Protein AF-A0AA36FMZ6-F1 (afdb_monomer)

Sequence (387 aa):
MTADQWLIPPLPDSIPPSILAKADVLVTKTAFLAGLLAPETAACLSRQLKVSDAESSRIIDGHNTDLEVLEDATNLASTQSTLGEITELRRRLIAALAHHYHLVQTQPLSDGIGAMARLVVHMHFAQIGMHPHLWSLPRGIACRREEYHAALGLTGSEQGRQPYGGFQRTDKALLGFIAFMLDVCHEEVDYMSAALNRRKLRESVTNAFNTNSRLTEAGIRAEIAPAFLALLIQGALPRSEFKTFTGLQPEVASNQVDRLINIGLVMSLPSDVSLLEDEATNTSDIRCSGLMSSRAVWPEAATFRKCLDKPPTAKPPSRKDERSALVIETIKLDNGSKRYRVVDLEEGGSASKHGVFKIRAEADVVCSLLNAEHPRQSGVGRASASS

InterPro domains:
  IPR003812 Fido domain [PS51459] (20-170)
  IPR036597 Fido-like domain superfamily [G3DSA:1.10.3290.10] (67-207)
  IPR036597 Fido-like domain superfamily [SSF140931] (87-197)

Organism: NCBI:txid96644

Foldseek 3Di:
DDLVLQAQDDADPDADPVLLVLLVVLQVLLVVLVVLFDPLLLVLLLVVLVVVLQVLLCLLQVHHADPVLQVVLVVSLVPHPPLVVDDDLSVSLLSLQLSLLSQVVPDDPDRCSNVSSLSSSLSSCVVSVSSCSQWHLSLLCSLQSVVLCVLSVNPDDPPDPDPDDDPVVVNVSSSSSSSVSSVSSVVRSVVSCVCSPLVNLLVLLLQCCVPPVVCVVLVAHSLLSQLVSVQGRNQKDWLVVSLVSSVDDNVVSVVNVVSCVVQQQKDFDQDDDDDDDDDDDSGGMIGGRNPCPDCRNDVPNVVSVVSVVDDNPPPDPDPPDPAFQWDWDWDQDPVRAIKIATFGDDVPDTDGPQDIHRDVVVVVVSSVVVDVVPDDDDDDDDDDDDD

pLDDT: mean 73.41, std 20.2, range [23.98, 97.44]

Secondary structure (DSSP, 8-state):
--GGGGSPPPPPS---HHHHHHHHHHHHHHHHHHTTS-HHHHHHHHHHHHHHHHHHHHHHHSSPPPHHHHHHHHHHHHH--GGGG---HHHHHHHHHHHHHHHHHHS-S-TTHHHHHHHHHHHHHHHTT--TTSS-HHHHHHHTHHHHHHHHT-SS--S---S---HHHHHHHHHHHHHHHHHHHHHHHHHHHHHSSHHHHHHHHHHHHHH-HHHHHTT--GGGHHHHHHHHHHSEEEHHHHHHHTTS-HHHHHHHHHHHHHTTSEEEPP-------------PEEEE-S----TTTSHHHHHHHHHHTS------S------PPEEEEEEEPTTS-EEEEEEEEETTEEE--S-EESSHHHHHHHHHHHHHTS---PPPPP-----

Nearest PDB structures (foldseek):
  8cil-assembly1_A  TM=5.037E-01  e=1.502E-03  Coxiella burnetii
  8cil-assembly1_B  TM=4.978E-01  e=5.020E-03  Coxiella burnetii
  8s55-assembly1_W  TM=4.111E-01  e=6.568E-01  Homo sapiens
  7nw0-assembly1_W  TM=4.285E-01  e=2.300E+00  Homo sapiens
  3rtr-assembly4_E  TM=2.134E-01  e=2.258E-01  Homo sapiens

Structure (mmCIF, N/CA/C/O backbone):
data_AF-A0AA36FMZ6-F1
#
_entry.id   AF-A0AA36FMZ6-F1
#
loop_
_atom_site.group_PDB
_atom_site.id
_atom_site.type_symbol
_atom_site.label_atom_id
_atom_site.label_alt_id
_atom_site.label_comp_id
_atom_site.label_asym_id
_atom_site.label_entity_id
_atom_site.label_seq_id
_atom_site.pdbx_PDB_ins_code
_atom_site.Cartn_x
_atom_site.Cartn_y
_atom_site.Cartn_z
_atom_site.occupancy
_atom_site.B_iso_or_equiv
_atom_site.auth_seq_id
_atom_site.auth_comp_id
_atom_site.auth_asym_id
_atom_site.auth_atom_id
_atom_site.pdbx_PDB_model_num
ATOM 1 N N . MET A 1 1 ? 13.220 25.150 -17.272 1.00 46.22 1 MET A N 1
ATOM 2 C CA . MET A 1 1 ? 12.798 23.736 -17.363 1.00 46.22 1 MET A CA 1
ATOM 3 C C . MET A 1 1 ? 11.761 23.653 -18.470 1.00 46.22 1 MET A C 1
ATOM 5 O O . MET A 1 1 ? 10.886 24.510 -18.497 1.00 46.22 1 MET A O 1
ATOM 9 N N . THR A 1 2 ? 11.905 22.747 -19.436 1.00 46.50 2 THR A N 1
ATOM 10 C CA . THR A 1 2 ? 10.944 22.601 -20.547 1.00 46.50 2 THR A CA 1
ATOM 11 C C . THR A 1 2 ? 9.878 21.567 -20.184 1.00 46.50 2 THR A C 1
ATOM 13 O O . THR A 1 2 ? 10.167 20.622 -19.454 1.00 46.50 2 THR A O 1
ATOM 16 N N . ALA A 1 3 ? 8.649 21.740 -20.682 1.00 54.47 3 ALA A N 1
ATOM 17 C CA . ALA A 1 3 ? 7.526 20.837 -20.401 1.00 54.47 3 ALA A CA 1
ATOM 18 C C . ALA A 1 3 ? 7.812 19.372 -20.799 1.00 54.47 3 ALA A C 1
ATOM 20 O O . ALA A 1 3 ? 7.317 18.459 -20.150 1.00 54.47 3 ALA A O 1
ATOM 21 N N . ASP A 1 4 ? 8.673 19.153 -21.796 1.00 54.28 4 ASP A N 1
ATOM 22 C CA . ASP A 1 4 ? 8.981 17.825 -22.340 1.00 54.28 4 ASP A CA 1
ATOM 23 C C . ASP A 1 4 ? 9.806 16.927 -21.401 1.00 54.28 4 ASP A C 1
ATOM 25 O O . ASP A 1 4 ? 9.777 15.708 -21.542 1.00 54.28 4 ASP A O 1
ATOM 29 N N . GLN A 1 5 ? 10.530 17.494 -20.425 1.00 56.69 5 GLN A N 1
ATOM 30 C CA . GLN A 1 5 ? 11.355 16.719 -19.473 1.00 56.69 5 GLN A CA 1
ATOM 31 C C . GLN A 1 5 ? 10.532 15.937 -18.438 1.00 56.69 5 GLN A C 1
ATOM 33 O O . GLN A 1 5 ? 11.084 15.155 -17.665 1.00 56.69 5 GLN A O 1
ATOM 38 N N . TRP A 1 6 ? 9.225 16.172 -18.418 1.00 61.88 6 TRP A N 1
ATOM 39 C CA . TRP A 1 6 ? 8.276 15.633 -17.453 1.00 61.88 6 TRP A CA 1
ATOM 40 C C . TRP A 1 6 ? 7.311 14.610 -18.059 1.00 61.88 6 TRP A C 1
ATOM 42 O O . TRP A 1 6 ? 6.463 14.052 -17.361 1.00 61.88 6 TRP A O 1
ATOM 52 N N . LEU A 1 7 ? 7.430 14.365 -19.365 1.00 69.06 7 LEU A N 1
ATOM 53 C CA . LEU A 1 7 ? 6.652 13.344 -20.043 1.00 69.06 7 LEU A CA 1
ATOM 54 C C . LEU A 1 7 ? 7.189 11.958 -19.687 1.00 69.06 7 LEU A C 1
ATOM 56 O O . LEU A 1 7 ? 8.395 11.735 -19.557 1.00 69.06 7 LEU A O 1
ATOM 60 N N . ILE A 1 8 ? 6.272 10.998 -19.582 1.00 71.94 8 ILE A N 1
ATOM 61 C CA . ILE A 1 8 ? 6.632 9.590 -19.446 1.00 71.94 8 ILE A CA 1
ATOM 62 C C . ILE A 1 8 ? 7.463 9.199 -20.680 1.00 71.94 8 ILE A C 1
ATOM 64 O O . ILE A 1 8 ? 6.970 9.337 -21.805 1.00 71.94 8 ILE A O 1
ATOM 68 N N . PRO A 1 9 ? 8.703 8.707 -20.508 1.00 74.50 9 PRO A N 1
ATOM 69 C CA . PRO A 1 9 ? 9.533 8.330 -21.642 1.00 74.50 9 PRO A CA 1
ATOM 70 C C . PRO A 1 9 ? 8.921 7.131 -22.385 1.00 74.50 9 PRO A C 1
ATOM 72 O O . PRO A 1 9 ? 8.272 6.283 -21.756 1.00 74.50 9 PRO A O 1
ATOM 75 N N . PRO A 1 10 ? 9.157 7.000 -23.704 1.00 77.31 10 PRO A N 1
ATOM 76 C CA . PRO A 1 10 ? 8.750 5.808 -24.432 1.00 77.31 10 PRO A CA 1
ATOM 77 C C . PRO A 1 10 ? 9.411 4.572 -23.811 1.00 77.31 10 PRO A C 1
ATOM 79 O O . PRO A 1 10 ? 10.602 4.569 -23.494 1.00 77.31 10 PRO A O 1
ATOM 82 N N . LEU A 1 11 ? 8.618 3.519 -23.611 1.00 81.00 11 LEU A N 1
ATOM 83 C CA . LEU A 1 11 ? 9.125 2.251 -23.097 1.00 81.00 11 LEU A CA 1
ATOM 84 C C . LEU A 1 11 ? 10.016 1.560 -24.143 1.00 81.00 11 LEU A C 1
ATOM 86 O O . LEU A 1 11 ? 9.735 1.682 -25.335 1.00 81.00 11 LEU A O 1
ATOM 90 N N . PRO A 1 12 ? 11.030 0.779 -23.720 1.00 80.50 12 PRO A N 1
ATOM 91 C CA . PRO A 1 12 ? 11.830 -0.0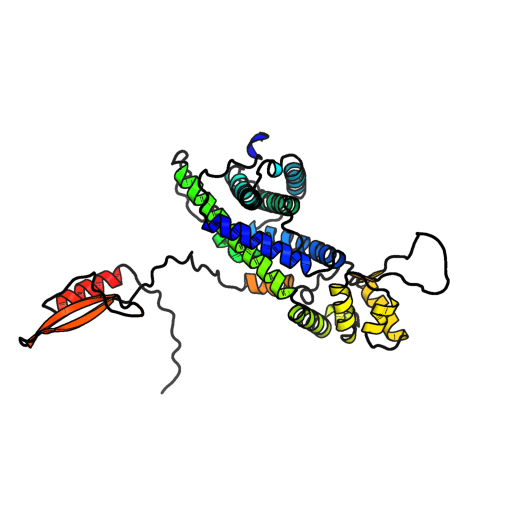23 -24.641 1.00 80.50 12 PRO A CA 1
ATOM 92 C C . PRO A 1 12 ? 10.959 -0.969 -25.477 1.00 80.50 12 PRO A C 1
ATOM 94 O O . PRO A 1 12 ? 10.021 -1.578 -24.951 1.00 80.50 12 PRO A O 1
ATOM 97 N N . ASP A 1 13 ? 11.325 -1.163 -26.747 1.00 74.94 13 ASP A N 1
ATOM 98 C CA . ASP A 1 13 ? 10.560 -1.978 -27.707 1.00 74.94 13 ASP A CA 1
ATOM 99 C C . ASP A 1 13 ? 10.342 -3.427 -27.230 1.00 74.94 13 ASP A C 1
ATOM 101 O O . ASP A 1 13 ? 9.309 -4.041 -27.505 1.00 74.94 13 ASP A O 1
ATOM 105 N N . SER A 1 14 ? 11.298 -3.977 -26.471 1.00 85.81 14 SER A N 1
ATOM 106 C CA . SER A 1 14 ? 11.256 -5.349 -25.958 1.00 85.81 14 SER A CA 1
ATOM 107 C C . SER A 1 14 ? 11.417 -5.399 -24.438 1.00 85.81 14 SER A C 1
ATOM 109 O O . SER A 1 14 ? 12.527 -5.494 -23.911 1.00 85.81 14 SER A O 1
ATOM 111 N N . ILE A 1 15 ? 10.291 -5.425 -23.725 1.00 89.44 15 ILE A N 1
ATOM 112 C CA . ILE A 1 15 ? 10.253 -5.692 -22.282 1.00 89.44 15 ILE A CA 1
ATOM 113 C C . ILE A 1 15 ? 10.306 -7.214 -22.049 1.00 89.44 15 ILE A C 1
ATOM 115 O O . ILE A 1 15 ? 9.463 -7.936 -22.588 1.00 89.44 15 ILE A O 1
ATOM 119 N N . PRO A 1 16 ? 11.238 -7.726 -21.222 1.00 92.69 16 PRO A N 1
ATOM 120 C CA . PRO A 1 16 ? 11.316 -9.145 -20.894 1.00 92.69 16 PRO A CA 1
ATOM 121 C C . PRO A 1 16 ? 9.990 -9.711 -20.347 1.00 92.69 16 PRO A C 1
ATOM 123 O O . PRO A 1 16 ? 9.394 -9.100 -19.453 1.00 92.69 16 PRO A O 1
ATOM 126 N N . PRO A 1 17 ? 9.561 -10.917 -20.776 1.00 93.31 17 PRO A N 1
ATOM 127 C CA . PRO A 1 17 ? 8.340 -11.552 -20.271 1.00 93.31 17 PRO A CA 1
ATOM 128 C C . PRO A 1 17 ? 8.310 -11.724 -18.747 1.00 93.31 17 PRO A C 1
ATOM 130 O O . PRO A 1 17 ? 7.247 -11.663 -18.141 1.00 93.31 17 PRO A O 1
ATOM 133 N N . SER A 1 18 ? 9.474 -11.888 -18.110 1.00 93.88 18 SER A N 1
ATOM 134 C CA . SER A 1 18 ? 9.59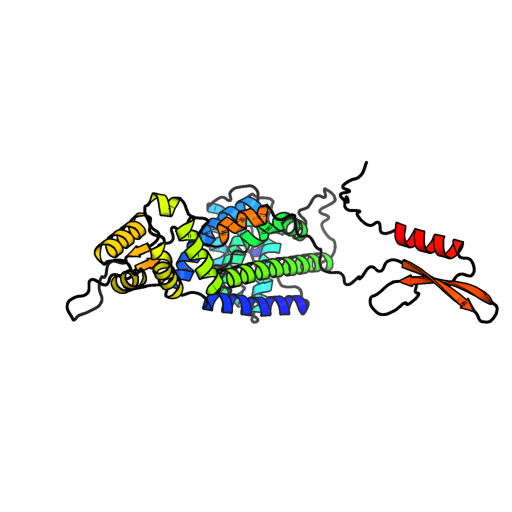5 -11.987 -16.652 1.00 93.88 18 SER A CA 1
ATOM 135 C C . SER A 1 18 ? 9.200 -10.700 -15.920 1.00 93.88 18 SER A C 1
ATOM 137 O O . SER A 1 18 ? 8.610 -10.774 -14.844 1.00 93.88 18 SER A O 1
ATOM 139 N N . ILE A 1 19 ? 9.489 -9.526 -16.493 1.00 95.44 19 ILE A N 1
ATOM 140 C CA . ILE A 1 19 ? 9.097 -8.224 -15.931 1.00 95.44 19 ILE A CA 1
ATOM 141 C C . ILE A 1 19 ? 7.592 -8.020 -16.097 1.00 95.44 19 ILE A C 1
ATOM 143 O O . ILE A 1 19 ? 6.919 -7.621 -15.149 1.00 95.44 19 ILE A O 1
ATOM 147 N N . LEU A 1 20 ? 7.053 -8.358 -17.273 1.00 95.12 20 LEU A N 1
ATOM 148 C CA . LEU A 1 20 ? 5.611 -8.303 -17.526 1.00 95.12 20 LEU A CA 1
ATOM 149 C C . LEU A 1 20 ? 4.843 -9.213 -16.556 1.00 95.12 20 LEU A C 1
ATOM 151 O O . LEU A 1 20 ? 3.893 -8.761 -15.927 1.00 95.12 20 LEU A O 1
ATOM 155 N N . ALA A 1 21 ? 5.314 -10.447 -16.353 1.00 95.38 21 ALA A N 1
ATOM 156 C CA . ALA A 1 21 ? 4.707 -11.385 -15.413 1.00 95.38 21 ALA A CA 1
ATOM 157 C C . ALA A 1 21 ? 4.745 -10.879 -13.959 1.00 95.38 21 ALA A C 1
ATOM 159 O O . ALA A 1 21 ? 3.766 -11.033 -13.233 1.00 95.38 21 ALA A O 1
ATOM 160 N N . LYS A 1 22 ? 5.844 -10.244 -13.523 1.00 96.50 22 LYS A N 1
ATOM 161 C CA . LYS A 1 22 ? 5.916 -9.598 -12.199 1.00 96.50 22 LYS A CA 1
ATOM 162 C C . LYS A 1 22 ? 4.872 -8.489 -12.061 1.00 96.50 22 LYS A C 1
ATOM 164 O O . LYS A 1 22 ? 4.146 -8.460 -11.072 1.00 96.50 22 LYS A O 1
ATOM 169 N N . ALA A 1 23 ? 4.744 -7.629 -1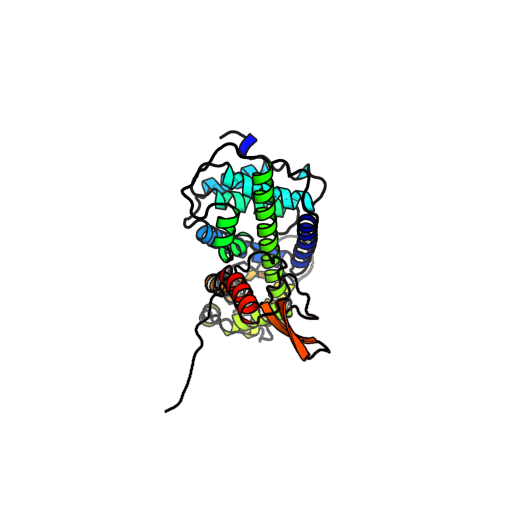3.072 1.00 96.44 23 ALA A N 1
ATOM 170 C CA . ALA A 1 23 ? 3.731 -6.578 -13.079 1.00 96.44 23 ALA A CA 1
ATOM 171 C C . ALA A 1 23 ? 2.300 -7.151 -12.982 1.00 96.44 23 ALA A C 1
ATOM 173 O O . ALA A 1 23 ? 1.516 -6.669 -12.167 1.00 96.44 23 ALA A O 1
ATOM 174 N N . ASP A 1 24 ? 1.982 -8.217 -13.725 1.00 95.81 24 ASP A N 1
ATOM 175 C CA . ASP A 1 24 ? 0.669 -8.884 -13.672 1.00 95.81 24 ASP A CA 1
ATOM 176 C C . ASP A 1 24 ? 0.367 -9.477 -12.278 1.00 95.81 24 ASP A C 1
ATOM 178 O O . ASP A 1 24 ? -0.724 -9.304 -11.721 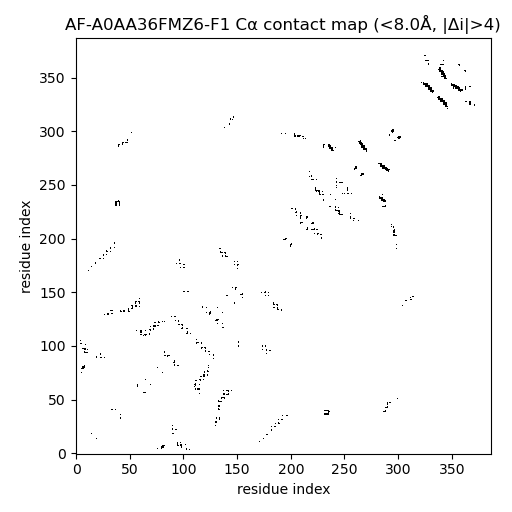1.00 95.81 24 ASP A O 1
ATOM 182 N N . VAL A 1 25 ? 1.355 -10.135 -11.660 1.00 97.31 25 VAL A N 1
ATOM 183 C CA . VAL A 1 25 ? 1.220 -10.663 -10.291 1.00 97.31 25 VAL A CA 1
ATOM 184 C C . VAL A 1 25 ? 1.017 -9.528 -9.288 1.00 97.31 25 VAL A C 1
ATOM 186 O O . VAL A 1 25 ? 0.232 -9.671 -8.350 1.00 97.31 25 VAL A O 1
ATOM 189 N N . LEU A 1 26 ? 1.706 -8.399 -9.465 1.00 97.38 26 LEU A N 1
ATOM 190 C CA . LEU A 1 26 ? 1.622 -7.269 -8.546 1.00 97.38 26 LEU A CA 1
ATOM 191 C C . LEU A 1 26 ? 0.217 -6.659 -8.542 1.00 97.38 26 LEU A C 1
ATOM 193 O O . LEU A 1 26 ? -0.314 -6.416 -7.462 1.00 97.38 26 LEU A O 1
ATOM 197 N N . VAL A 1 27 ? -0.407 -6.508 -9.716 1.00 95.69 27 VAL A N 1
ATOM 198 C CA . VAL A 1 27 ? -1.810 -6.068 -9.854 1.00 95.69 27 VAL A CA 1
ATOM 199 C C . VAL A 1 27 ? -2.752 -6.977 -9.062 1.00 95.69 27 VAL A C 1
ATOM 201 O O . VAL A 1 27 ? -3.627 -6.510 -8.336 1.00 95.69 27 VAL A O 1
ATOM 204 N N . THR A 1 28 ? -2.555 -8.293 -9.157 1.00 95.62 28 THR A N 1
ATOM 205 C CA . THR A 1 28 ? -3.398 -9.259 -8.436 1.00 95.62 28 THR A CA 1
ATOM 206 C C . THR A 1 28 ? -3.230 -9.123 -6.919 1.00 95.62 28 THR A C 1
ATOM 208 O O . THR A 1 28 ? -4.209 -9.153 -6.172 1.00 95.62 28 THR A O 1
ATOM 211 N N . LYS A 1 29 ? -1.991 -8.938 -6.448 1.00 96.75 29 LYS A N 1
ATOM 212 C CA . LYS A 1 29 ? -1.692 -8.784 -5.019 1.00 96.75 29 LYS A CA 1
ATOM 213 C C . LYS A 1 29 ? -2.259 -7.489 -4.435 1.00 96.75 29 LYS A C 1
ATOM 215 O O . LYS A 1 29 ? -2.806 -7.519 -3.335 1.00 96.75 29 LYS A O 1
ATOM 220 N N . THR A 1 30 ? -2.160 -6.367 -5.148 1.00 95.62 30 THR A N 1
ATOM 221 C CA . THR A 1 30 ? -2.701 -5.083 -4.671 1.00 95.62 30 THR A CA 1
ATOM 222 C C . THR A 1 30 ? -4.224 -5.086 -4.632 1.00 95.62 30 THR A C 1
ATOM 224 O O . THR A 1 30 ? -4.800 -4.588 -3.666 1.00 95.62 30 THR A O 1
ATOM 227 N N . ALA A 1 31 ? -4.881 -5.711 -5.614 1.00 94.06 31 ALA A N 1
ATOM 228 C CA . ALA A 1 31 ? -6.329 -5.905 -5.599 1.00 94.06 31 ALA A CA 1
ATOM 229 C C . ALA A 1 31 ? -6.775 -6.791 -4.421 1.00 94.06 31 ALA A C 1
ATOM 231 O O . ALA A 1 31 ? -7.730 -6.457 -3.719 1.00 94.06 31 ALA A O 1
ATOM 232 N N . PHE A 1 32 ? -6.053 -7.887 -4.153 1.00 94.38 32 PHE A N 1
ATOM 233 C CA . PHE A 1 32 ? -6.313 -8.732 -2.985 1.00 94.38 32 PHE A CA 1
ATOM 234 C C . PHE A 1 32 ? -6.180 -7.949 -1.674 1.00 94.38 32 PHE A C 1
ATOM 236 O O . PHE A 1 32 ? -7.077 -8.006 -0.836 1.00 94.38 32 PHE A O 1
ATOM 243 N N . LEU A 1 33 ? -5.094 -7.184 -1.518 1.00 92.06 33 LEU A N 1
ATOM 244 C CA . LEU A 1 33 ? -4.851 -6.337 -0.350 1.00 92.06 33 LEU A CA 1
ATOM 245 C C . LEU A 1 33 ? -5.979 -5.315 -0.139 1.00 92.06 33 LEU A C 1
ATOM 247 O O . LEU A 1 33 ? -6.439 -5.139 0.989 1.00 92.06 33 LEU A O 1
ATOM 251 N N . ALA A 1 34 ? -6.454 -4.680 -1.213 1.00 91.00 34 ALA A N 1
ATOM 252 C CA . ALA A 1 34 ? -7.567 -3.736 -1.156 1.00 91.00 34 ALA A CA 1
ATOM 253 C C . ALA A 1 34 ? -8.873 -4.377 -0.670 1.00 91.00 34 ALA A C 1
ATOM 255 O O . ALA A 1 34 ? -9.638 -3.733 0.042 1.00 91.00 34 ALA A O 1
ATOM 256 N N . GLY A 1 35 ? -9.093 -5.658 -0.974 1.00 90.81 35 GLY A N 1
ATOM 257 C CA . GLY A 1 35 ? -10.243 -6.421 -0.486 1.00 90.81 35 GLY A CA 1
ATOM 258 C C . GLY A 1 35 ? -10.162 -6.870 0.980 1.00 90.81 35 GLY A C 1
ATOM 259 O O . GLY A 1 35 ? -11.131 -7.436 1.484 1.00 90.81 35 GLY A O 1
ATOM 260 N N . LEU A 1 36 ? -9.038 -6.665 1.682 1.00 87.94 36 LEU A N 1
ATOM 261 C CA . LEU A 1 36 ? -8.879 -7.117 3.074 1.00 87.94 36 LEU A CA 1
ATOM 262 C C . LEU A 1 36 ? -9.495 -6.176 4.115 1.00 87.94 36 LEU A C 1
ATOM 264 O O . LEU A 1 36 ? -9.751 -6.621 5.236 1.00 87.94 36 LEU A O 1
ATOM 268 N N . LEU A 1 37 ? -9.690 -4.898 3.784 1.00 84.12 37 LEU A N 1
ATOM 269 C CA . LEU A 1 37 ? -10.106 -3.863 4.731 1.00 84.12 37 LEU A CA 1
ATOM 270 C C . LEU A 1 37 ? -11.375 -3.152 4.270 1.00 84.12 37 LEU A C 1
ATOM 272 O O . LEU A 1 37 ? -11.559 -2.898 3.083 1.00 84.12 37 LEU A O 1
ATOM 276 N N . ALA A 1 38 ? -12.207 -2.758 5.234 1.00 87.50 38 ALA A N 1
ATOM 277 C CA . ALA A 1 38 ? -13.295 -1.824 4.979 1.00 87.50 38 ALA A CA 1
ATOM 278 C C . ALA A 1 38 ? -12.744 -0.467 4.483 1.00 87.50 38 ALA A C 1
ATOM 280 O O . ALA A 1 38 ? -11.667 -0.052 4.939 1.00 87.50 38 ALA A O 1
ATOM 281 N N . PRO A 1 39 ? -13.458 0.248 3.592 1.00 87.31 39 PRO A N 1
ATOM 282 C CA . PRO A 1 39 ? -13.005 1.523 3.028 1.00 87.31 39 PRO A CA 1
ATOM 283 C C . PRO A 1 39 ? -12.613 2.571 4.081 1.00 87.31 39 PRO A C 1
ATOM 285 O O . PRO A 1 39 ? -11.620 3.283 3.925 1.00 87.31 39 PRO A O 1
ATOM 288 N N . GLU A 1 40 ? -13.342 2.640 5.193 1.00 84.88 40 GLU A N 1
ATOM 289 C CA . GLU A 1 40 ? -13.087 3.564 6.299 1.00 84.88 40 GLU A CA 1
ATOM 290 C C . GLU A 1 40 ? -11.766 3.236 7.010 1.00 84.88 40 GLU A C 1
ATOM 292 O O . GLU A 1 40 ? -10.969 4.134 7.308 1.00 84.88 40 GLU A O 1
ATOM 297 N N . THR A 1 41 ? -11.494 1.946 7.234 1.00 84.81 41 THR A N 1
ATOM 298 C CA . THR A 1 41 ? -10.236 1.480 7.832 1.00 84.81 41 THR A CA 1
ATOM 299 C C . THR A 1 41 ? -9.071 1.693 6.873 1.00 84.81 41 THR A C 1
ATOM 301 O O . THR A 1 41 ? -8.015 2.168 7.292 1.00 84.81 41 THR A O 1
ATOM 304 N N . ALA A 1 42 ? -9.265 1.418 5.581 1.00 86.25 42 ALA A N 1
ATOM 305 C CA . ALA A 1 42 ? -8.299 1.714 4.525 1.00 86.25 42 ALA A CA 1
ATOM 306 C C . ALA A 1 42 ? -7.930 3.208 4.490 1.00 86.25 42 ALA A C 1
ATOM 308 O O . ALA A 1 42 ? -6.750 3.556 4.431 1.00 86.25 42 ALA A O 1
ATOM 309 N N . ALA A 1 43 ? -8.917 4.102 4.607 1.00 84.88 43 ALA A N 1
ATOM 310 C CA . ALA A 1 43 ? -8.688 5.544 4.668 1.00 84.88 43 ALA A CA 1
ATOM 311 C C . ALA A 1 43 ? -7.930 5.965 5.940 1.00 84.88 43 ALA A C 1
ATOM 313 O O . ALA A 1 43 ? -7.073 6.851 5.892 1.00 84.88 43 ALA A O 1
ATOM 314 N N . CYS A 1 44 ? -8.221 5.335 7.083 1.00 81.44 44 CYS A N 1
ATOM 315 C CA . CYS A 1 44 ? -7.480 5.558 8.324 1.00 81.44 44 CYS A CA 1
ATOM 316 C C . CYS A 1 44 ? -6.014 5.118 8.198 1.00 81.44 44 CYS A C 1
ATOM 318 O O . CYS A 1 44 ? -5.115 5.873 8.573 1.00 81.44 44 CYS A O 1
ATOM 320 N N . LEU A 1 45 ? -5.776 3.925 7.646 1.00 83.94 45 LEU A N 1
ATOM 321 C CA . LEU A 1 45 ? -4.439 3.395 7.391 1.00 83.94 45 LEU A CA 1
ATOM 322 C C . LEU A 1 45 ? -3.662 4.309 6.439 1.00 83.94 45 LEU A C 1
ATOM 324 O O . LEU A 1 45 ? -2.548 4.705 6.764 1.00 83.94 45 LEU A O 1
ATOM 328 N N . SER A 1 46 ? -4.279 4.734 5.334 1.00 85.12 46 SER A N 1
ATOM 329 C CA . SER A 1 46 ? -3.677 5.652 4.362 1.00 85.12 46 SER A CA 1
ATOM 330 C C . SER A 1 46 ? -3.097 6.911 5.009 1.00 85.12 46 SER A C 1
ATOM 332 O O . SER A 1 46 ? -1.980 7.311 4.684 1.00 85.12 46 SER A O 1
ATOM 334 N N . ARG A 1 47 ? -3.816 7.529 5.958 1.00 81.75 47 ARG A N 1
ATOM 335 C CA . ARG A 1 47 ? -3.316 8.717 6.671 1.00 81.75 47 ARG A CA 1
ATOM 336 C C . ARG A 1 47 ? -2.054 8.425 7.485 1.00 81.75 47 ARG A C 1
ATOM 338 O O . ARG A 1 47 ? -1.197 9.297 7.567 1.00 81.75 47 ARG A O 1
ATOM 345 N N . GLN A 1 48 ? -1.932 7.229 8.063 1.00 78.75 48 GLN A N 1
ATOM 346 C CA . GLN A 1 48 ? -0.722 6.826 8.788 1.00 78.75 48 GLN A CA 1
ATOM 347 C C . GLN A 1 48 ? 0.438 6.539 7.833 1.00 78.75 48 GLN A C 1
ATOM 349 O O . GLN A 1 48 ? 1.529 7.065 8.051 1.00 78.75 48 GLN A O 1
ATOM 354 N N . LEU A 1 49 ? 0.181 5.798 6.747 1.00 83.62 49 LEU A N 1
ATOM 355 C CA . LEU A 1 49 ? 1.205 5.493 5.742 1.00 83.62 49 LEU A CA 1
ATOM 356 C C . LEU A 1 49 ? 1.820 6.777 5.179 1.00 83.62 49 LEU A C 1
ATOM 358 O O . LEU A 1 49 ? 3.031 6.860 5.053 1.00 83.62 49 LEU A O 1
ATOM 362 N N . LYS A 1 50 ? 1.018 7.823 4.927 1.00 82.12 50 LYS A N 1
ATOM 363 C CA . LYS A 1 50 ? 1.526 9.123 4.446 1.00 82.12 50 LYS A CA 1
ATOM 364 C C . LYS A 1 50 ? 2.588 9.734 5.367 1.00 82.12 50 LYS A C 1
ATOM 366 O O . LYS A 1 50 ? 3.559 10.313 4.885 1.00 82.12 50 LYS A O 1
ATOM 371 N N . VAL A 1 51 ? 2.422 9.606 6.684 1.00 79.31 51 VAL A N 1
ATOM 372 C CA . VAL A 1 51 ? 3.418 10.082 7.658 1.00 79.31 51 VAL A CA 1
ATOM 373 C C . VAL A 1 51 ? 4.677 9.211 7.600 1.00 79.31 51 VAL A C 1
ATOM 375 O O . VAL A 1 51 ? 5.790 9.741 7.617 1.00 79.31 51 VAL A O 1
ATOM 378 N N . SER A 1 52 ? 4.515 7.889 7.474 1.00 80.56 52 SER A N 1
ATOM 379 C CA . SER A 1 52 ? 5.639 6.953 7.338 1.00 80.56 52 SER A CA 1
ATOM 380 C C . SER A 1 52 ? 6.400 7.120 6.014 1.00 80.56 52 SER A C 1
ATOM 382 O O . SER A 1 52 ? 7.629 7.036 5.998 1.00 80.56 52 SER A O 1
ATOM 384 N N . ASP A 1 53 ? 5.710 7.433 4.918 1.00 84.75 53 ASP A N 1
ATOM 385 C CA . ASP A 1 53 ? 6.284 7.690 3.593 1.00 84.75 53 ASP A CA 1
ATOM 386 C C . ASP A 1 53 ? 7.190 8.921 3.601 1.00 84.75 53 ASP A C 1
ATOM 388 O O . ASP A 1 53 ? 8.268 8.907 2.996 1.00 84.75 53 ASP A O 1
ATOM 392 N N . ALA A 1 54 ? 6.783 9.973 4.320 1.00 82.31 54 ALA A N 1
ATOM 393 C CA . ALA A 1 54 ? 7.589 11.174 4.505 1.00 82.31 54 ALA A CA 1
ATOM 394 C C . ALA A 1 54 ? 8.866 10.877 5.312 1.00 82.31 54 ALA A C 1
ATOM 396 O O . ALA A 1 54 ? 9.953 11.332 4.952 1.00 82.31 54 ALA A O 1
ATOM 397 N N . GLU A 1 55 ? 8.766 10.071 6.375 1.00 82.75 55 GLU A N 1
ATOM 398 C CA . GLU A 1 55 ? 9.933 9.635 7.152 1.00 82.75 55 GLU A CA 1
ATOM 399 C C . GLU A 1 55 ? 10.872 8.745 6.329 1.00 82.75 55 GLU A C 1
ATOM 401 O O . GLU A 1 55 ? 12.081 8.969 6.313 1.00 82.75 55 GLU A O 1
ATOM 406 N N . SER A 1 56 ? 10.323 7.783 5.591 1.00 86.25 56 SER A N 1
ATOM 407 C CA . SER A 1 56 ? 11.088 6.894 4.714 1.00 86.25 56 SER A CA 1
ATOM 408 C C . SER A 1 56 ? 11.810 7.675 3.619 1.00 86.25 56 SER A C 1
ATOM 410 O O . SER A 1 56 ? 12.994 7.454 3.377 1.00 86.25 56 SER A O 1
ATOM 412 N N . SER A 1 57 ? 11.129 8.649 3.010 1.00 86.94 57 SER A N 1
ATOM 413 C CA . SER A 1 57 ? 11.714 9.543 2.006 1.00 86.94 57 SER A CA 1
ATOM 414 C C . SER A 1 57 ? 12.891 10.342 2.559 1.00 86.94 57 SER A C 1
ATOM 416 O O . SER A 1 57 ? 13.943 10.385 1.924 1.00 86.94 57 SER A O 1
ATOM 418 N N . ARG A 1 58 ? 12.769 10.874 3.782 1.00 84.44 58 ARG A N 1
ATOM 419 C CA . ARG A 1 58 ? 13.879 11.544 4.475 1.00 84.44 58 ARG A CA 1
ATOM 420 C C . ARG A 1 58 ? 15.085 10.621 4.664 1.00 84.44 58 ARG A C 1
ATOM 422 O O . ARG A 1 58 ? 16.218 11.066 4.524 1.00 84.44 58 ARG A O 1
ATOM 429 N N . ILE A 1 59 ? 14.871 9.342 4.978 1.00 85.44 59 ILE A N 1
ATOM 430 C CA . ILE A 1 59 ? 15.967 8.371 5.145 1.00 85.44 59 ILE A CA 1
ATOM 431 C C . ILE A 1 59 ? 16.666 8.063 3.818 1.00 85.44 59 ILE A C 1
ATOM 433 O O . ILE A 1 59 ? 17.887 7.868 3.801 1.00 85.44 59 ILE A O 1
ATOM 437 N N . ILE A 1 60 ? 15.912 7.995 2.719 1.00 86.56 60 ILE A N 1
ATOM 438 C CA . ILE A 1 60 ? 16.461 7.727 1.384 1.00 86.56 60 ILE A CA 1
ATOM 439 C C . ILE A 1 60 ? 17.348 8.885 0.931 1.00 86.56 60 ILE A C 1
ATOM 441 O O . ILE A 1 60 ? 18.482 8.644 0.513 1.00 86.56 60 ILE A O 1
ATOM 445 N N . ASP A 1 61 ? 16.832 10.110 1.046 1.00 83.94 61 ASP A N 1
ATOM 446 C CA . ASP A 1 61 ? 17.462 11.310 0.489 1.00 83.94 61 ASP A CA 1
ATOM 447 C C . ASP A 1 61 ? 18.451 11.971 1.472 1.00 83.94 61 ASP A C 1
ATOM 449 O O . ASP A 1 61 ? 19.317 12.745 1.070 1.00 83.94 61 ASP A O 1
ATOM 453 N N . GLY A 1 62 ? 18.354 11.667 2.770 1.00 82.19 62 GLY A N 1
ATOM 454 C CA . GLY A 1 62 ? 19.222 12.212 3.821 1.00 82.19 62 GLY A CA 1
ATOM 455 C C . GLY A 1 62 ? 18.859 13.626 4.293 1.00 82.19 62 GLY A C 1
ATOM 456 O O . GLY A 1 62 ? 19.528 14.154 5.178 1.00 82.19 62 GLY A O 1
ATOM 457 N N . HIS A 1 63 ? 17.803 14.231 3.746 1.00 77.00 63 HIS A N 1
ATOM 458 C CA . HIS A 1 63 ? 17.324 15.575 4.083 1.00 77.00 63 HIS A CA 1
ATOM 459 C C . HIS A 1 63 ? 15.790 15.655 4.015 1.00 77.00 63 HIS A C 1
ATOM 461 O O . HIS A 1 63 ? 15.122 14.729 3.551 1.00 77.00 63 HIS A O 1
ATOM 467 N N . ASN A 1 64 ? 15.217 16.750 4.523 1.00 73.44 64 ASN A N 1
ATOM 468 C CA . ASN A 1 64 ? 13.796 17.044 4.333 1.00 73.44 64 ASN A CA 1
ATOM 469 C C . ASN A 1 64 ? 13.569 17.613 2.935 1.00 73.44 64 ASN A C 1
ATOM 471 O O . ASN A 1 64 ? 14.299 18.503 2.511 1.00 73.44 64 ASN A O 1
ATOM 475 N N . THR A 1 65 ? 12.527 17.141 2.265 1.00 70.50 65 THR A N 1
ATOM 476 C CA . THR A 1 65 ? 12.054 17.741 1.018 1.00 70.50 65 THR A CA 1
ATOM 477 C C . THR A 1 65 ? 11.230 18.988 1.314 1.00 70.50 65 THR A C 1
ATOM 479 O O . THR A 1 65 ? 10.419 18.976 2.242 1.00 70.50 65 THR A O 1
ATOM 482 N N . ASP A 1 66 ? 11.436 20.038 0.524 1.00 68.06 66 ASP A N 1
ATOM 483 C CA . ASP A 1 66 ? 10.643 21.263 0.600 1.00 68.06 66 ASP A CA 1
ATOM 484 C C . ASP A 1 66 ? 9.187 21.017 0.159 1.00 68.06 66 ASP A C 1
ATOM 486 O O . ASP A 1 66 ? 8.916 20.189 -0.715 1.00 68.06 66 ASP A O 1
ATOM 490 N N . LEU A 1 67 ? 8.240 21.721 0.777 1.00 67.12 67 LEU A N 1
ATOM 491 C CA . LEU A 1 67 ? 6.809 21.541 0.531 1.00 67.12 67 LEU A CA 1
ATOM 492 C C . LEU A 1 67 ? 6.413 22.034 -0.867 1.00 67.12 67 LEU A C 1
ATOM 494 O O . LEU A 1 67 ? 5.610 21.381 -1.530 1.00 67.12 67 LEU A O 1
ATOM 498 N N . GLU A 1 68 ? 7.034 23.118 -1.339 1.00 66.25 68 GLU A N 1
ATOM 499 C CA . GLU A 1 68 ? 6.811 23.672 -2.685 1.00 66.25 68 GLU A CA 1
ATOM 500 C C . GLU A 1 68 ? 7.147 22.640 -3.778 1.00 66.25 68 GLU A C 1
ATOM 502 O O . GLU A 1 68 ? 6.383 22.430 -4.718 1.00 66.25 68 GLU A O 1
ATOM 507 N N . VAL A 1 69 ? 8.232 21.881 -3.584 1.00 67.81 69 VAL A N 1
ATOM 508 C CA . VAL A 1 69 ? 8.666 20.810 -4.498 1.00 67.81 69 VAL A CA 1
ATOM 509 C C . VAL A 1 69 ? 7.634 19.671 -4.572 1.00 67.81 69 VAL A C 1
ATOM 511 O O . VAL A 1 69 ? 7.465 19.049 -5.623 1.00 67.81 69 VAL A O 1
ATOM 514 N N . LEU A 1 70 ? 6.913 19.385 -3.480 1.00 70.56 70 LEU A N 1
ATOM 515 C CA . LEU A 1 70 ? 5.832 18.389 -3.474 1.00 70.56 70 LEU A CA 1
ATOM 516 C C . LEU A 1 70 ? 4.551 18.894 -4.159 1.00 70.56 70 LEU A C 1
ATOM 518 O O . LEU A 1 70 ? 3.840 18.098 -4.785 1.00 70.56 70 LEU A O 1
ATOM 522 N N . GLU A 1 71 ? 4.234 20.183 -4.041 1.00 71.75 71 GLU A N 1
ATOM 523 C CA . GLU A 1 71 ? 3.076 20.783 -4.714 1.00 71.75 71 GLU A CA 1
ATOM 524 C C . GLU A 1 71 ? 3.253 20.753 -6.236 1.00 71.75 71 GLU A C 1
ATOM 526 O O . GLU A 1 71 ? 2.363 20.282 -6.953 1.00 71.75 71 GLU A O 1
ATOM 531 N N . ASP A 1 72 ? 4.443 21.111 -6.723 1.00 68.38 72 ASP A N 1
ATOM 532 C CA . ASP A 1 72 ? 4.802 21.014 -8.140 1.00 68.38 72 ASP A CA 1
ATOM 533 C C . ASP A 1 72 ? 4.689 19.576 -8.667 1.00 68.38 72 ASP A C 1
ATOM 535 O O . ASP A 1 72 ? 4.108 19.341 -9.731 1.00 68.38 72 ASP A O 1
ATOM 539 N N . ALA A 1 73 ? 5.147 18.591 -7.887 1.00 67.50 73 ALA A N 1
ATOM 540 C CA . ALA A 1 73 ? 5.008 17.168 -8.208 1.00 67.50 73 ALA A CA 1
ATOM 541 C C . ALA A 1 73 ? 3.547 16.755 -8.441 1.00 67.50 73 ALA A C 1
ATOM 543 O O . ALA A 1 73 ? 3.229 15.973 -9.342 1.00 67.50 73 ALA A O 1
ATOM 544 N N . THR A 1 74 ? 2.655 17.261 -7.588 1.00 71.81 74 THR A N 1
ATOM 545 C CA . THR A 1 74 ? 1.233 16.909 -7.575 1.00 71.81 74 THR A CA 1
ATOM 546 C C . THR A 1 74 ? 0.522 17.511 -8.783 1.00 71.81 74 THR A C 1
ATOM 548 O O . THR A 1 74 ? -0.231 16.822 -9.482 1.00 71.81 74 THR A O 1
ATOM 551 N N . ASN A 1 75 ? 0.810 18.779 -9.073 1.00 68.56 75 ASN A N 1
ATOM 552 C CA . ASN A 1 75 ? 0.305 19.479 -10.253 1.00 68.56 75 ASN A CA 1
ATOM 553 C C . ASN A 1 75 ? 0.780 18.804 -11.543 1.00 68.56 75 ASN A C 1
ATOM 555 O O . ASN A 1 75 ? 0.020 18.642 -12.498 1.00 68.56 75 ASN A O 1
ATOM 559 N N . LEU A 1 76 ? 2.017 18.322 -11.557 1.00 65.44 76 LEU A N 1
ATOM 560 C CA . LEU A 1 76 ? 2.577 17.647 -12.712 1.00 65.44 76 LEU A CA 1
ATOM 561 C C . LEU A 1 76 ? 1.972 16.256 -12.949 1.00 65.44 76 LEU A C 1
ATOM 563 O O . LEU A 1 76 ? 1.535 15.951 -14.059 1.00 65.44 76 LEU A O 1
ATOM 567 N N . ALA A 1 77 ? 1.894 15.427 -11.903 1.00 62.94 77 ALA A N 1
ATOM 568 C CA . ALA A 1 77 ? 1.316 14.086 -11.992 1.00 62.94 77 ALA A CA 1
ATOM 569 C C . ALA A 1 77 ? -0.167 14.108 -12.406 1.00 62.94 77 ALA A C 1
ATOM 571 O O . ALA A 1 77 ? -0.659 13.159 -13.020 1.00 62.94 77 ALA A O 1
ATOM 572 N N . SER A 1 78 ? -0.882 15.187 -12.076 1.00 64.56 78 SER A N 1
ATOM 573 C CA . SER A 1 78 ? -2.276 15.393 -12.479 1.00 64.56 78 SER A CA 1
ATOM 574 C C . SER A 1 78 ? -2.423 15.958 -13.896 1.00 64.56 78 SER A C 1
ATOM 576 O O . SER A 1 78 ? -3.335 15.544 -14.606 1.00 64.56 78 SER A O 1
ATOM 578 N N . THR A 1 79 ? -1.525 16.843 -14.337 1.00 54.41 79 THR A N 1
ATOM 579 C CA . THR A 1 79 ? -1.657 17.552 -15.625 1.00 54.41 79 THR A CA 1
ATOM 580 C C . THR A 1 79 ? -1.053 16.788 -16.809 1.00 54.41 79 THR A C 1
ATOM 582 O O . THR A 1 79 ? -1.501 16.965 -17.938 1.00 54.41 79 THR A O 1
ATOM 585 N N . GLN A 1 80 ? -0.049 15.931 -16.585 1.00 57.06 80 GLN A N 1
ATOM 586 C CA . GLN A 1 80 ? 0.763 15.341 -17.664 1.00 57.06 80 GLN A CA 1
ATOM 587 C C . GLN A 1 80 ? 0.760 13.805 -17.704 1.00 57.06 80 GLN A C 1
ATOM 589 O O . GLN A 1 80 ? 1.637 13.188 -18.310 1.00 57.06 80 GLN A O 1
ATOM 594 N N . SER A 1 81 ? -0.215 13.151 -17.067 1.00 63.69 81 SER A N 1
ATOM 595 C CA . SER A 1 81 ? -0.299 11.688 -17.090 1.00 63.69 81 SER A CA 1
ATOM 596 C C . SER A 1 81 ? -0.752 11.173 -18.464 1.00 63.69 81 SER A C 1
ATOM 598 O O . SER A 1 81 ? -1.939 10.979 -18.719 1.00 63.69 81 SER A O 1
ATOM 600 N N . THR A 1 82 ? 0.207 10.880 -19.347 1.00 68.31 82 THR A N 1
ATOM 601 C CA . THR A 1 82 ? -0.009 10.139 -20.609 1.00 68.31 82 THR A CA 1
ATOM 602 C C . THR A 1 82 ? -0.230 8.639 -20.376 1.00 68.31 82 THR A C 1
ATOM 604 O O . THR A 1 82 ? -0.377 7.849 -21.305 1.00 68.31 82 THR A O 1
ATOM 607 N N . LEU A 1 83 ? -0.311 8.215 -19.111 1.00 73.19 83 LEU A N 1
ATOM 608 C CA . LEU A 1 83 ? -0.472 6.821 -18.716 1.00 73.19 83 LEU A CA 1
ATOM 609 C C . LEU A 1 83 ? -1.775 6.203 -19.251 1.00 73.19 83 LEU A C 1
ATOM 611 O O . LEU A 1 83 ? -1.831 5.001 -19.510 1.00 73.19 83 LEU A O 1
ATOM 615 N N . GLY A 1 84 ? -2.812 7.025 -19.445 1.00 70.12 84 GLY A N 1
ATOM 616 C CA . GLY A 1 84 ? -4.086 6.612 -20.035 1.00 70.12 84 GLY A CA 1
ATOM 617 C C . GLY A 1 84 ? -3.986 6.161 -21.497 1.00 70.12 84 GLY A C 1
ATOM 618 O O . GLY A 1 84 ? -4.786 5.327 -21.918 1.00 70.12 84 GLY A O 1
ATOM 619 N N . GLU A 1 85 ? -2.987 6.643 -22.244 1.00 80.56 85 GLU A N 1
ATOM 620 C CA . GLU A 1 85 ? -2.772 6.310 -23.662 1.00 80.56 85 GLU A CA 1
ATOM 621 C C . GLU A 1 85 ? -2.242 4.882 -23.850 1.00 80.56 85 GLU A C 1
ATOM 623 O O . GLU A 1 85 ? -2.504 4.226 -24.858 1.00 80.56 85 GLU A O 1
ATOM 628 N N . ILE A 1 86 ? -1.533 4.357 -22.848 1.00 82.62 86 ILE A N 1
ATOM 629 C CA . ILE A 1 86 ? -1.057 2.974 -22.839 1.00 82.62 86 ILE A CA 1
ATOM 630 C C . ILE A 1 86 ? -2.254 2.062 -22.556 1.00 82.62 86 ILE A C 1
ATOM 632 O O . ILE A 1 86 ? -2.917 2.209 -21.536 1.00 82.62 86 ILE A O 1
ATOM 636 N N . THR A 1 87 ? -2.541 1.090 -23.418 1.00 83.81 87 THR A N 1
ATOM 637 C CA . THR A 1 87 ? -3.730 0.228 -23.274 1.00 83.81 87 THR A CA 1
ATOM 638 C C . THR A 1 87 ? -3.578 -0.843 -22.190 1.00 83.81 87 THR A C 1
ATOM 640 O O . THR A 1 87 ? -4.498 -1.073 -21.408 1.00 83.81 87 THR A O 1
ATOM 643 N N . GLU A 1 88 ? -2.416 -1.496 -22.109 1.00 89.62 88 GLU A N 1
ATOM 644 C CA . GLU A 1 88 ? -2.175 -2.591 -21.161 1.00 89.62 88 GLU A CA 1
ATOM 645 C C . GLU A 1 88 ? -1.790 -2.082 -19.759 1.00 89.62 88 GLU A C 1
ATOM 647 O O . GLU A 1 88 ? -0.777 -1.399 -19.590 1.00 89.62 88 GLU A O 1
ATOM 652 N N . LEU A 1 89 ? -2.523 -2.509 -18.722 1.00 89.75 89 LEU A N 1
ATOM 653 C CA . LEU A 1 89 ? -2.279 -2.116 -17.324 1.00 89.75 89 LEU A CA 1
ATOM 654 C C . LEU A 1 89 ? -0.849 -2.423 -16.844 1.00 89.75 89 LEU A C 1
ATOM 656 O O . LEU A 1 89 ? -0.194 -1.570 -16.250 1.00 89.75 89 LEU A O 1
ATOM 660 N N . ARG A 1 90 ? -0.319 -3.611 -17.154 1.00 92.38 90 ARG A N 1
ATOM 661 C CA . ARG A 1 90 ? 1.066 -3.985 -16.819 1.00 92.38 90 ARG A CA 1
ATOM 662 C C . ARG A 1 90 ? 2.103 -3.042 -17.434 1.00 92.38 90 ARG A C 1
ATOM 664 O O . ARG A 1 90 ? 3.120 -2.755 -16.812 1.00 92.38 90 ARG A O 1
ATOM 671 N N . ARG A 1 91 ? 1.837 -2.515 -18.636 1.00 91.38 91 ARG A N 1
ATOM 672 C CA . ARG A 1 91 ? 2.722 -1.553 -19.305 1.00 91.38 91 ARG A CA 1
ATOM 673 C C . ARG A 1 91 ? 2.594 -0.167 -18.696 1.00 91.38 91 ARG A C 1
ATOM 675 O O . ARG A 1 91 ? 3.613 0.493 -18.552 1.00 91.38 91 ARG A O 1
ATOM 682 N N . ARG A 1 92 ? 1.396 0.242 -18.258 1.00 91.62 92 ARG A N 1
ATOM 683 C CA . ARG A 1 92 ? 1.220 1.461 -17.446 1.00 91.62 92 ARG A CA 1
ATOM 684 C C . ARG A 1 92 ? 2.051 1.395 -16.172 1.00 91.62 92 ARG A C 1
ATOM 686 O O . ARG A 1 92 ? 2.780 2.323 -15.852 1.00 91.62 92 ARG A O 1
ATOM 693 N N . LEU A 1 93 ? 2.005 0.269 -15.470 1.00 92.88 93 LEU A N 1
ATOM 694 C CA . LEU A 1 93 ? 2.786 0.088 -14.252 1.00 92.88 93 LEU A CA 1
ATOM 695 C C . LEU A 1 93 ? 4.291 0.234 -14.517 1.00 92.88 93 LEU A C 1
ATOM 697 O O . LEU A 1 93 ? 4.987 0.957 -13.807 1.00 92.88 93 LEU A O 1
ATOM 701 N N . ILE A 1 94 ? 4.782 -0.408 -15.576 1.00 93.81 94 ILE A N 1
ATOM 702 C CA . ILE A 1 94 ? 6.184 -0.314 -15.993 1.00 93.81 94 ILE A CA 1
ATOM 703 C C . ILE A 1 94 ? 6.544 1.118 -16.410 1.00 93.81 94 ILE A C 1
ATOM 705 O O . ILE A 1 94 ? 7.608 1.602 -16.038 1.00 93.81 94 ILE A O 1
ATOM 709 N N . ALA A 1 95 ? 5.657 1.815 -17.121 1.00 91.56 95 ALA A N 1
ATOM 710 C CA . ALA A 1 95 ? 5.833 3.211 -17.512 1.00 91.56 95 ALA A CA 1
ATOM 711 C C . ALA A 1 95 ? 5.927 4.152 -16.305 1.00 91.56 95 ALA A C 1
ATOM 713 O O . ALA A 1 95 ? 6.792 5.022 -16.284 1.00 91.56 95 ALA A O 1
ATOM 714 N N . ALA A 1 96 ? 5.113 3.941 -15.267 1.00 91.69 96 ALA A N 1
ATOM 715 C CA . ALA A 1 96 ? 5.197 4.715 -14.031 1.00 91.69 96 ALA A CA 1
ATOM 716 C C . ALA A 1 96 ? 6.572 4.559 -13.354 1.00 91.69 96 ALA A C 1
ATOM 718 O O . ALA A 1 96 ? 7.184 5.546 -12.948 1.00 91.69 96 ALA A O 1
ATOM 719 N N . LEU A 1 97 ? 7.096 3.330 -13.289 1.00 93.62 97 LEU A N 1
ATOM 720 C CA . LEU A 1 97 ? 8.431 3.058 -12.747 1.00 93.62 97 LEU A CA 1
ATOM 721 C C . LEU A 1 97 ? 9.551 3.606 -13.644 1.00 93.62 97 LEU A C 1
ATOM 723 O O . LEU A 1 97 ? 10.538 4.143 -13.146 1.00 93.62 97 LEU A O 1
ATOM 727 N N . ALA A 1 98 ? 9.399 3.511 -14.964 1.00 91.25 98 ALA A N 1
ATOM 728 C CA . ALA A 1 98 ? 10.349 4.078 -15.913 1.00 91.25 98 ALA A CA 1
ATOM 729 C C . ALA A 1 98 ? 10.406 5.608 -15.819 1.00 91.25 98 ALA A C 1
ATOM 731 O O . ALA A 1 98 ? 11.484 6.197 -15.902 1.00 91.25 98 ALA A O 1
ATOM 732 N N . HIS A 1 99 ? 9.260 6.245 -15.581 1.00 88.44 99 HIS A N 1
ATOM 733 C CA . HIS A 1 99 ? 9.177 7.681 -15.373 1.00 88.44 99 HIS A CA 1
ATOM 734 C C . HIS A 1 99 ? 9.971 8.112 -14.137 1.00 88.44 99 HIS A C 1
ATOM 736 O O . HIS A 1 99 ? 10.750 9.053 -14.226 1.00 88.44 99 HIS A O 1
ATOM 742 N N . HIS A 1 100 ? 9.884 7.370 -13.028 1.00 90.69 100 HIS A N 1
ATOM 743 C CA . HIS A 1 100 ? 10.735 7.622 -11.862 1.00 90.69 100 HIS A CA 1
ATOM 744 C C . HIS A 1 100 ? 12.222 7.602 -12.217 1.00 90.69 100 HIS A C 1
ATOM 746 O O . HIS A 1 100 ? 12.965 8.500 -11.825 1.00 90.69 100 HIS A O 1
ATOM 752 N N . TYR A 1 101 ? 12.676 6.568 -12.930 1.00 90.12 101 TYR A N 1
ATOM 753 C CA . TYR A 1 101 ? 14.073 6.474 -13.351 1.00 90.12 101 TYR A CA 1
ATOM 754 C C . TYR A 1 101 ? 14.477 7.693 -14.183 1.00 90.12 101 TYR A C 1
ATOM 756 O O . TYR A 1 101 ? 15.511 8.302 -13.933 1.00 90.12 101 TYR A O 1
ATOM 764 N N . HIS A 1 102 ? 13.634 8.081 -15.141 1.00 85.81 102 HIS A N 1
ATOM 765 C CA . HIS A 1 102 ? 13.893 9.222 -16.007 1.00 85.81 102 HIS A CA 1
ATOM 766 C C . HIS A 1 102 ? 13.989 10.535 -15.228 1.00 85.81 102 HIS A C 1
ATOM 768 O O . HIS A 1 102 ? 14.985 11.232 -15.382 1.00 85.81 102 HIS A O 1
ATOM 774 N N . LEU A 1 103 ? 13.023 10.822 -14.347 1.00 83.69 103 LEU A N 1
ATOM 775 C CA . LEU A 1 103 ? 13.008 12.035 -13.523 1.00 83.69 103 LEU A CA 1
ATOM 776 C C . LEU A 1 103 ? 14.282 12.182 -12.691 1.00 83.69 103 LEU A C 1
ATOM 778 O O . LEU A 1 103 ? 14.860 13.259 -12.631 1.00 83.69 103 LEU A O 1
ATOM 782 N N . VAL A 1 104 ? 14.759 11.098 -12.080 1.00 85.31 104 VAL A N 1
ATOM 783 C CA . VAL A 1 104 ? 15.984 11.157 -11.270 1.00 85.31 104 VAL A CA 1
ATOM 784 C C . VAL A 1 104 ? 17.237 11.353 -12.135 1.00 85.31 104 VAL A C 1
ATOM 786 O O . VAL A 1 104 ? 18.188 11.991 -11.693 1.00 85.31 104 VAL A O 1
ATOM 789 N N . GLN A 1 105 ? 17.250 10.835 -13.366 1.00 82.31 105 GLN A N 1
ATOM 790 C CA . GLN A 1 105 ? 18.426 10.879 -14.242 1.00 82.31 105 GLN A CA 1
ATOM 791 C C . GLN A 1 105 ? 18.542 12.164 -15.072 1.00 82.31 105 GLN A C 1
ATOM 793 O O . GLN A 1 105 ? 19.658 12.555 -15.422 1.00 82.31 105 GLN A O 1
ATOM 798 N N . THR A 1 106 ? 17.424 12.797 -15.439 1.00 74.19 106 THR A N 1
ATOM 799 C CA . THR A 1 106 ? 17.417 13.983 -16.313 1.00 74.19 106 THR A CA 1
ATOM 800 C C . THR A 1 106 ? 17.405 15.301 -15.563 1.00 74.19 106 THR A C 1
ATOM 802 O O . THR A 1 106 ? 17.833 16.314 -16.121 1.00 74.19 106 THR A O 1
ATOM 805 N N . GLN A 1 107 ? 16.948 15.305 -14.314 1.00 68.19 107 GLN A N 1
ATOM 806 C CA . GLN A 1 107 ? 16.884 16.522 -13.523 1.00 68.19 107 GLN A CA 1
ATOM 807 C C . GLN A 1 107 ? 18.269 16.852 -12.926 1.00 68.19 107 GLN A C 1
ATOM 809 O O . GLN A 1 107 ? 19.022 15.946 -12.548 1.00 68.19 107 GLN A O 1
ATOM 814 N N . PRO A 1 108 ? 18.664 18.141 -12.876 1.00 59.81 108 PRO A N 1
ATOM 815 C CA . PRO A 1 108 ? 19.904 18.558 -12.216 1.00 59.81 108 PRO A CA 1
ATOM 816 C C . PRO A 1 108 ? 19.893 18.109 -10.749 1.00 59.81 108 PRO A C 1
ATOM 818 O O . PRO A 1 108 ? 18.823 18.012 -10.174 1.00 59.81 108 PRO A O 1
ATOM 821 N N . LEU A 1 109 ? 21.054 17.837 -10.133 1.00 53.03 109 LEU A N 1
ATOM 822 C CA . LEU A 1 109 ? 21.135 17.478 -8.706 1.00 53.03 109 LEU A CA 1
ATOM 823 C C . LEU A 1 109 ? 20.585 18.636 -7.849 1.00 53.03 109 LEU A C 1
ATOM 825 O O . LEU A 1 109 ? 21.330 19.534 -7.466 1.00 53.03 109 LEU A O 1
ATOM 829 N N . SER A 1 110 ? 19.284 18.633 -7.582 1.00 58.69 110 SER A N 1
ATOM 830 C CA . SER A 1 110 ? 18.637 19.504 -6.614 1.00 58.69 110 SER A CA 1
ATOM 831 C C . SER A 1 110 ? 17.996 18.660 -5.526 1.00 58.69 110 SER A C 1
ATOM 833 O O . SER A 1 110 ? 17.483 17.560 -5.768 1.00 58.69 110 SER A O 1
ATOM 835 N N . ASP A 1 111 ? 18.019 19.206 -4.320 1.00 64.25 111 ASP A N 1
ATOM 836 C CA . ASP A 1 111 ? 17.376 18.617 -3.157 1.00 64.25 111 ASP A CA 1
ATOM 837 C C . ASP A 1 111 ? 15.880 18.397 -3.461 1.00 64.25 111 ASP A C 1
ATOM 839 O O . ASP A 1 111 ? 15.200 19.273 -3.996 1.00 64.25 111 ASP A O 1
ATOM 843 N N . GLY A 1 112 ? 15.373 17.189 -3.195 1.00 72.31 112 GLY A N 1
ATOM 844 C CA . GLY A 1 112 ? 13.948 16.862 -3.335 1.00 72.31 112 GLY A CA 1
ATOM 845 C C . GLY A 1 112 ? 13.466 16.156 -4.612 1.00 72.31 112 GLY A C 1
ATOM 846 O O . GLY A 1 112 ? 12.332 15.674 -4.615 1.00 72.31 112 GLY A O 1
ATOM 847 N N . ILE A 1 113 ? 14.284 15.987 -5.661 1.00 80.12 113 ILE A N 1
ATOM 848 C CA . ILE A 1 113 ? 13.849 15.274 -6.891 1.00 80.12 113 ILE A CA 1
ATOM 849 C C . ILE A 1 113 ? 13.501 13.810 -6.618 1.00 80.12 113 ILE A C 1
ATOM 851 O O . ILE A 1 113 ? 12.533 13.286 -7.165 1.00 80.12 113 ILE A O 1
ATOM 855 N N . GLY A 1 114 ? 14.266 13.137 -5.755 1.00 84.50 114 GLY A N 1
ATOM 856 C CA . GLY A 1 114 ? 13.980 11.753 -5.374 1.00 84.50 114 GLY A CA 1
ATOM 857 C C . GLY A 1 114 ? 12.594 11.617 -4.739 1.00 84.50 114 GLY A C 1
ATOM 858 O O . GLY A 1 114 ? 11.804 10.759 -5.135 1.00 84.50 114 GLY A O 1
ATOM 859 N N . ALA A 1 115 ? 12.269 12.494 -3.790 1.00 85.44 115 ALA A N 1
ATOM 860 C CA . ALA A 1 115 ? 10.954 12.540 -3.158 1.00 85.44 115 ALA A CA 1
ATOM 861 C C . ALA A 1 115 ? 9.836 12.879 -4.147 1.00 85.44 115 ALA A C 1
ATOM 863 O O . ALA A 1 115 ? 8.796 12.217 -4.136 1.00 85.44 115 ALA A O 1
ATOM 864 N N . MET A 1 116 ? 10.074 13.835 -5.046 1.00 84.88 116 MET A N 1
ATOM 865 C CA . MET A 1 116 ? 9.152 14.164 -6.127 1.00 84.88 116 MET A CA 1
ATOM 866 C C . MET A 1 116 ? 8.870 12.948 -7.018 1.00 84.88 116 MET A C 1
ATOM 868 O O . MET A 1 116 ? 7.712 12.598 -7.232 1.00 84.88 116 MET A O 1
ATOM 872 N N . ALA A 1 117 ? 9.909 12.256 -7.494 1.00 88.00 117 ALA A N 1
ATOM 873 C CA . ALA A 1 117 ? 9.769 11.080 -8.348 1.00 88.00 117 ALA A CA 1
ATOM 874 C C . ALA A 1 117 ? 8.975 9.959 -7.653 1.00 88.00 117 ALA A C 1
ATOM 876 O O . ALA A 1 117 ? 8.108 9.335 -8.270 1.00 88.00 117 ALA A O 1
ATOM 877 N N . ARG A 1 118 ? 9.206 9.735 -6.352 1.00 90.81 118 ARG A N 1
ATOM 878 C CA . ARG A 1 118 ? 8.429 8.773 -5.551 1.00 90.81 118 ARG A CA 1
ATOM 879 C C . ARG A 1 118 ? 6.964 9.191 -5.398 1.00 90.81 118 ARG A C 1
ATOM 881 O O . ARG A 1 118 ? 6.086 8.336 -5.507 1.00 90.81 118 ARG A O 1
ATOM 888 N N . LEU A 1 119 ? 6.687 10.481 -5.201 1.00 88.38 119 LEU A N 1
ATOM 889 C CA . LEU A 1 119 ? 5.321 11.009 -5.139 1.00 88.38 119 LEU A CA 1
ATOM 890 C C . LEU A 1 119 ? 4.599 10.875 -6.488 1.00 88.38 119 LEU A C 1
ATOM 892 O O . LEU A 1 119 ? 3.455 10.429 -6.529 1.00 88.38 119 LEU A O 1
ATOM 896 N N . VAL A 1 120 ? 5.276 11.166 -7.600 1.00 87.56 120 VAL A N 1
ATOM 897 C CA . VAL A 1 120 ? 4.732 10.969 -8.952 1.00 87.56 120 VAL A CA 1
ATOM 898 C C . VAL A 1 120 ? 4.371 9.497 -9.185 1.00 87.56 120 VAL A C 1
ATOM 900 O O . VAL A 1 120 ? 3.276 9.209 -9.666 1.00 87.56 120 VAL A O 1
ATOM 903 N N . VAL A 1 121 ? 5.226 8.547 -8.781 1.00 91.69 121 VAL A N 1
ATOM 904 C CA . VAL A 1 121 ? 4.895 7.108 -8.844 1.00 91.69 121 VAL A CA 1
ATOM 905 C C . VAL A 1 121 ? 3.691 6.763 -7.977 1.00 91.69 121 VAL A C 1
ATOM 907 O O . VAL A 1 121 ? 2.823 6.019 -8.428 1.00 91.69 121 VAL A O 1
ATOM 910 N N . HIS A 1 122 ? 3.611 7.304 -6.758 1.00 91.38 122 HIS A N 1
ATOM 911 C CA . HIS A 1 122 ? 2.458 7.102 -5.880 1.00 91.38 122 HIS A CA 1
ATOM 912 C C . HIS A 1 122 ? 1.160 7.559 -6.564 1.00 91.38 122 HIS A C 1
ATOM 914 O O . HIS A 1 122 ? 0.170 6.830 -6.570 1.00 91.38 122 HIS A O 1
ATOM 920 N N . MET A 1 123 ? 1.165 8.728 -7.203 1.00 89.44 123 MET A N 1
ATOM 921 C CA . MET A 1 123 ? 0.002 9.241 -7.931 1.00 89.44 123 MET A CA 1
ATOM 922 C C . MET A 1 123 ? -0.344 8.378 -9.147 1.00 89.44 123 MET A C 1
ATOM 924 O O . MET A 1 123 ? -1.508 8.018 -9.326 1.00 89.44 123 MET A O 1
ATOM 928 N N . HIS A 1 124 ? 0.656 7.968 -9.931 1.00 89.69 124 HIS A N 1
ATOM 929 C CA . HIS A 1 124 ? 0.456 7.063 -11.065 1.00 89.69 124 HIS A CA 1
ATOM 930 C C . HIS A 1 124 ? -0.170 5.745 -10.622 1.00 89.69 124 HIS A C 1
ATOM 932 O O . HIS A 1 124 ? -1.169 5.322 -11.193 1.00 89.69 124 HIS A O 1
ATOM 938 N N . PHE A 1 125 ? 0.347 5.133 -9.556 1.00 93.25 125 PHE A N 1
ATOM 939 C CA . PHE A 1 125 ? -0.209 3.914 -8.967 1.00 93.25 125 PHE A CA 1
ATOM 940 C C . PHE A 1 125 ? -1.648 4.095 -8.481 1.00 93.25 125 PHE A C 1
ATOM 942 O O . PHE A 1 125 ? -2.457 3.182 -8.651 1.00 93.25 125 PHE A O 1
ATOM 949 N N . ALA A 1 126 ? -1.999 5.257 -7.927 1.00 90.94 126 ALA A N 1
ATOM 950 C CA . ALA A 1 126 ? -3.377 5.557 -7.555 1.00 90.94 126 ALA A CA 1
ATOM 951 C C . ALA A 1 126 ? -4.290 5.639 -8.793 1.00 90.94 126 ALA A C 1
ATOM 953 O O . ALA A 1 126 ? -5.357 5.026 -8.795 1.00 90.94 126 ALA A O 1
ATOM 954 N N . GLN A 1 127 ? -3.848 6.309 -9.864 1.00 88.62 127 GLN A N 1
ATOM 955 C CA . GLN A 1 127 ? -4.600 6.445 -11.122 1.00 88.62 127 GLN A CA 1
ATOM 956 C C . GLN A 1 127 ? -4.876 5.097 -11.803 1.00 88.62 127 GLN A C 1
ATOM 958 O O . GLN A 1 127 ? -5.928 4.920 -12.414 1.00 88.62 127 GLN A O 1
ATOM 963 N N . ILE A 1 128 ? -3.956 4.134 -11.689 1.00 90.94 128 ILE A N 1
ATOM 964 C CA . ILE A 1 128 ? -4.106 2.800 -12.295 1.00 90.94 128 ILE A CA 1
ATOM 965 C C . ILE A 1 128 ? -4.699 1.747 -11.347 1.00 90.94 128 ILE A C 1
ATOM 967 O O . ILE A 1 128 ? -4.710 0.568 -11.690 1.00 90.94 128 ILE A O 1
ATOM 971 N N . GLY A 1 129 ? -5.185 2.144 -10.166 1.00 90.56 129 GLY A N 1
ATOM 972 C CA . GLY A 1 129 ? -5.873 1.239 -9.239 1.00 90.56 129 GLY A CA 1
ATOM 973 C C . GLY A 1 129 ? -4.958 0.283 -8.465 1.00 90.56 129 GLY A C 1
ATOM 974 O O . GLY A 1 129 ? -5.392 -0.785 -8.052 1.00 90.56 129 GLY A O 1
ATOM 975 N N . MET A 1 130 ? -3.692 0.643 -8.234 1.00 93.38 130 MET A N 1
ATOM 976 C CA . MET A 1 130 ? -2.744 -0.182 -7.460 1.00 93.38 130 MET A CA 1
ATOM 977 C C . MET A 1 130 ? -2.824 0.045 -5.945 1.00 93.38 130 MET A C 1
ATOM 979 O O . MET A 1 130 ? -2.050 -0.548 -5.192 1.00 93.38 130 MET A O 1
ATOM 983 N N . HIS A 1 131 ? -3.740 0.903 -5.489 1.00 92.94 131 HIS A N 1
ATOM 984 C CA . HIS A 1 131 ? -3.981 1.201 -4.074 1.00 92.94 131 HIS A CA 1
ATOM 985 C C . HIS A 1 131 ? -2.701 1.494 -3.260 1.00 92.94 131 HIS A C 1
ATOM 987 O O . HIS A 1 131 ? -2.516 0.916 -2.185 1.00 92.94 131 HIS A O 1
ATOM 993 N N . PRO A 1 132 ? -1.821 2.413 -3.714 1.00 90.00 132 PRO A N 1
ATOM 994 C CA . PRO A 1 132 ? -0.569 2.758 -3.019 1.00 90.00 132 PRO A CA 1
ATOM 995 C C . PRO A 1 132 ? -0.805 3.436 -1.659 1.00 90.00 132 PRO A C 1
ATOM 997 O O . PRO A 1 132 ? 0.123 3.773 -0.944 1.00 90.00 132 PRO A O 1
ATOM 1000 N N . HIS A 1 133 ? -2.065 3.643 -1.284 1.00 88.69 133 HIS A N 1
ATOM 1001 C CA . HIS A 1 133 ? -2.494 4.110 0.023 1.00 88.69 133 HIS A CA 1
ATOM 1002 C C . HIS A 1 133 ? -2.674 2.970 1.051 1.00 88.69 133 HIS A C 1
ATOM 1004 O O . HIS A 1 133 ? -3.135 3.240 2.159 1.00 88.69 133 HIS A O 1
ATOM 1010 N N . LEU A 1 134 ? -2.396 1.706 0.694 1.00 90.56 134 LEU A N 1
ATOM 1011 C CA . LEU A 1 134 ? -2.438 0.535 1.595 1.00 90.56 134 LEU A CA 1
ATOM 1012 C C . LEU A 1 134 ? -1.072 -0.118 1.829 1.00 90.56 134 LEU A C 1
ATOM 1014 O O . LEU A 1 134 ? -0.982 -1.055 2.618 1.00 90.56 134 LEU A O 1
ATOM 1018 N N . TRP A 1 135 ? -0.032 0.339 1.140 1.00 93.12 135 TRP A N 1
ATOM 1019 C CA . TRP A 1 135 ? 1.332 -0.178 1.218 1.00 93.12 135 TRP A CA 1
ATOM 1020 C C . TRP A 1 135 ? 2.321 0.934 0.862 1.00 93.12 135 TRP A C 1
ATOM 1022 O O . TRP A 1 135 ? 1.945 1.884 0.185 1.00 93.12 135 TRP A O 1
ATOM 1032 N N . SER A 1 136 ? 3.569 0.839 1.323 1.00 91.38 136 SER A N 1
ATOM 1033 C CA . SER A 1 136 ? 4.517 1.957 1.261 1.00 91.38 136 SER A CA 1
ATOM 1034 C C . SER A 1 136 ? 5.738 1.640 0.397 1.00 91.38 136 SER A C 1
ATOM 1036 O O . SER A 1 136 ? 6.699 1.007 0.836 1.00 91.38 136 SER A O 1
ATOM 1038 N N . LEU A 1 137 ? 5.743 2.139 -0.842 1.00 93.88 137 LEU A N 1
ATOM 1039 C CA . LEU A 1 137 ? 6.920 2.051 -1.710 1.00 93.88 137 LEU A CA 1
ATOM 1040 C C . LEU A 1 137 ? 8.156 2.762 -1.110 1.00 93.88 137 LEU A C 1
ATOM 1042 O O . LEU A 1 137 ? 9.225 2.145 -1.087 1.00 93.88 137 LEU A O 1
ATOM 1046 N N . PRO A 1 138 ? 8.066 4.007 -0.586 1.00 91.94 138 PRO A N 1
ATOM 1047 C CA . PRO A 1 138 ? 9.214 4.668 0.034 1.00 91.94 138 PRO A CA 1
ATOM 1048 C C . PRO A 1 138 ? 9.801 3.873 1.202 1.00 91.94 138 PRO A C 1
ATOM 1050 O O . PRO A 1 138 ? 11.021 3.820 1.342 1.00 91.94 138 PRO A O 1
ATOM 1053 N N . ARG A 1 139 ? 8.977 3.205 2.018 1.00 90.19 139 ARG A N 1
ATOM 1054 C CA . ARG A 1 139 ? 9.473 2.352 3.105 1.00 90.19 139 ARG A CA 1
ATOM 1055 C C . ARG A 1 139 ? 10.313 1.200 2.571 1.00 90.19 139 ARG A C 1
ATOM 1057 O O . ARG A 1 139 ? 11.420 0.986 3.064 1.00 90.19 139 ARG A O 1
ATOM 1064 N N . GLY A 1 140 ? 9.828 0.492 1.554 1.00 91.62 140 GLY A N 1
ATOM 1065 C CA . GLY A 1 140 ? 10.570 -0.607 0.932 1.00 91.62 140 GLY A CA 1
ATOM 1066 C C . GLY A 1 140 ? 11.907 -0.150 0.344 1.00 91.62 140 GLY A C 1
ATOM 1067 O O . GLY A 1 140 ? 12.940 -0.782 0.574 1.00 91.62 140 GLY A O 1
ATOM 1068 N N . ILE A 1 141 ? 11.919 1.012 -0.317 1.00 93.44 141 ILE A N 1
ATOM 1069 C CA . ILE A 1 141 ? 13.146 1.626 -0.841 1.00 93.44 141 ILE A CA 1
ATOM 1070 C C . ILE A 1 141 ? 14.102 2.004 0.295 1.00 93.44 141 ILE A C 1
ATOM 1072 O O . ILE A 1 141 ? 15.292 1.720 0.200 1.00 93.44 141 ILE A O 1
ATOM 1076 N N . ALA A 1 142 ? 13.611 2.595 1.388 1.00 90.44 142 ALA A N 1
ATOM 1077 C CA . ALA A 1 142 ? 14.443 2.958 2.535 1.00 90.44 142 ALA A CA 1
ATOM 1078 C C . ALA A 1 142 ? 15.130 1.733 3.164 1.00 90.44 142 ALA A C 1
ATOM 1080 O O . ALA A 1 142 ? 16.289 1.818 3.566 1.00 90.44 142 ALA A O 1
ATOM 1081 N N . CYS A 1 143 ? 14.453 0.578 3.188 1.00 88.31 143 CYS A N 1
ATOM 1082 C CA . CYS A 1 143 ? 15.026 -0.689 3.659 1.00 88.31 143 CYS A CA 1
ATOM 1083 C C . CYS A 1 143 ? 16.141 -1.217 2.741 1.00 88.31 143 CYS A C 1
ATOM 1085 O O . CYS A 1 143 ? 17.041 -1.912 3.202 1.00 88.31 143 CYS A O 1
ATOM 1087 N N . ARG A 1 144 ? 16.076 -0.900 1.444 1.00 91.81 144 ARG A N 1
ATOM 1088 C CA . ARG A 1 144 ? 17.011 -1.351 0.399 1.00 91.81 144 ARG A CA 1
ATOM 1089 C C . ARG A 1 144 ? 17.729 -0.164 -0.245 1.00 91.81 144 ARG A C 1
ATOM 1091 O O . ARG A 1 144 ? 17.993 -0.149 -1.445 1.00 91.81 144 ARG A O 1
ATOM 1098 N N . ARG A 1 145 ? 18.042 0.851 0.568 1.00 89.62 145 ARG A N 1
ATOM 1099 C CA . ARG A 1 145 ? 18.530 2.161 0.109 1.00 89.62 145 ARG A CA 1
ATOM 1100 C C . ARG A 1 145 ? 19.803 2.057 -0.728 1.00 89.62 145 ARG A C 1
ATOM 1102 O O . ARG A 1 145 ? 19.930 2.744 -1.735 1.00 89.62 145 ARG A O 1
ATOM 1109 N N . GLU A 1 146 ? 20.736 1.201 -0.321 1.00 88.31 146 GLU A N 1
ATOM 1110 C CA . GLU A 1 146 ? 21.991 0.979 -1.050 1.00 88.31 146 GLU A CA 1
ATOM 1111 C C . GLU A 1 146 ? 21.746 0.350 -2.426 1.00 88.31 146 GLU A C 1
ATOM 1113 O O . GLU A 1 146 ? 22.300 0.814 -3.419 1.00 88.31 146 GLU A O 1
ATOM 1118 N N . GLU A 1 147 ? 20.866 -0.654 -2.507 1.00 91.50 147 GLU A N 1
ATOM 1119 C CA . GLU A 1 147 ? 20.479 -1.284 -3.775 1.00 91.50 147 GLU A CA 1
ATOM 1120 C C . GLU A 1 147 ? 19.746 -0.301 -4.693 1.00 91.50 147 GLU A C 1
ATOM 1122 O O . GLU A 1 147 ? 19.999 -0.283 -5.895 1.00 91.50 147 GLU A O 1
ATOM 1127 N N . TYR A 1 148 ? 18.881 0.548 -4.134 1.00 92.06 148 TYR A N 1
ATOM 1128 C CA . TYR A 1 148 ? 18.182 1.597 -4.876 1.00 92.06 148 TYR A CA 1
ATOM 1129 C C . TYR A 1 148 ? 19.157 2.615 -5.481 1.00 92.06 148 TYR A C 1
ATOM 1131 O O . TYR A 1 148 ? 19.097 2.891 -6.680 1.00 92.06 148 TYR A O 1
ATOM 1139 N N . HIS A 1 149 ? 20.104 3.121 -4.684 1.00 88.06 149 HIS A N 1
ATOM 1140 C CA . HIS A 1 149 ? 21.139 4.035 -5.176 1.00 88.06 149 HIS A CA 1
ATOM 1141 C C . HIS A 1 149 ? 22.046 3.360 -6.212 1.00 88.06 149 HIS A C 1
ATOM 1143 O O . HIS A 1 149 ? 22.393 3.980 -7.216 1.00 88.06 149 HIS A O 1
ATOM 1149 N N . ALA A 1 150 ? 22.380 2.079 -6.030 1.00 88.06 150 ALA A N 1
ATOM 1150 C CA . ALA A 1 150 ? 23.142 1.307 -7.011 1.00 88.06 150 ALA A CA 1
ATOM 1151 C C . ALA A 1 150 ? 22.367 1.111 -8.326 1.00 88.06 150 ALA A C 1
ATOM 1153 O O . ALA A 1 150 ? 22.939 1.273 -9.403 1.00 88.06 150 ALA A O 1
ATOM 1154 N N . ALA A 1 151 ? 21.063 0.823 -8.260 1.00 88.06 151 ALA A N 1
ATOM 1155 C CA . ALA A 1 151 ? 20.198 0.667 -9.430 1.00 88.06 151 ALA A CA 1
ATOM 1156 C C . ALA A 1 151 ? 20.033 1.976 -10.224 1.00 88.06 151 ALA A C 1
ATOM 1158 O O . ALA A 1 151 ? 19.871 1.941 -11.444 1.00 88.06 151 ALA A O 1
ATOM 1159 N N . LEU A 1 152 ? 20.123 3.126 -9.550 1.00 86.81 152 LEU A N 1
ATOM 1160 C CA . LEU A 1 152 ? 20.178 4.449 -10.180 1.00 86.81 152 LEU A CA 1
ATOM 1161 C C . LEU A 1 152 ? 21.576 4.816 -10.710 1.00 86.81 152 LEU A C 1
ATOM 1163 O O . LEU A 1 152 ? 21.709 5.767 -11.477 1.00 86.81 152 LEU A O 1
ATOM 1167 N N . GLY A 1 153 ? 22.618 4.062 -10.347 1.00 81.00 153 GLY A N 1
ATOM 1168 C CA . GLY A 1 153 ? 24.006 4.367 -10.705 1.00 81.00 153 GLY A CA 1
ATOM 1169 C C . GLY A 1 153 ? 24.624 5.499 -9.876 1.00 81.00 153 GLY A C 1
ATOM 1170 O O . GLY A 1 153 ? 25.541 6.166 -10.345 1.00 81.00 153 GLY A O 1
ATOM 1171 N N . LEU A 1 154 ? 24.125 5.728 -8.656 1.00 70.56 154 LEU A N 1
ATOM 1172 C CA . LEU A 1 154 ? 24.575 6.787 -7.742 1.00 70.56 154 LEU A CA 1
ATOM 1173 C C . LEU A 1 154 ? 25.709 6.342 -6.798 1.00 70.56 154 LEU A C 1
ATOM 1175 O O . LEU A 1 154 ? 26.268 7.159 -6.069 1.00 70.56 154 LEU A O 1
ATOM 1179 N N . THR A 1 155 ? 26.079 5.058 -6.795 1.00 55.72 155 THR A N 1
ATOM 1180 C CA . THR A 1 155 ? 27.155 4.533 -5.944 1.00 55.72 155 THR A CA 1
ATOM 1181 C C . THR A 1 155 ? 28.532 4.799 -6.554 1.00 55.72 155 THR A C 1
ATOM 1183 O O . THR A 1 155 ? 28.932 4.112 -7.488 1.00 55.72 155 THR A O 1
ATOM 1186 N N . GLY A 1 156 ? 29.255 5.770 -5.989 1.00 52.72 156 GLY A N 1
ATOM 1187 C CA . GLY A 1 156 ? 30.720 5.847 -5.964 1.00 52.72 156 GLY A CA 1
ATOM 1188 C C . GLY A 1 156 ? 31.474 5.431 -7.230 1.00 52.72 156 GLY A C 1
ATOM 1189 O O . GLY A 1 156 ? 32.132 4.395 -7.239 1.00 52.72 156 GLY A O 1
ATOM 1190 N N . SER A 1 157 ? 31.489 6.292 -8.244 1.00 39.28 157 SER A N 1
ATOM 1191 C CA . SER A 1 157 ? 32.635 6.376 -9.153 1.00 39.28 157 SER A CA 1
ATOM 1192 C C . SER A 1 157 ? 32.726 7.766 -9.774 1.00 39.28 157 SER A C 1
ATOM 1194 O O . SER A 1 157 ? 31.880 8.152 -10.576 1.00 39.28 157 SER A O 1
ATOM 1196 N N . GLU A 1 158 ? 33.813 8.473 -9.457 1.00 40.22 158 GLU A N 1
ATOM 1197 C CA . GLU A 1 158 ? 34.322 9.649 -10.179 1.00 40.22 158 GLU A CA 1
ATOM 1198 C C . GLU A 1 158 ? 34.842 9.309 -11.596 1.00 40.22 158 GLU A C 1
ATOM 1200 O O . GLU A 1 158 ? 35.501 10.118 -12.246 1.00 40.22 158 GLU A O 1
ATOM 1205 N N . GLN A 1 159 ? 34.530 8.128 -12.136 1.00 38.34 159 GLN A N 1
ATOM 1206 C CA . GLN A 1 159 ? 34.819 7.782 -13.522 1.00 38.34 159 GLN A CA 1
ATOM 1207 C C . GLN A 1 159 ? 33.603 8.067 -14.408 1.00 38.34 159 GLN A C 1
ATOM 1209 O O . GLN A 1 159 ? 32.749 7.216 -14.636 1.00 38.34 159 GLN A O 1
ATOM 1214 N N . GLY A 1 160 ? 33.593 9.280 -14.959 1.00 36.19 160 GLY A N 1
ATOM 1215 C CA . GLY A 1 160 ? 33.061 9.560 -16.288 1.00 36.19 160 GLY A CA 1
ATOM 1216 C C . GLY A 1 160 ? 31.566 9.325 -16.483 1.00 36.19 160 GLY A C 1
ATOM 1217 O O . GLY A 1 160 ? 31.160 8.325 -17.074 1.00 36.19 160 GLY A O 1
ATOM 1218 N N . ARG A 1 161 ? 30.762 10.359 -16.199 1.00 41.59 161 ARG A N 1
ATOM 1219 C CA . ARG A 1 161 ? 29.622 10.674 -17.076 1.00 41.59 161 ARG A CA 1
ATOM 1220 C C . ARG A 1 161 ? 30.184 10.961 -18.474 1.00 41.59 161 ARG A C 1
ATOM 1222 O O . ARG A 1 161 ? 30.445 12.108 -18.818 1.00 41.59 161 ARG A O 1
ATOM 1229 N N . GLN A 1 162 ? 30.447 9.912 -19.249 1.00 34.66 162 GLN A N 1
ATOM 1230 C CA . GLN A 1 162 ? 30.708 10.033 -20.677 1.00 34.66 162 GLN A CA 1
ATOM 1231 C C . GLN A 1 162 ? 29.355 10.178 -21.379 1.00 34.66 162 GLN A C 1
ATOM 1233 O O . GLN A 1 162 ? 28.532 9.260 -21.295 1.00 34.66 162 GLN A O 1
ATOM 1238 N N . PRO A 1 163 ? 29.086 11.310 -22.049 1.00 44.28 163 PRO A N 1
ATOM 1239 C CA . PRO A 1 163 ? 27.945 11.403 -22.933 1.00 44.28 163 PRO A CA 1
ATOM 1240 C C . PRO A 1 163 ? 28.271 10.557 -24.171 1.00 44.28 163 PRO A C 1
ATOM 1242 O O . PRO A 1 163 ? 29.393 10.585 -24.664 1.00 44.28 163 PRO A O 1
ATOM 1245 N N . TYR A 1 164 ? 27.289 9.819 -24.680 1.00 44.97 164 TYR A N 1
ATOM 1246 C CA . TYR A 1 164 ? 27.374 8.987 -25.891 1.00 44.97 164 TYR A CA 1
ATOM 1247 C C . TYR A 1 164 ? 28.033 7.608 -25.713 1.00 44.97 164 TYR A C 1
ATOM 1249 O O . TYR A 1 164 ? 29.211 7.383 -25.974 1.00 44.97 164 TYR A O 1
ATOM 1257 N N . GLY A 1 165 ? 27.197 6.635 -25.329 1.00 34.59 165 GLY A N 1
ATOM 1258 C CA . GLY A 1 165 ? 27.578 5.229 -25.188 1.00 34.59 165 GLY A CA 1
ATOM 1259 C C . GLY A 1 165 ? 26.407 4.241 -25.240 1.00 34.59 165 GLY A C 1
ATOM 1260 O O . GLY A 1 165 ? 26.339 3.355 -24.395 1.00 34.59 165 GLY A O 1
ATOM 1261 N N . GLY A 1 166 ? 25.521 4.388 -26.235 1.00 40.25 166 GLY A N 1
ATOM 1262 C CA . GLY A 1 166 ? 24.609 3.348 -26.741 1.00 40.25 166 GLY A CA 1
ATOM 1263 C C . GLY A 1 166 ? 23.270 3.197 -26.010 1.00 40.25 166 GLY A C 1
ATOM 1264 O O . GLY A 1 166 ? 23.236 2.720 -24.882 1.00 40.25 166 GLY A O 1
ATOM 1265 N N . PHE A 1 167 ? 22.163 3.489 -26.704 1.00 43.75 167 PHE A N 1
ATOM 1266 C CA . PHE A 1 167 ? 20.776 3.237 -26.269 1.00 43.75 167 PHE A CA 1
ATOM 1267 C C . PHE A 1 167 ? 20.589 1.869 -25.568 1.00 43.75 167 PHE A C 1
ATOM 1269 O O . PHE A 1 167 ? 19.954 1.786 -24.522 1.00 43.75 167 PHE A O 1
ATOM 1276 N N . GLN A 1 168 ? 21.284 0.823 -26.033 1.00 47.78 168 GLN A N 1
ATOM 1277 C CA . GLN A 1 168 ? 21.257 -0.526 -25.443 1.00 47.78 168 GLN A CA 1
ATOM 1278 C C . GLN A 1 168 ? 21.781 -0.630 -23.993 1.00 47.78 168 GLN A C 1
ATOM 1280 O O . GLN A 1 168 ? 21.359 -1.520 -23.251 1.00 47.78 168 GLN A O 1
ATOM 1285 N N . ARG A 1 169 ? 22.713 0.235 -23.562 1.00 52.72 169 ARG A N 1
ATOM 1286 C CA . ARG A 1 169 ? 23.202 0.261 -22.168 1.00 52.72 169 ARG A CA 1
ATOM 1287 C C . ARG A 1 169 ? 22.199 0.935 -21.238 1.00 52.72 169 ARG A C 1
ATOM 1289 O O . ARG A 1 169 ? 22.003 0.457 -20.121 1.00 52.72 169 ARG A O 1
ATOM 1296 N N . THR A 1 170 ? 21.545 1.987 -21.719 1.00 64.19 170 THR A N 1
ATOM 1297 C CA . THR A 1 170 ? 20.522 2.726 -20.974 1.00 64.19 170 THR A CA 1
ATOM 1298 C C . THR A 1 170 ? 19.260 1.886 -20.786 1.00 64.19 170 THR A C 1
ATOM 1300 O O . THR A 1 170 ? 18.747 1.811 -19.671 1.00 64.19 170 THR A O 1
ATOM 1303 N N . ASP A 1 171 ? 18.838 1.141 -21.813 1.00 78.19 171 ASP A N 1
ATOM 1304 C CA . ASP A 1 171 ? 17.672 0.251 -21.731 1.00 78.19 171 ASP A CA 1
ATOM 1305 C C . ASP A 1 171 ? 17.887 -0.889 -20.733 1.00 78.19 171 ASP A C 1
ATOM 1307 O O . ASP A 1 171 ? 17.001 -1.217 -19.946 1.00 78.19 171 ASP A O 1
ATOM 1311 N N . LYS A 1 172 ? 19.090 -1.479 -20.700 1.00 84.31 172 LYS A N 1
ATOM 1312 C CA . LYS A 1 172 ? 19.406 -2.545 -19.739 1.00 84.31 172 LYS A CA 1
ATOM 1313 C C . LYS A 1 172 ? 19.417 -2.033 -18.295 1.00 84.31 172 LYS A C 1
ATOM 1315 O O . LYS A 1 172 ? 18.934 -2.739 -17.410 1.00 84.31 172 LYS A O 1
ATOM 1320 N N . ALA A 1 173 ? 19.960 -0.838 -18.056 1.00 87.81 173 ALA A N 1
ATOM 1321 C CA . ALA A 1 173 ? 19.954 -0.211 -16.734 1.00 87.81 173 ALA A CA 1
ATOM 1322 C C . ALA A 1 173 ? 18.523 0.112 -16.278 1.00 87.81 173 ALA A C 1
ATOM 1324 O O . ALA A 1 173 ? 18.136 -0.256 -15.170 1.00 87.81 173 ALA A O 1
ATOM 1325 N N . LEU A 1 174 ? 17.713 0.693 -17.169 1.00 89.94 174 LEU A N 1
ATOM 1326 C CA . LEU A 1 174 ? 16.300 0.975 -16.934 1.00 89.94 174 LEU A CA 1
ATOM 1327 C C . LEU A 1 174 ? 15.506 -0.299 -16.607 1.00 89.94 174 LEU A C 1
ATOM 1329 O O . LEU A 1 174 ? 14.798 -0.344 -15.605 1.00 89.94 174 LEU A O 1
ATOM 1333 N N . LEU A 1 175 ? 15.644 -1.360 -17.407 1.00 92.12 175 LEU A N 1
ATOM 1334 C CA . LEU A 1 175 ? 14.958 -2.634 -17.158 1.00 92.12 175 LEU A CA 1
ATOM 1335 C C . LEU A 1 175 ? 15.402 -3.280 -15.837 1.00 92.12 175 LEU A C 1
ATOM 1337 O O . LEU A 1 175 ? 14.574 -3.857 -15.131 1.00 92.12 175 LEU A O 1
ATOM 1341 N N . GLY A 1 176 ? 16.686 -3.164 -15.482 1.00 91.88 176 GLY A N 1
ATOM 1342 C CA . GLY A 1 176 ? 17.209 -3.602 -14.187 1.00 91.88 176 GLY A CA 1
ATOM 1343 C C . GLY A 1 176 ? 16.596 -2.828 -13.017 1.00 91.88 176 GLY A C 1
ATOM 1344 O O . GLY A 1 176 ? 16.146 -3.440 -12.049 1.00 91.88 176 GLY A O 1
ATOM 1345 N N . PHE A 1 177 ? 16.503 -1.502 -13.137 1.00 94.06 177 PHE A N 1
ATOM 1346 C CA . PHE A 1 177 ? 15.840 -0.645 -12.155 1.00 94.06 177 PHE A CA 1
ATOM 1347 C C . PHE A 1 177 ? 14.352 -0.987 -12.005 1.00 94.06 177 PHE A C 1
ATOM 1349 O O . PHE A 1 177 ? 13.861 -1.135 -10.889 1.00 94.06 177 PHE A O 1
ATOM 1356 N N . ILE A 1 178 ? 13.635 -1.181 -13.115 1.00 95.31 178 ILE A N 1
ATOM 1357 C CA . ILE A 1 178 ? 12.215 -1.563 -13.101 1.00 95.31 178 ILE A CA 1
ATOM 1358 C C . ILE A 1 178 ? 12.026 -2.909 -12.397 1.00 95.31 178 ILE A C 1
ATOM 1360 O O . ILE A 1 178 ? 11.122 -3.043 -11.574 1.00 95.31 178 ILE A O 1
ATOM 1364 N N . ALA A 1 179 ? 12.877 -3.899 -12.683 1.00 95.38 179 ALA A N 1
ATOM 1365 C CA . ALA A 1 179 ? 12.824 -5.194 -12.011 1.00 95.38 179 ALA A CA 1
ATOM 1366 C C . ALA A 1 179 ? 13.045 -5.064 -10.493 1.00 95.38 179 ALA A C 1
ATOM 1368 O O . ALA A 1 179 ? 12.279 -5.639 -9.723 1.00 95.38 179 ALA A O 1
ATOM 1369 N N . PHE A 1 180 ? 14.027 -4.259 -10.070 1.00 96.38 180 PHE A N 1
ATOM 1370 C CA . PHE A 1 180 ? 14.266 -3.954 -8.657 1.00 96.38 180 PHE A CA 1
ATOM 1371 C C . PHE A 1 180 ? 13.047 -3.293 -7.999 1.00 96.38 180 PHE A C 1
ATOM 1373 O O . PHE A 1 180 ? 12.583 -3.752 -6.958 1.00 96.38 180 PHE A O 1
ATOM 1380 N N . MET A 1 181 ? 12.488 -2.253 -8.620 1.00 97.00 181 MET A N 1
ATOM 1381 C CA . MET A 1 181 ? 11.327 -1.542 -8.081 1.00 97.00 181 MET A CA 1
ATOM 1382 C C . MET A 1 181 ? 10.103 -2.457 -7.963 1.00 97.00 181 MET A C 1
ATOM 1384 O O . MET A 1 181 ? 9.385 -2.389 -6.971 1.00 97.00 181 MET A O 1
ATOM 1388 N N . LEU A 1 182 ? 9.884 -3.351 -8.933 1.00 97.44 182 LEU A N 1
ATOM 1389 C CA . LEU A 1 182 ? 8.836 -4.371 -8.856 1.00 97.44 182 LEU A CA 1
ATOM 1390 C C . LEU A 1 182 ? 9.041 -5.323 -7.675 1.00 97.44 182 LEU A C 1
ATOM 1392 O O . LEU A 1 182 ? 8.070 -5.653 -6.996 1.00 97.44 182 LEU A O 1
ATOM 1396 N N . ASP A 1 183 ? 10.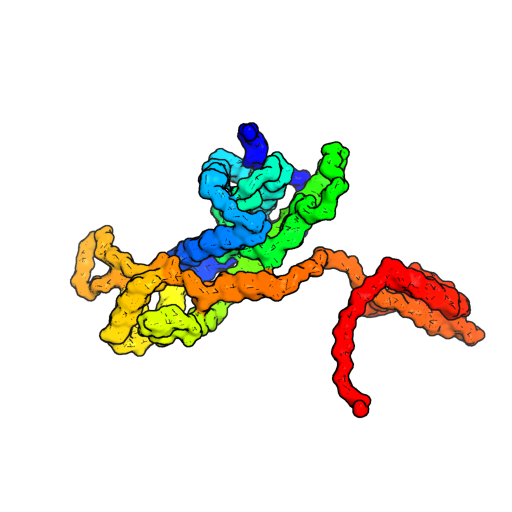278 -5.752 -7.416 1.00 97.44 183 ASP A N 1
ATOM 1397 C CA . ASP A 1 183 ? 10.593 -6.604 -6.265 1.00 97.44 183 ASP A CA 1
ATOM 1398 C C . ASP A 1 183 ? 10.284 -5.889 -4.945 1.00 97.44 183 ASP A C 1
ATOM 1400 O O . ASP A 1 183 ? 9.623 -6.470 -4.085 1.00 97.44 183 ASP A O 1
ATOM 1404 N N . VAL A 1 184 ? 10.661 -4.612 -4.822 1.00 96.50 184 VAL A N 1
ATOM 1405 C CA . VAL A 1 184 ? 10.306 -3.783 -3.659 1.00 96.50 184 VAL A CA 1
ATOM 1406 C C . VAL A 1 184 ? 8.785 -3.684 -3.503 1.00 96.50 184 VAL A C 1
ATOM 1408 O O . VAL A 1 184 ? 8.262 -3.927 -2.418 1.00 96.50 184 VAL A O 1
ATOM 1411 N N . CYS A 1 185 ? 8.047 -3.391 -4.579 1.00 97.31 185 CYS A N 1
ATOM 1412 C CA . CYS A 1 185 ? 6.584 -3.337 -4.537 1.00 97.31 185 CYS A CA 1
ATOM 1413 C C . CYS A 1 185 ? 5.969 -4.666 -4.070 1.00 97.31 185 CYS A C 1
ATOM 1415 O O . CYS A 1 185 ? 5.047 -4.668 -3.256 1.00 97.31 185 CYS A O 1
ATOM 1417 N N . HIS A 1 186 ? 6.466 -5.804 -4.562 1.00 97.00 186 HIS A N 1
ATOM 1418 C CA . HIS A 1 186 ? 5.985 -7.115 -4.130 1.00 97.00 186 HIS A CA 1
ATOM 1419 C C . HIS A 1 186 ? 6.226 -7.358 -2.641 1.00 97.00 186 HIS A C 1
ATOM 1421 O O . HIS A 1 186 ? 5.308 -7.809 -1.959 1.00 97.00 186 HIS A O 1
ATOM 1427 N N . GLU A 1 187 ? 7.426 -7.056 -2.145 1.00 95.00 187 GLU A N 1
ATOM 1428 C CA . GLU A 1 187 ? 7.780 -7.215 -0.731 1.00 95.00 187 GLU A CA 1
ATOM 1429 C C . GLU A 1 187 ? 6.880 -6.363 0.171 1.00 95.00 187 GLU A C 1
ATOM 1431 O O . GLU A 1 187 ? 6.389 -6.848 1.191 1.00 95.00 187 GLU A O 1
ATOM 1436 N N . GLU A 1 188 ? 6.604 -5.121 -0.229 1.00 94.00 188 GLU A N 1
ATOM 1437 C CA . GLU A 1 188 ? 5.728 -4.208 0.508 1.00 94.00 188 GLU A CA 1
ATOM 1438 C C . GLU A 1 188 ? 4.273 -4.684 0.545 1.00 94.00 188 GLU A C 1
ATOM 1440 O O . GLU A 1 188 ? 3.641 -4.689 1.606 1.00 94.00 188 GLU A O 1
ATOM 1445 N N . VAL A 1 189 ? 3.738 -5.134 -0.591 1.00 95.19 189 VAL A N 1
ATOM 1446 C CA . VAL A 1 189 ? 2.360 -5.638 -0.666 1.00 95.19 189 VAL A CA 1
ATOM 1447 C C . VAL A 1 189 ? 2.215 -6.964 0.084 1.00 95.19 189 VAL A C 1
ATOM 1449 O O . VAL A 1 189 ? 1.224 -7.156 0.793 1.00 95.19 189 VAL A O 1
ATOM 1452 N N . ASP A 1 190 ? 3.195 -7.867 -0.013 1.00 93.69 190 ASP A N 1
ATOM 1453 C CA . ASP A 1 190 ? 3.200 -9.134 0.728 1.00 93.69 190 ASP A CA 1
ATOM 1454 C C . ASP A 1 190 ? 3.289 -8.893 2.234 1.00 93.69 190 ASP A C 1
ATOM 1456 O O . ASP A 1 190 ? 2.578 -9.530 3.015 1.00 93.69 190 ASP A O 1
ATOM 1460 N N . TYR A 1 191 ? 4.119 -7.933 2.643 1.00 89.31 191 TYR A N 1
ATOM 1461 C CA . TYR A 1 191 ? 4.225 -7.510 4.029 1.00 89.31 191 TYR A CA 1
ATOM 1462 C C . TYR A 1 191 ? 2.882 -7.008 4.565 1.00 89.31 191 TYR A C 1
ATOM 1464 O O . TYR A 1 191 ? 2.406 -7.503 5.591 1.00 89.31 191 TYR A O 1
ATOM 1472 N N . MET A 1 192 ? 2.235 -6.080 3.853 1.00 89.31 192 MET A N 1
ATOM 1473 C CA . MET A 1 192 ? 0.941 -5.542 4.273 1.00 89.31 192 MET A CA 1
ATOM 1474 C C . MET A 1 192 ? -0.150 -6.611 4.268 1.00 89.31 192 MET A C 1
ATOM 1476 O O . MET A 1 192 ? -0.927 -6.699 5.218 1.00 89.31 192 MET A O 1
ATOM 1480 N N . SER A 1 193 ? -0.156 -7.499 3.274 1.00 91.12 193 SER A N 1
ATOM 1481 C CA . SER A 1 193 ? -1.092 -8.626 3.206 1.00 91.12 193 SER A CA 1
ATOM 1482 C C . SER A 1 193 ? -0.922 -9.589 4.385 1.00 91.12 193 SER A C 1
ATOM 1484 O O . SER A 1 193 ? -1.904 -10.033 4.985 1.00 91.12 193 SER A O 1
ATOM 1486 N N . ALA A 1 194 ? 0.321 -9.898 4.764 1.00 89.00 194 ALA A N 1
ATOM 1487 C CA . ALA A 1 194 ? 0.615 -10.755 5.908 1.00 89.00 194 ALA A CA 1
ATOM 1488 C C . ALA A 1 194 ? 0.223 -10.094 7.235 1.00 89.00 194 ALA A C 1
ATOM 1490 O O . ALA A 1 194 ? -0.288 -10.763 8.136 1.00 89.00 194 ALA A O 1
ATOM 1491 N N . ALA A 1 195 ? 0.446 -8.787 7.356 1.00 83.94 195 ALA A N 1
ATOM 1492 C CA . ALA A 1 195 ? 0.191 -8.055 8.584 1.00 83.94 195 ALA A CA 1
ATOM 1493 C C . ALA A 1 195 ? -1.304 -7.768 8.814 1.00 83.94 195 ALA A C 1
ATOM 1495 O O . ALA A 1 195 ? -1.770 -7.812 9.953 1.00 83.94 195 ALA A O 1
ATOM 1496 N N . LEU A 1 196 ? -2.063 -7.555 7.737 1.00 84.81 196 LEU A N 1
ATOM 1497 C CA . LEU A 1 196 ? -3.517 -7.362 7.766 1.00 84.81 196 LEU A CA 1
ATOM 1498 C C . LEU A 1 196 ? -4.304 -8.678 7.726 1.00 84.81 196 LEU A C 1
ATOM 1500 O O . LEU A 1 196 ? -5.530 -8.676 7.835 1.00 84.81 196 LEU A O 1
ATOM 1504 N N . ASN A 1 197 ? -3.625 -9.822 7.620 1.00 86.00 197 ASN A N 1
ATOM 1505 C CA . ASN A 1 197 ? -4.272 -11.118 7.759 1.00 86.00 197 ASN A CA 1
ATOM 1506 C C . ASN A 1 197 ? -5.013 -11.204 9.106 1.00 86.00 197 ASN A C 1
ATOM 1508 O O . ASN A 1 197 ? -4.435 -10.918 10.152 1.00 86.00 197 ASN A O 1
ATOM 1512 N N . ARG A 1 198 ? -6.270 -11.668 9.098 1.00 84.38 198 ARG A N 1
ATOM 1513 C CA . ARG A 1 198 ? -7.174 -11.671 10.270 1.00 84.38 198 ARG A CA 1
ATOM 1514 C C . ARG A 1 198 ? -6.533 -12.186 11.561 1.00 84.38 198 ARG A C 1
ATOM 1516 O O . ARG A 1 198 ? -6.748 -11.612 12.627 1.00 84.38 198 ARG A O 1
ATOM 1523 N N . ARG A 1 199 ? -5.751 -13.268 11.479 1.00 87.94 199 ARG A N 1
ATOM 1524 C CA . ARG A 1 199 ? -5.075 -13.848 12.648 1.00 87.94 199 ARG A CA 1
ATOM 1525 C C . ARG A 1 199 ? -3.989 -12.915 13.179 1.00 87.94 199 ARG A C 1
ATOM 1527 O O . ARG A 1 199 ? -3.950 -12.644 14.375 1.00 87.94 199 ARG A O 1
ATOM 1534 N N . LYS A 1 200 ? -3.134 -12.410 12.288 1.00 85.12 200 LYS A N 1
ATOM 1535 C CA . LYS A 1 200 ? -2.031 -11.508 12.636 1.00 85.12 200 LYS A CA 1
ATOM 1536 C C . LYS A 1 200 ? -2.526 -10.154 13.119 1.00 85.12 200 LYS A C 1
ATOM 1538 O O . LYS A 1 200 ? -1.995 -9.645 14.100 1.00 85.12 200 LYS A O 1
ATOM 1543 N N . LEU A 1 201 ? -3.585 -9.630 12.511 1.00 83.88 201 LEU A N 1
ATOM 1544 C CA . LEU A 1 201 ? -4.233 -8.403 12.951 1.00 83.88 201 LEU A CA 1
ATOM 1545 C C . LEU A 1 201 ? -4.782 -8.549 14.374 1.00 83.88 201 LEU A C 1
ATOM 1547 O O . LEU A 1 201 ? -4.515 -7.698 15.215 1.00 83.88 201 LEU A O 1
ATOM 1551 N N . ARG A 1 202 ? -5.474 -9.657 14.679 1.00 88.06 202 ARG A N 1
ATOM 1552 C CA . ARG A 1 202 ? -5.939 -9.955 16.044 1.00 88.06 202 ARG A CA 1
ATOM 1553 C C . ARG A 1 202 ? -4.778 -10.015 17.036 1.00 88.06 202 ARG A C 1
ATOM 1555 O O . ARG A 1 202 ? -4.836 -9.342 18.058 1.00 88.06 202 ARG A O 1
ATOM 1562 N N . GLU A 1 203 ? -3.738 -10.794 16.730 1.00 88.19 203 GLU A N 1
ATOM 1563 C CA . GLU A 1 203 ? -2.531 -10.898 17.565 1.00 88.19 203 GLU A CA 1
ATOM 1564 C C . GLU A 1 203 ? -1.910 -9.510 17.818 1.00 88.19 203 GLU A C 1
ATOM 1566 O O . GLU A 1 203 ? -1.616 -9.169 18.962 1.00 88.19 203 GLU A O 1
ATOM 1571 N N . SER A 1 204 ? -1.771 -8.692 16.767 1.00 83.38 204 SER A N 1
ATOM 1572 C CA . SER A 1 204 ? -1.197 -7.342 16.830 1.00 83.38 204 SER A CA 1
ATOM 1573 C C . SER A 1 204 ? -2.034 -6.405 17.696 1.00 83.38 204 SER A C 1
ATOM 1575 O O . SER A 1 204 ? -1.507 -5.792 18.621 1.00 83.38 204 SER A O 1
ATOM 1577 N N . VAL A 1 205 ? -3.348 -6.342 17.457 1.00 85.69 205 VAL A N 1
ATOM 1578 C CA . VAL A 1 205 ? -4.275 -5.501 18.226 1.00 85.69 205 VAL A CA 1
ATOM 1579 C C . VAL A 1 205 ? -4.259 -5.908 19.696 1.00 85.69 205 VAL A C 1
ATOM 1581 O O . VAL A 1 205 ? -4.025 -5.067 20.559 1.00 85.69 205 VAL A O 1
ATOM 1584 N N . THR A 1 206 ? -4.428 -7.194 20.006 1.00 87.69 206 THR A N 1
ATOM 1585 C CA . THR A 1 206 ? -4.392 -7.670 21.394 1.00 87.69 206 THR A CA 1
ATOM 1586 C C . THR A 1 206 ? -3.058 -7.344 22.061 1.00 87.69 206 THR A C 1
ATOM 1588 O O . THR A 1 206 ? -3.041 -6.819 23.172 1.00 87.69 206 THR A O 1
ATOM 1591 N N . ASN A 1 207 ? -1.931 -7.589 21.389 1.00 86.12 207 ASN A N 1
ATOM 1592 C CA . ASN A 1 207 ? -0.620 -7.250 21.933 1.00 86.12 207 ASN A CA 1
ATOM 1593 C C . ASN A 1 207 ? -0.473 -5.742 22.181 1.00 86.12 207 ASN A C 1
ATOM 1595 O O . ASN A 1 207 ? 0.049 -5.334 23.217 1.00 86.12 207 ASN A O 1
ATOM 1599 N N . ALA A 1 208 ? -0.963 -4.910 21.267 1.00 83.62 208 ALA A N 1
ATOM 1600 C CA . ALA A 1 208 ? -0.880 -3.467 21.391 1.00 83.62 208 ALA A CA 1
ATOM 1601 C C . ALA A 1 208 ? -1.646 -2.937 22.603 1.00 83.62 208 ALA A C 1
ATOM 1603 O O . ALA A 1 208 ? -1.101 -2.135 23.355 1.00 83.62 208 ALA A O 1
ATOM 1604 N N . PHE A 1 209 ? -2.872 -3.413 22.821 1.00 85.06 209 PHE A N 1
ATOM 1605 C CA . PHE A 1 209 ? -3.678 -3.035 23.984 1.00 85.06 209 PHE A CA 1
ATOM 1606 C C . PHE A 1 209 ? -3.076 -3.524 25.310 1.00 85.06 209 PHE A C 1
ATOM 1608 O O . PHE A 1 209 ? -3.296 -2.891 26.335 1.00 85.06 209 PHE A O 1
ATOM 1615 N N . ASN A 1 210 ? -2.280 -4.598 25.292 1.00 85.31 210 ASN A N 1
ATOM 1616 C CA . ASN A 1 210 ? -1.615 -5.126 26.487 1.00 85.31 210 ASN A CA 1
ATOM 1617 C C . ASN A 1 210 ? -0.266 -4.462 26.807 1.00 85.31 210 ASN A C 1
ATOM 1619 O O . ASN A 1 210 ? 0.138 -4.431 27.966 1.00 85.31 210 ASN A O 1
ATOM 1623 N N . THR A 1 211 ? 0.470 -3.989 25.797 1.00 82.19 211 THR A N 1
ATOM 1624 C CA . THR A 1 211 ? 1.888 -3.599 25.957 1.00 82.19 211 THR A CA 1
ATOM 1625 C C . THR A 1 211 ? 2.157 -2.112 25.767 1.00 82.19 211 THR A C 1
ATOM 1627 O O . THR A 1 211 ? 3.200 -1.612 26.186 1.00 82.19 211 THR A O 1
ATOM 1630 N N . ASN A 1 212 ? 1.248 -1.382 25.127 1.00 80.62 212 ASN A N 1
ATOM 1631 C CA . ASN A 1 212 ? 1.466 0.018 24.801 1.00 80.62 212 ASN A CA 1
ATOM 1632 C C . ASN A 1 212 ? 1.254 0.916 26.025 1.00 80.62 212 ASN A C 1
ATOM 1634 O O . ASN A 1 212 ? 0.117 1.154 26.435 1.00 80.62 212 ASN A O 1
ATOM 1638 N N . SER A 1 213 ? 2.347 1.489 26.536 1.00 80.31 213 SER A N 1
ATOM 1639 C CA . SER A 1 213 ? 2.324 2.351 27.721 1.00 80.31 213 SER A CA 1
ATOM 1640 C C . SER A 1 213 ? 1.370 3.535 27.580 1.00 80.31 213 SER A C 1
ATOM 1642 O O . SER A 1 213 ? 0.685 3.852 28.540 1.00 80.31 213 SER A O 1
ATOM 1644 N N . ARG A 1 214 ? 1.207 4.116 26.381 1.00 79.62 214 ARG A N 1
ATOM 1645 C CA . ARG A 1 214 ? 0.267 5.232 26.160 1.00 79.62 214 ARG A CA 1
ATOM 1646 C C . ARG A 1 214 ? -1.192 4.843 26.401 1.00 79.62 214 ARG A C 1
ATOM 1648 O O . ARG A 1 214 ? -1.972 5.670 26.858 1.00 79.62 214 ARG A O 1
ATOM 1655 N N . LEU A 1 215 ? -1.573 3.604 26.072 1.00 81.12 215 LEU A N 1
ATOM 1656 C CA . LEU A 1 215 ? -2.936 3.114 26.316 1.00 81.12 215 LEU A CA 1
ATOM 1657 C C . LEU A 1 215 ? -3.142 2.865 27.809 1.00 81.12 215 LEU A C 1
ATOM 1659 O O . LEU A 1 215 ? -4.155 3.282 28.367 1.00 81.12 215 LEU A O 1
ATOM 1663 N N . THR A 1 216 ? -2.148 2.258 28.454 1.00 83.31 216 THR A N 1
ATOM 1664 C CA . THR A 1 216 ? -2.157 1.989 29.893 1.00 83.31 216 THR A CA 1
ATOM 1665 C C . THR A 1 216 ? -2.174 3.280 30.718 1.00 83.31 216 THR A C 1
ATOM 1667 O O . THR A 1 216 ? -2.980 3.402 31.636 1.00 83.31 216 THR A O 1
ATOM 1670 N N . GLU A 1 217 ? -1.351 4.271 30.367 1.00 83.81 217 GLU A N 1
ATOM 1671 C CA . GLU A 1 217 ? -1.278 5.593 31.010 1.00 83.81 217 GLU A CA 1
ATOM 1672 C C . GLU A 1 217 ? -2.594 6.366 30.875 1.00 83.81 217 GLU A C 1
ATOM 1674 O O . GLU A 1 217 ? -3.026 7.033 31.812 1.00 83.81 217 GLU A O 1
ATOM 1679 N N . ALA A 1 218 ? -3.289 6.219 29.745 1.00 82.19 218 ALA A N 1
ATOM 1680 C CA . ALA A 1 218 ? -4.618 6.792 29.563 1.00 82.19 218 ALA A CA 1
ATOM 1681 C C . ALA A 1 218 ? -5.748 5.971 30.232 1.00 82.19 218 ALA A C 1
ATOM 1683 O O . ALA A 1 218 ? -6.934 6.321 30.166 1.00 82.19 218 ALA A O 1
ATOM 1684 N N . GLY A 1 219 ? -5.395 4.866 30.896 1.00 86.44 219 GLY A N 1
ATOM 1685 C CA . GLY A 1 219 ? -6.314 3.959 31.577 1.00 86.44 219 GLY A CA 1
ATOM 1686 C C . GLY A 1 219 ? -7.288 3.254 30.632 1.00 86.44 219 GLY A C 1
ATOM 1687 O O . GLY A 1 219 ? -8.438 2.999 31.009 1.00 86.44 219 GLY A O 1
ATOM 1688 N N . ILE A 1 220 ? -6.852 2.977 29.400 1.00 87.50 220 ILE A N 1
ATOM 1689 C CA . ILE A 1 220 ? -7.586 2.111 28.480 1.00 87.50 220 ILE A CA 1
ATOM 1690 C C . ILE A 1 220 ? -7.402 0.663 28.915 1.00 87.50 220 ILE A C 1
ATOM 1692 O O . ILE A 1 220 ? -6.291 0.191 29.146 1.00 87.50 220 ILE A O 1
ATOM 1696 N N . ARG A 1 221 ? -8.523 -0.046 28.998 1.00 89.19 221 ARG A N 1
ATOM 1697 C CA . ARG A 1 221 ? -8.579 -1.463 29.350 1.00 89.19 221 ARG A CA 1
ATOM 1698 C C . ARG A 1 221 ? -8.233 -2.356 28.159 1.00 89.19 221 ARG A C 1
ATOM 1700 O O . ARG A 1 221 ? -8.665 -2.094 27.036 1.00 89.19 221 ARG A O 1
ATOM 1707 N N . ALA A 1 222 ? -7.496 -3.438 28.398 1.00 88.62 222 ALA A N 1
ATOM 1708 C CA . ALA A 1 222 ? -7.118 -4.379 27.343 1.00 88.62 222 ALA A CA 1
ATOM 1709 C C . ALA A 1 222 ? -8.325 -5.141 26.765 1.00 88.62 222 ALA A C 1
ATOM 1711 O O . ALA A 1 222 ? -8.320 -5.547 25.603 1.00 88.62 222 ALA A O 1
ATOM 1712 N N . GLU A 1 223 ? -9.397 -5.262 27.549 1.00 90.62 223 GLU A N 1
ATOM 1713 C CA . GLU A 1 223 ? -10.682 -5.864 27.181 1.00 90.62 223 GLU A CA 1
ATOM 1714 C C . GLU A 1 223 ? -11.390 -5.129 26.031 1.00 90.62 223 GLU A C 1
ATOM 1716 O O . GLU A 1 223 ? -12.312 -5.667 25.431 1.00 90.62 223 GLU A O 1
ATOM 1721 N N . ILE A 1 224 ? -10.935 -3.925 25.668 1.00 90.12 224 ILE A N 1
ATOM 1722 C CA . ILE A 1 224 ? -11.417 -3.179 24.498 1.00 90.12 224 ILE A CA 1
ATOM 1723 C C . ILE A 1 224 ? -10.905 -3.778 23.175 1.00 90.12 224 ILE A C 1
ATOM 1725 O O . ILE A 1 224 ? -11.507 -3.552 22.124 1.00 90.12 224 ILE A O 1
ATOM 1729 N N . ALA A 1 225 ? -9.826 -4.568 23.196 1.00 89.00 225 ALA A N 1
ATOM 1730 C CA . ALA A 1 225 ? -9.187 -5.094 21.989 1.00 89.00 225 ALA A CA 1
ATOM 1731 C C . ALA A 1 225 ? -10.140 -5.831 21.016 1.00 89.00 225 ALA A C 1
ATOM 1733 O O . ALA A 1 225 ? -10.026 -5.593 19.811 1.00 89.00 225 ALA A O 1
ATOM 1734 N N . PRO A 1 226 ? -11.096 -6.679 21.458 1.00 90.81 226 PRO A N 1
ATOM 1735 C CA . PRO A 1 226 ? -12.060 -7.321 20.561 1.00 90.81 226 PRO A CA 1
ATOM 1736 C C . PRO A 1 226 ? -13.008 -6.328 19.876 1.00 90.81 226 PRO A C 1
ATOM 1738 O O . PRO A 1 226 ? -13.250 -6.461 18.678 1.00 90.81 226 PRO A O 1
ATOM 1741 N N . ALA A 1 227 ? -13.489 -5.310 20.600 1.00 91.44 227 ALA A N 1
ATOM 1742 C CA . ALA A 1 227 ? -14.328 -4.248 20.040 1.00 91.44 227 ALA A CA 1
ATOM 1743 C C . ALA A 1 227 ? -13.564 -3.414 19.007 1.00 91.44 227 ALA A C 1
ATOM 1745 O O . ALA A 1 227 ? -14.078 -3.116 17.930 1.00 91.44 227 ALA A O 1
ATOM 1746 N N . PHE A 1 228 ? -12.297 -3.102 19.293 1.00 89.44 228 PHE A N 1
ATOM 1747 C CA . PHE A 1 228 ? -11.442 -2.392 18.348 1.00 89.44 228 PHE A CA 1
ATOM 1748 C C . PHE A 1 228 ? -11.135 -3.230 17.100 1.00 89.44 228 PHE A C 1
ATOM 1750 O O . PHE A 1 228 ? -11.159 -2.713 15.988 1.00 89.44 228 PHE A O 1
ATOM 1757 N N . LEU A 1 229 ? -10.901 -4.537 17.251 1.00 88.75 229 LEU A N 1
ATOM 1758 C CA . LEU A 1 229 ? -10.730 -5.439 16.112 1.00 88.75 229 LEU A CA 1
ATOM 1759 C C . LEU A 1 229 ? -11.997 -5.511 15.248 1.00 88.75 229 LEU A C 1
ATOM 1761 O O . LEU A 1 229 ? -11.889 -5.503 14.023 1.00 88.75 229 LEU A O 1
ATOM 1765 N N . ALA A 1 230 ? -13.181 -5.565 15.866 1.00 89.94 230 ALA A N 1
ATOM 1766 C CA . ALA A 1 230 ? -14.450 -5.524 15.144 1.00 89.94 230 ALA A CA 1
ATOM 1767 C C . ALA A 1 230 ? -14.588 -4.216 14.353 1.00 89.94 230 ALA A C 1
ATOM 1769 O O . ALA A 1 230 ? -14.890 -4.264 13.164 1.00 89.94 230 ALA A O 1
ATOM 1770 N N . LEU A 1 231 ? -14.259 -3.075 14.969 1.00 89.06 231 LEU A N 1
ATOM 1771 C CA . LEU A 1 231 ? -14.253 -1.772 14.303 1.00 89.06 231 LEU A CA 1
ATOM 1772 C C . LEU A 1 231 ? -13.302 -1.740 13.098 1.00 89.06 231 LEU A C 1
ATOM 1774 O O . LEU A 1 231 ? -13.686 -1.263 12.038 1.00 89.06 231 LEU A O 1
ATOM 1778 N N . LEU A 1 232 ? -12.086 -2.281 13.224 1.00 85.31 232 LEU A N 1
ATOM 1779 C CA . LEU A 1 232 ? -11.124 -2.324 12.115 1.00 85.31 232 LEU A CA 1
ATOM 1780 C C . LEU A 1 232 ? -11.622 -3.168 10.933 1.00 85.31 232 LEU A C 1
ATOM 1782 O O . LEU A 1 232 ? -11.378 -2.814 9.780 1.00 85.31 232 LEU A O 1
ATOM 1786 N N . ILE A 1 233 ? -12.301 -4.283 11.211 1.00 85.62 233 ILE A N 1
ATOM 1787 C CA . ILE A 1 233 ? -12.829 -5.177 10.173 1.00 85.62 233 ILE A CA 1
ATOM 1788 C C . ILE A 1 233 ? -14.060 -4.560 9.499 1.00 85.62 233 ILE A C 1
ATOM 1790 O O . ILE A 1 233 ? -14.195 -4.674 8.285 1.00 85.62 233 ILE A O 1
ATOM 1794 N N . GLN A 1 234 ? -14.939 -3.922 10.274 1.00 87.12 234 GLN A N 1
ATOM 1795 C CA . GLN A 1 234 ? -16.213 -3.383 9.787 1.00 87.12 234 GLN A CA 1
ATOM 1796 C C . GLN A 1 234 ? -16.108 -1.944 9.253 1.00 87.12 234 GLN A C 1
ATOM 1798 O O . GLN A 1 234 ? -16.973 -1.513 8.502 1.00 87.12 234 GLN A O 1
ATOM 1803 N N . GLY A 1 235 ? -15.057 -1.198 9.606 1.00 85.94 235 GLY A N 1
ATOM 1804 C CA . GLY A 1 235 ? -14.837 0.195 9.195 1.00 85.94 235 GLY A CA 1
ATOM 1805 C C . GLY A 1 235 ? -15.597 1.214 10.046 1.00 85.94 235 GLY A C 1
ATOM 1806 O O . GLY A 1 235 ? -15.029 2.228 10.468 1.00 85.94 235 GLY A O 1
ATOM 1807 N N . ALA A 1 236 ? -16.856 0.915 10.351 1.00 88.06 236 ALA A N 1
ATOM 1808 C CA . ALA A 1 236 ? -17.706 1.674 11.255 1.00 88.06 236 ALA A CA 1
ATOM 1809 C C . ALA A 1 236 ? -18.545 0.727 12.121 1.00 88.06 236 ALA A C 1
ATOM 1811 O O . ALA A 1 236 ? -18.854 -0.388 11.705 1.00 88.06 236 ALA A O 1
ATOM 1812 N N . LEU A 1 237 ? -18.897 1.167 13.329 1.00 88.38 237 LEU A N 1
ATOM 1813 C CA . LEU A 1 237 ? -19.760 0.421 14.244 1.00 88.38 237 LEU A CA 1
ATOM 1814 C C . LEU A 1 237 ? -20.685 1.358 15.024 1.00 88.38 237 LEU A C 1
ATOM 1816 O O . LEU A 1 237 ? -20.203 2.372 15.532 1.00 88.38 237 LEU A O 1
ATOM 1820 N N . PRO A 1 238 ? -21.960 1.003 15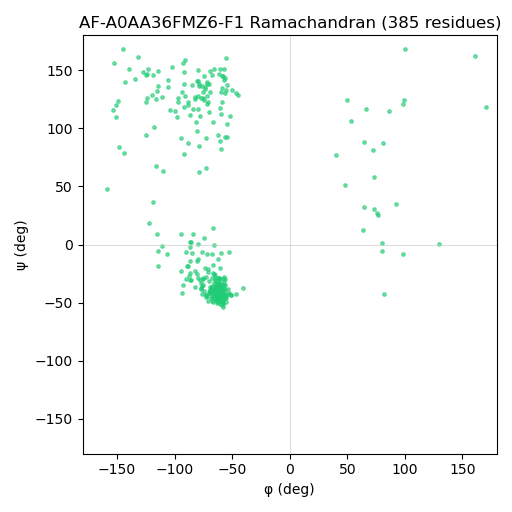.247 1.00 89.50 238 PRO A N 1
ATOM 1821 C CA . PRO A 1 238 ? -22.810 1.723 16.183 1.00 89.50 238 PRO A CA 1
ATOM 1822 C C . PRO A 1 238 ? -22.188 1.749 17.581 1.00 89.50 238 PRO A C 1
ATOM 1824 O O . PRO A 1 238 ? -21.641 0.751 18.065 1.00 89.50 238 PRO A O 1
ATOM 1827 N N . ARG A 1 239 ? -22.314 2.876 18.291 1.00 88.19 239 ARG A N 1
ATOM 1828 C CA . ARG A 1 239 ? -21.769 3.010 19.653 1.00 88.19 239 ARG A CA 1
ATOM 1829 C C . ARG A 1 239 ? -22.297 1.950 20.625 1.00 88.19 239 ARG A C 1
ATOM 1831 O O . ARG A 1 239 ? -21.558 1.521 21.511 1.00 88.19 239 ARG A O 1
ATOM 1838 N N . SER A 1 240 ? -23.553 1.535 20.480 1.00 88.56 240 SER A N 1
ATOM 1839 C CA . SER A 1 240 ? -24.156 0.449 21.263 1.00 88.56 240 SER A CA 1
ATOM 1840 C C . SER A 1 240 ? -23.466 -0.890 20.999 1.00 88.56 240 SER A C 1
ATOM 1842 O O . SER A 1 240 ? -23.065 -1.566 21.942 1.00 88.56 240 SER A O 1
ATOM 1844 N N . GLU A 1 241 ? -23.257 -1.238 19.731 1.00 89.56 241 GLU A N 1
ATOM 1845 C CA . GLU A 1 241 ? -22.612 -2.485 19.319 1.00 89.56 241 GLU A CA 1
ATOM 1846 C C . GLU A 1 241 ? -21.138 -2.530 19.740 1.00 89.56 241 GLU A C 1
ATOM 1848 O O . GLU A 1 241 ? -20.675 -3.523 20.304 1.00 89.56 241 GLU A O 1
ATOM 1853 N N . PHE A 1 242 ? -20.418 -1.415 19.577 1.00 90.50 242 PHE A N 1
ATOM 1854 C CA . PHE A 1 242 ? -19.043 -1.294 20.056 1.00 90.50 242 PHE A CA 1
ATOM 1855 C C . PHE A 1 242 ? -18.953 -1.574 21.561 1.00 90.50 242 PHE A C 1
ATOM 1857 O O . PHE A 1 242 ? -18.094 -2.344 21.987 1.00 90.50 242 PHE A O 1
ATOM 1864 N N . LYS A 1 243 ? -19.861 -0.999 22.369 1.00 90.56 243 LYS A N 1
ATOM 1865 C CA . LYS A 1 243 ? -19.938 -1.259 23.818 1.00 90.56 243 LYS A CA 1
ATOM 1866 C C . LYS A 1 243 ? -20.199 -2.737 24.107 1.00 90.56 243 LYS A C 1
ATOM 1868 O O . LYS A 1 243 ? -19.516 -3.297 24.962 1.00 90.56 243 LYS A O 1
ATOM 1873 N N . THR A 1 244 ? -21.106 -3.381 23.374 1.00 91.00 244 THR A N 1
ATOM 1874 C CA . THR A 1 244 ? -21.385 -4.818 23.520 1.00 91.00 244 THR A CA 1
ATOM 1875 C C . THR A 1 244 ? -20.140 -5.669 23.270 1.00 91.00 244 THR A C 1
ATOM 1877 O O . THR A 1 244 ? -19.836 -6.554 24.070 1.00 91.00 244 THR A O 1
ATOM 1880 N N . PHE A 1 245 ? -19.353 -5.367 22.232 1.00 89.75 245 PHE A N 1
ATOM 1881 C CA . PHE A 1 245 ? -18.127 -6.118 21.936 1.00 89.75 245 PHE A CA 1
ATOM 1882 C C . PHE A 1 245 ? -17.022 -5.977 22.988 1.00 89.75 245 PHE A C 1
ATOM 1884 O O . PHE A 1 245 ? -16.110 -6.803 23.013 1.00 89.75 245 PHE A O 1
ATOM 1891 N N . THR A 1 246 ? -17.081 -4.965 23.859 1.00 91.06 246 THR A N 1
ATOM 1892 C CA . THR A 1 246 ? -16.113 -4.840 24.962 1.00 91.06 246 THR A CA 1
ATOM 1893 C C . THR A 1 246 ? -16.319 -5.893 26.052 1.00 91.06 246 THR A C 1
ATOM 1895 O O . THR A 1 246 ? -15.393 -6.175 26.806 1.00 91.06 246 THR A O 1
ATOM 1898 N N . GLY A 1 247 ? -17.533 -6.446 26.184 1.00 89.88 247 GLY A N 1
ATOM 1899 C CA . GLY A 1 247 ? -17.896 -7.334 27.294 1.00 89.88 247 GLY A CA 1
ATOM 1900 C C . GLY A 1 247 ? -17.865 -6.667 28.679 1.00 89.88 247 GLY A C 1
ATOM 1901 O O . GLY A 1 247 ? -17.896 -7.362 29.693 1.00 89.88 247 GLY A O 1
ATOM 1902 N N . LEU A 1 248 ? -17.776 -5.334 28.745 1.00 92.25 248 LEU A N 1
ATOM 1903 C CA . LEU A 1 248 ? -17.742 -4.568 29.990 1.00 92.25 248 LEU A CA 1
ATOM 1904 C C . LEU A 1 248 ? -19.150 -4.160 30.440 1.00 92.25 248 LEU A C 1
ATOM 1906 O O . LEU A 1 248 ? -20.074 -4.055 29.637 1.00 92.25 248 LEU A O 1
ATOM 1910 N N . GLN A 1 249 ? -19.297 -3.861 31.734 1.00 92.19 249 GLN A N 1
ATOM 1911 C CA . GLN A 1 249 ? -20.532 -3.276 32.266 1.00 92.19 249 GLN A CA 1
ATOM 1912 C C . GLN A 1 249 ? -20.847 -1.931 31.576 1.00 92.19 249 GLN A C 1
ATOM 1914 O O . GLN A 1 249 ? -19.904 -1.184 31.293 1.00 92.19 249 GLN A O 1
ATOM 1919 N N . PRO A 1 250 ? -22.128 -1.577 31.338 1.00 89.44 250 PRO A N 1
ATOM 1920 C CA . PRO A 1 250 ? -22.515 -0.449 30.479 1.00 89.44 250 PRO A CA 1
ATOM 1921 C C . PRO A 1 250 ? -21.857 0.894 30.825 1.00 89.44 250 PRO A C 1
ATOM 1923 O O . PRO A 1 250 ? -21.394 1.605 29.929 1.00 89.44 250 PRO A O 1
ATOM 1926 N N . GLU A 1 251 ? -21.762 1.226 32.115 1.00 90.50 251 GLU A N 1
ATOM 1927 C CA . GLU A 1 251 ? -21.116 2.457 32.591 1.00 90.50 251 GLU A CA 1
ATOM 1928 C C . GLU A 1 251 ? -19.617 2.471 32.272 1.00 90.50 251 GLU A C 1
ATOM 1930 O O . GLU A 1 251 ? -19.083 3.441 31.731 1.00 90.50 251 GLU A O 1
ATOM 1935 N N . VAL A 1 252 ? -18.935 1.355 32.539 1.00 92.38 252 VAL A N 1
ATOM 1936 C CA . VAL A 1 252 ? -17.502 1.204 32.270 1.00 92.38 252 VAL A CA 1
ATOM 1937 C C . VAL A 1 252 ? -17.234 1.224 30.767 1.00 92.38 252 VAL A C 1
ATOM 1939 O O . VAL A 1 252 ? -16.292 1.882 30.329 1.00 92.38 252 VAL A O 1
ATOM 1942 N N . ALA A 1 253 ? -18.073 0.555 29.973 1.00 90.94 253 ALA A N 1
ATOM 1943 C CA . ALA A 1 253 ? -17.984 0.561 28.518 1.00 90.94 253 ALA A CA 1
ATOM 1944 C C . ALA A 1 253 ? -18.142 1.984 27.958 1.00 90.94 253 ALA A C 1
ATOM 1946 O O . ALA A 1 253 ? -17.373 2.389 27.089 1.00 90.94 253 ALA A O 1
ATOM 1947 N N . SER A 1 254 ? -19.088 2.775 28.483 1.00 90.06 254 SER A N 1
ATOM 1948 C CA . SER A 1 254 ? -19.254 4.171 28.064 1.00 90.06 254 SER A CA 1
ATOM 1949 C C . SER A 1 254 ? -18.032 5.021 28.394 1.00 90.06 254 SER A C 1
ATOM 1951 O O . SER A 1 254 ? -17.496 5.660 27.491 1.00 90.06 254 SER A O 1
ATOM 1953 N N . ASN A 1 255 ? -17.529 4.927 29.628 1.00 91.00 255 ASN A N 1
ATOM 1954 C CA . ASN A 1 255 ? -16.329 5.644 30.061 1.00 91.00 255 ASN A CA 1
ATOM 1955 C C . ASN A 1 255 ? -15.095 5.284 29.218 1.00 91.00 255 ASN A C 1
ATOM 1957 O O . ASN A 1 255 ? -14.260 6.141 28.935 1.00 91.00 255 ASN A O 1
ATOM 1961 N N . GLN A 1 256 ? -14.954 4.016 28.818 1.00 91.31 256 GLN A N 1
ATOM 1962 C CA . GLN A 1 256 ? -13.858 3.579 27.951 1.00 91.31 256 GLN A CA 1
ATOM 1963 C C . GLN A 1 256 ? -13.996 4.145 26.533 1.00 91.31 256 GLN A C 1
ATOM 1965 O O . GLN A 1 256 ? -13.004 4.610 25.982 1.00 91.31 256 GLN A O 1
ATOM 1970 N N . VAL A 1 257 ? -15.205 4.185 25.964 1.00 88.62 257 VAL A N 1
ATOM 1971 C CA . VAL A 1 257 ? -15.442 4.834 24.662 1.00 88.62 257 VAL A CA 1
ATOM 1972 C C . VAL A 1 257 ? -15.082 6.321 24.708 1.00 88.62 257 VAL A C 1
ATOM 1974 O O . VAL A 1 257 ? -14.387 6.797 23.814 1.00 88.62 257 VAL A O 1
ATOM 1977 N N . ASP A 1 258 ? -15.468 7.040 25.764 1.00 87.94 258 ASP A N 1
ATOM 1978 C CA . ASP A 1 258 ? -15.126 8.462 25.908 1.00 87.94 258 ASP A CA 1
ATOM 1979 C C . ASP A 1 258 ? -13.607 8.675 26.007 1.00 87.94 258 ASP A C 1
ATOM 1981 O O . ASP A 1 258 ? -13.059 9.576 25.374 1.00 87.94 258 ASP A O 1
ATOM 1985 N N . ARG A 1 259 ? -12.886 7.789 26.709 1.00 88.50 259 ARG A N 1
ATOM 1986 C CA . ARG A 1 259 ? -11.411 7.802 26.734 1.00 88.50 259 ARG A CA 1
ATOM 1987 C C . ARG A 1 259 ? -10.799 7.562 25.353 1.00 88.50 259 ARG A C 1
ATOM 1989 O O . ARG A 1 259 ? -9.856 8.262 24.989 1.00 88.50 259 ARG A O 1
ATOM 1996 N N . LEU A 1 260 ? -11.323 6.607 24.579 1.00 84.88 260 LEU A N 1
ATOM 1997 C CA . LEU A 1 260 ? -10.848 6.335 23.214 1.00 84.88 260 LEU A CA 1
ATOM 1998 C C . LEU A 1 260 ? -11.027 7.551 22.296 1.00 84.88 260 LEU A C 1
ATOM 2000 O O . LEU A 1 260 ? -10.145 7.830 21.480 1.00 84.88 260 LEU A O 1
ATOM 2004 N N . ILE A 1 261 ? -12.144 8.269 22.444 1.00 85.25 261 ILE A N 1
ATOM 2005 C CA . ILE A 1 261 ? -12.432 9.496 21.694 1.00 85.25 261 ILE A CA 1
ATOM 2006 C C . ILE A 1 261 ? -11.486 10.621 22.120 1.00 85.25 261 ILE A C 1
ATOM 2008 O O . ILE A 1 261 ? -10.871 11.252 21.265 1.00 85.25 261 ILE A O 1
ATOM 2012 N N . ASN A 1 262 ? -11.283 10.816 23.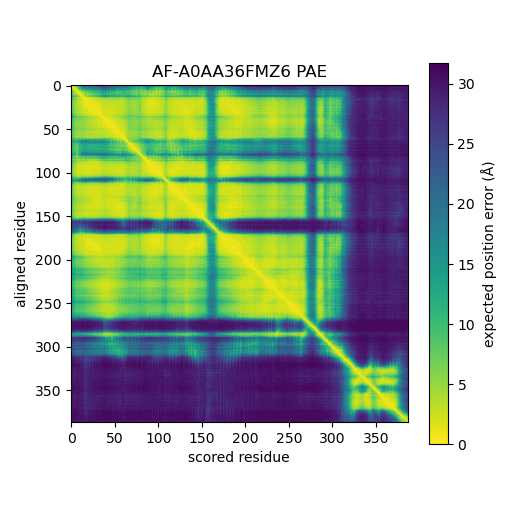425 1.00 84.06 262 ASN A N 1
ATOM 2013 C CA . ASN A 1 262 ? -10.406 11.867 23.955 1.00 84.06 262 ASN A CA 1
ATOM 2014 C C . ASN A 1 262 ? -8.938 11.707 23.529 1.00 84.06 262 ASN A C 1
ATOM 2016 O O . ASN A 1 262 ? -8.243 12.695 23.318 1.00 84.06 262 ASN A O 1
ATOM 2020 N N . ILE A 1 263 ? -8.460 10.470 23.379 1.00 79.12 263 ILE A N 1
ATOM 2021 C CA . ILE A 1 263 ? -7.102 10.184 22.880 1.00 79.12 263 ILE A CA 1
ATOM 2022 C C . ILE A 1 263 ? -7.036 10.279 21.348 1.00 79.12 263 ILE A C 1
ATOM 2024 O O . ILE A 1 263 ? -5.950 10.315 20.769 1.00 79.12 263 ILE A O 1
ATOM 2028 N N . GLY A 1 264 ? -8.186 10.311 20.672 1.00 75.25 264 GLY A N 1
ATOM 2029 C CA . GLY A 1 264 ? -8.258 10.334 19.219 1.00 75.25 264 GLY A CA 1
ATOM 2030 C C . GLY A 1 264 ? -7.903 8.991 18.582 1.00 75.25 264 GLY A C 1
ATOM 2031 O O . GLY A 1 264 ? -7.391 8.973 17.462 1.00 75.25 264 GLY A O 1
ATOM 2032 N N . LEU A 1 265 ? -8.177 7.866 19.255 1.00 75.81 265 LEU A N 1
ATOM 2033 C CA . LEU A 1 265 ? -8.148 6.530 18.631 1.00 75.81 265 LEU A CA 1
ATOM 2034 C C . LEU A 1 265 ? -9.400 6.261 17.802 1.00 75.81 265 LEU A C 1
ATOM 2036 O O . LEU A 1 265 ? -9.377 5.512 16.821 1.00 75.81 265 LEU A O 1
ATOM 2040 N N . VAL A 1 266 ? -10.493 6.865 18.245 1.00 81.38 266 VAL A N 1
ATOM 2041 C CA . VAL A 1 266 ? -11.828 6.664 17.734 1.00 81.38 266 VAL A CA 1
ATOM 2042 C C . VAL A 1 266 ? -12.489 8.028 17.543 1.00 81.38 266 VAL A C 1
ATOM 2044 O O . VAL A 1 266 ? -12.300 8.936 18.344 1.00 81.38 266 VAL A O 1
ATOM 2047 N N . MET A 1 267 ? -13.273 8.172 16.483 1.00 79.75 267 MET A N 1
ATOM 2048 C CA . MET A 1 267 ? -14.107 9.336 16.215 1.00 79.75 267 MET A CA 1
ATOM 2049 C C . MET A 1 267 ? -15.569 8.915 16.269 1.00 79.75 267 MET A C 1
ATOM 2051 O O . MET A 1 267 ? -15.942 7.879 15.722 1.00 79.75 267 MET A O 1
ATOM 2055 N N . SER A 1 268 ? -16.383 9.741 16.915 1.00 73.38 268 SER A N 1
ATOM 2056 C CA . SER A 1 268 ? -17.836 9.676 16.819 1.00 73.38 268 SER A CA 1
ATOM 2057 C C . SER A 1 268 ? -18.261 10.698 15.776 1.00 73.38 268 SER A C 1
ATOM 2059 O O . SER A 1 268 ? -17.891 11.866 15.896 1.00 73.38 268 SER A O 1
ATOM 2061 N N . LEU A 1 269 ? -19.018 10.289 14.762 1.00 59.75 269 LEU A N 1
ATOM 2062 C CA . LEU A 1 269 ? -19.729 11.271 13.945 1.00 59.75 269 LEU A CA 1
ATOM 2063 C C . LEU A 1 269 ? -20.950 11.760 14.734 1.00 59.75 269 LEU A C 1
ATOM 2065 O O . LEU A 1 269 ? -21.628 10.932 15.348 1.00 59.75 269 LEU A O 1
ATOM 2069 N N . PRO A 1 270 ? -21.241 13.072 14.758 1.00 47.91 270 PRO A N 1
ATOM 2070 C CA . PRO A 1 270 ? -22.556 13.526 15.172 1.00 47.91 270 PRO A CA 1
ATOM 2071 C C . PRO A 1 270 ? -23.581 12.914 14.215 1.00 47.91 270 PRO A C 1
ATOM 2073 O O . PRO A 1 270 ? -23.393 12.944 12.998 1.00 47.91 270 PRO A O 1
ATOM 2076 N N . SER A 1 271 ? -24.636 12.321 14.764 1.00 44.94 271 SER A N 1
ATOM 2077 C CA . SER A 1 271 ? -25.805 11.939 13.983 1.00 44.94 271 SER A CA 1
ATOM 2078 C C . SER A 1 271 ? -26.452 13.233 13.505 1.00 44.94 271 SER A C 1
ATOM 2080 O O . SER A 1 271 ? -27.035 13.924 14.329 1.00 44.94 271 SER A O 1
ATOM 2082 N N . ASP A 1 272 ? -26.328 13.599 12.228 1.00 39.94 272 ASP A N 1
ATOM 2083 C CA . ASP A 1 272 ? -27.163 14.676 11.703 1.00 39.94 272 ASP A CA 1
ATOM 2084 C C . ASP A 1 272 ? -27.511 14.539 10.211 1.00 39.94 272 ASP A C 1
ATOM 2086 O O . ASP A 1 272 ? -26.658 14.492 9.327 1.00 39.94 272 ASP A O 1
ATOM 2090 N N . VAL A 1 273 ? -28.834 14.544 10.008 1.00 40.28 273 VAL A N 1
ATOM 2091 C CA . VAL A 1 273 ? -29.637 14.883 8.824 1.00 40.28 273 VAL A CA 1
ATOM 2092 C C . VAL A 1 273 ? -29.639 13.917 7.629 1.00 40.28 273 VAL A C 1
ATOM 2094 O O . VAL A 1 273 ? -29.092 14.190 6.565 1.00 40.28 273 VAL A O 1
ATOM 2097 N N . SER A 1 274 ? -30.455 12.862 7.729 1.00 30.58 274 SER A N 1
ATOM 2098 C CA . SER A 1 274 ? -31.414 12.554 6.654 1.00 30.58 274 SER A CA 1
ATOM 2099 C C . SER A 1 274 ? -32.670 11.854 7.192 1.00 30.58 274 SER A C 1
ATOM 2101 O O . SER A 1 274 ? -32.626 10.712 7.618 1.00 30.58 274 SER A O 1
ATOM 2103 N N . LEU A 1 275 ? -33.767 12.621 7.153 1.00 32.94 275 LEU A N 1
ATOM 2104 C CA . LEU A 1 275 ? -35.177 12.240 6.989 1.00 32.94 275 LEU A CA 1
ATOM 2105 C C . LEU A 1 275 ? -35.791 11.180 7.923 1.00 32.94 275 LEU A C 1
ATOM 2107 O O . LEU A 1 275 ? -35.635 9.989 7.717 1.00 32.94 275 LEU A O 1
ATOM 2111 N N . LEU A 1 276 ? -36.618 11.718 8.828 1.00 37.38 276 LEU A N 1
ATOM 2112 C CA . LEU A 1 276 ? -37.911 11.226 9.319 1.00 37.38 276 LEU A CA 1
ATOM 2113 C C . LEU A 1 276 ? -38.035 9.766 9.794 1.00 37.38 276 LEU A C 1
ATOM 2115 O O . LEU A 1 276 ? -37.923 8.817 9.031 1.00 37.38 276 LEU A O 1
ATOM 2119 N N . GLU A 1 277 ? -38.499 9.712 11.042 1.00 34.41 277 GLU A N 1
ATOM 2120 C CA . GLU A 1 277 ? -39.204 8.640 11.748 1.00 34.41 277 GLU A CA 1
ATOM 2121 C C . GLU A 1 277 ? -38.380 7.722 12.669 1.00 34.41 277 GLU A C 1
ATOM 2123 O O . GLU A 1 277 ? -37.456 7.012 12.285 1.00 34.41 277 GLU A O 1
ATOM 2128 N N . ASP A 1 278 ? -38.844 7.789 13.918 1.00 29.84 278 ASP A N 1
ATOM 2129 C CA . ASP A 1 278 ? -38.782 6.847 15.024 1.00 29.84 278 ASP A CA 1
ATOM 2130 C C . ASP A 1 278 ? -37.725 6.996 16.131 1.00 29.84 278 ASP A C 1
ATOM 2132 O O . ASP A 1 278 ? -36.513 7.110 15.954 1.00 29.84 278 ASP A O 1
ATOM 2136 N N . GLU A 1 279 ? -38.297 7.052 17.335 1.00 35.06 279 GLU A N 1
ATOM 2137 C CA . GLU A 1 279 ? -37.706 7.323 18.631 1.00 35.06 279 GLU A CA 1
ATOM 2138 C C . GLU A 1 279 ? -36.623 6.313 19.041 1.00 35.06 279 GLU A C 1
ATOM 2140 O O . GLU A 1 279 ? -36.693 5.116 18.780 1.00 35.06 279 GLU A O 1
ATOM 2145 N N . ALA A 1 280 ? -35.691 6.823 19.851 1.00 33.84 280 ALA A N 1
ATOM 2146 C CA . ALA A 1 280 ? -34.883 6.068 20.806 1.00 33.84 280 ALA A CA 1
ATOM 2147 C C . ALA A 1 280 ? -33.755 5.173 20.260 1.00 33.84 280 ALA A C 1
ATOM 2149 O O . ALA A 1 280 ? -33.606 4.030 20.678 1.00 33.84 280 ALA A O 1
ATOM 2150 N N . THR A 1 281 ? -32.806 5.758 19.526 1.00 36.41 281 THR A N 1
ATOM 2151 C CA . THR A 1 281 ? -31.391 5.383 19.706 1.00 36.41 281 THR A CA 1
ATOM 2152 C C . THR A 1 281 ? -30.470 6.551 19.376 1.00 36.41 281 THR A C 1
ATOM 2154 O O . THR A 1 281 ? -30.433 7.043 18.258 1.00 36.41 281 THR A O 1
ATOM 2157 N N . ASN A 1 282 ? -29.678 6.983 20.357 1.00 41.00 282 ASN A N 1
ATOM 2158 C CA . ASN A 1 282 ? -28.547 7.891 20.165 1.00 41.00 282 ASN A CA 1
ATOM 2159 C C . ASN A 1 282 ? -27.398 7.122 19.468 1.00 41.00 282 ASN A C 1
ATOM 2161 O O . ASN A 1 282 ? -26.379 6.800 20.083 1.00 41.00 282 ASN A O 1
ATOM 2165 N N . THR A 1 283 ? -27.616 6.699 18.219 1.00 48.50 283 THR A N 1
ATOM 2166 C CA . THR A 1 283 ? -26.669 5.924 17.405 1.00 48.50 283 THR A CA 1
ATOM 2167 C C . THR A 1 283 ? -25.814 6.873 16.587 1.00 48.50 283 THR A C 1
ATOM 2169 O O . THR A 1 283 ? -26.028 7.091 15.397 1.00 48.50 283 THR A O 1
ATOM 2172 N N . SER A 1 284 ? -24.831 7.464 17.258 1.00 66.69 284 SER A N 1
ATOM 2173 C CA . SER A 1 284 ? -23.656 7.979 16.569 1.00 66.69 284 SER A CA 1
ATOM 2174 C C . SER A 1 284 ? -22.748 6.803 16.218 1.00 66.69 284 SER A C 1
ATOM 2176 O O . SER A 1 284 ? -22.399 5.984 17.079 1.00 66.69 284 SER A O 1
ATOM 2178 N N . ASP A 1 285 ? -22.393 6.700 14.940 1.00 77.62 285 ASP A N 1
ATOM 2179 C CA . ASP A 1 285 ? -21.448 5.695 14.477 1.00 77.62 285 ASP A CA 1
ATOM 2180 C C . ASP A 1 285 ? -20.037 6.041 14.938 1.00 77.62 285 ASP A C 1
ATOM 2182 O O . ASP A 1 285 ? -19.568 7.185 14.883 1.00 77.62 285 ASP A O 1
ATOM 2186 N N . ILE A 1 286 ? -19.348 4.994 15.363 1.00 79.19 286 ILE A N 1
ATOM 2187 C CA . ILE A 1 286 ? -17.961 5.001 15.761 1.00 79.19 286 ILE A CA 1
ATOM 2188 C C . ILE A 1 286 ? -17.095 4.618 14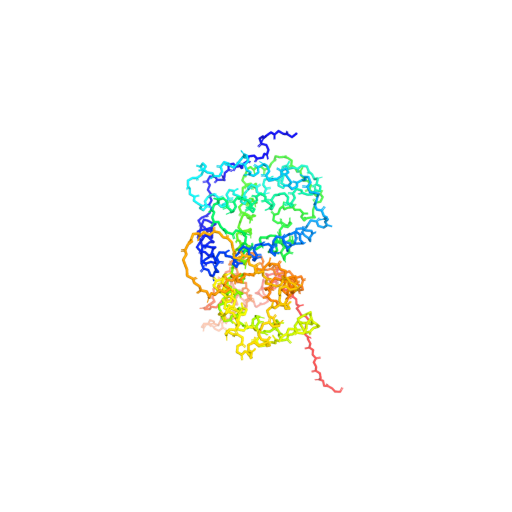.558 1.00 79.19 286 ILE A C 1
ATOM 2190 O O . ILE A 1 286 ? -17.340 3.603 13.910 1.00 79.19 286 ILE A O 1
ATOM 2194 N N . ARG A 1 287 ? -16.044 5.402 14.286 1.00 80.31 287 ARG A N 1
ATOM 2195 C CA . ARG A 1 287 ? -15.037 5.149 13.239 1.00 80.31 287 ARG A CA 1
ATOM 2196 C C . ARG A 1 287 ? -13.618 5.297 13.777 1.00 80.31 287 ARG A C 1
ATOM 2198 O O . ARG A 1 287 ? -13.389 5.963 14.784 1.00 80.31 287 ARG A O 1
ATOM 2205 N N . CYS A 1 288 ? -12.631 4.743 13.080 1.00 73.38 288 CYS A N 1
ATOM 2206 C CA . CYS A 1 288 ? -11.227 5.029 13.383 1.00 73.38 288 CYS A CA 1
ATOM 2207 C C . CYS A 1 288 ? -10.861 6.465 12.960 1.00 73.38 288 CYS A C 1
ATOM 2209 O O . CYS A 1 288 ? -10.955 6.836 11.789 1.00 73.38 288 CYS A O 1
ATOM 2211 N N . SER A 1 289 ? -10.415 7.282 13.914 1.00 61.56 289 SER A N 1
ATOM 2212 C CA . SER A 1 289 ? -10.087 8.702 13.706 1.00 61.56 289 SER A CA 1
ATOM 2213 C C . SER A 1 289 ? -8.711 8.928 13.083 1.00 61.56 289 SER A C 1
ATOM 2215 O O . SER A 1 289 ? -8.505 9.890 12.346 1.00 61.56 289 SER A O 1
ATOM 2217 N N . GLY A 1 290 ? -7.779 7.995 13.268 1.00 54.62 290 GLY A N 1
ATOM 2218 C CA . GLY A 1 290 ? -6.449 8.085 12.666 1.00 54.62 290 GLY A CA 1
ATOM 2219 C C . GLY A 1 290 ? -5.396 8.753 13.542 1.00 54.62 290 GLY A C 1
ATOM 2220 O O . GLY A 1 290 ? -4.488 9.376 13.006 1.00 54.62 290 GLY A O 1
ATOM 2221 N N . LEU A 1 291 ? -5.446 8.571 14.865 1.00 40.84 291 LEU A N 1
ATOM 2222 C CA . LEU A 1 291 ? -4.289 8.821 15.726 1.00 40.84 291 LEU A CA 1
ATOM 2223 C C . LEU A 1 291 ? -3.815 7.533 16.409 1.00 40.84 291 LEU A C 1
ATOM 2225 O O . LEU A 1 291 ? -3.852 7.378 17.621 1.00 40.84 291 LEU A O 1
ATOM 2229 N N . MET A 1 292 ? -3.290 6.599 15.617 1.00 42.38 292 MET A N 1
ATOM 2230 C CA . MET A 1 292 ? -2.413 5.547 16.137 1.00 42.38 292 MET A CA 1
ATOM 2231 C C . MET A 1 292 ? -0.986 5.783 15.652 1.00 42.38 292 MET A C 1
ATOM 2233 O O . MET A 1 292 ? -0.378 4.933 15.020 1.00 42.38 292 MET A O 1
ATOM 2237 N N . SER A 1 293 ? -0.419 6.918 16.075 1.00 38.31 293 SER A N 1
ATOM 2238 C CA . SER A 1 293 ? 1.037 7.151 16.093 1.00 38.31 293 SER A CA 1
ATOM 2239 C C . SER A 1 293 ? 1.777 6.130 16.985 1.00 38.31 293 SER A C 1
ATOM 2241 O O . SER A 1 293 ? 3.007 6.068 17.012 1.00 38.31 293 SER A O 1
ATOM 2243 N N . SER A 1 294 ? 1.045 5.294 17.731 1.00 39.69 294 SER A N 1
ATOM 2244 C CA . SER A 1 294 ? 1.653 4.193 18.456 1.00 39.69 294 SER A CA 1
ATOM 2245 C C . SER A 1 294 ? 2.130 3.095 17.512 1.00 39.69 294 SER A C 1
ATOM 2247 O O . SER A 1 294 ? 1.342 2.428 16.841 1.00 39.69 294 SER A O 1
ATOM 2249 N N . ARG A 1 295 ? 3.431 2.827 17.622 1.00 44.25 295 ARG A N 1
ATOM 2250 C CA . ARG A 1 295 ? 4.168 1.703 17.038 1.00 44.25 295 ARG A CA 1
ATOM 2251 C C . ARG A 1 295 ? 3.595 0.312 17.323 1.00 44.25 295 ARG A C 1
ATOM 2253 O O . ARG A 1 295 ? 4.132 -0.662 16.810 1.00 44.25 295 ARG A O 1
ATOM 2260 N N . ALA A 1 296 ? 2.571 0.209 18.167 1.00 40.41 296 ALA A N 1
ATOM 2261 C CA . ALA A 1 296 ? 2.072 -1.055 18.680 1.00 40.41 296 ALA A CA 1
ATOM 2262 C C . ALA A 1 296 ? 0.920 -1.660 17.861 1.00 40.41 296 ALA A C 1
ATOM 2264 O O . ALA A 1 296 ? 0.849 -2.880 17.779 1.00 40.41 296 ALA A O 1
ATOM 2265 N N . VAL A 1 297 ? 0.022 -0.853 17.276 1.00 45.81 297 VAL A N 1
ATOM 2266 C CA . VAL A 1 297 ? -1.202 -1.381 16.626 1.00 45.81 297 VAL A CA 1
ATOM 2267 C C . VAL A 1 297 ? -0.997 -1.614 15.137 1.00 45.81 297 VAL A C 1
ATOM 2269 O O . VAL A 1 297 ? -1.417 -2.646 14.611 1.00 45.81 297 VAL A O 1
ATOM 2272 N N . TRP A 1 298 ? -0.321 -0.674 14.474 1.00 54.34 298 TRP A N 1
ATOM 2273 C CA . TRP A 1 298 ? -0.013 -0.788 13.059 1.00 54.34 298 TRP A CA 1
ATOM 2274 C C . TRP A 1 298 ? 1.354 -1.447 12.849 1.00 54.34 298 TRP A C 1
ATOM 2276 O O . TRP A 1 298 ? 2.311 -1.108 13.549 1.00 54.34 298 TRP A O 1
ATOM 2286 N N . PRO A 1 299 ? 1.475 -2.359 11.871 1.00 50.75 299 PRO A N 1
ATOM 2287 C CA . PRO A 1 299 ? 2.700 -3.123 11.631 1.00 50.75 299 PRO A CA 1
ATOM 2288 C C . PRO A 1 299 ? 3.928 -2.243 11.358 1.00 50.75 299 PRO A C 1
ATOM 2290 O O . PRO A 1 299 ? 5.059 -2.638 11.645 1.00 50.75 299 PRO A O 1
ATOM 2293 N N . GLU A 1 300 ? 3.717 -1.061 10.777 1.00 49.38 300 GLU A N 1
ATOM 2294 C CA . GLU A 1 300 ? 4.774 -0.215 10.229 1.00 49.38 300 GLU A CA 1
ATOM 2295 C C . GLU A 1 300 ? 5.844 0.181 11.239 1.00 49.38 300 GLU A C 1
ATOM 2297 O O . GLU A 1 300 ? 7.021 -0.064 10.993 1.00 49.38 300 GLU A O 1
ATOM 2302 N N . ALA A 1 301 ? 5.488 0.756 12.387 1.00 39.91 301 ALA A N 1
ATOM 2303 C CA . ALA A 1 301 ? 6.495 1.481 13.160 1.00 39.91 301 ALA A CA 1
ATOM 2304 C C . ALA A 1 301 ? 7.316 0.613 14.139 1.00 39.91 301 ALA A C 1
ATOM 2306 O O . ALA A 1 301 ? 8.391 1.035 14.569 1.00 39.91 301 ALA A O 1
ATOM 2307 N N . ALA A 1 302 ? 6.891 -0.620 14.442 1.00 43.16 302 ALA A N 1
ATOM 2308 C CA . ALA A 1 302 ? 7.754 -1.624 15.082 1.00 43.16 302 ALA A CA 1
ATOM 2309 C C . ALA A 1 302 ? 8.697 -2.311 14.074 1.00 43.16 302 ALA A C 1
ATOM 2311 O O . ALA A 1 302 ? 9.800 -2.732 14.434 1.00 43.16 302 ALA A O 1
ATOM 2312 N N . THR A 1 303 ? 8.281 -2.414 12.810 1.00 48.59 303 THR A N 1
ATOM 2313 C CA . THR A 1 303 ? 9.036 -3.108 11.758 1.00 48.59 303 THR A CA 1
ATOM 2314 C C . THR A 1 303 ? 10.001 -2.184 11.029 1.00 48.59 303 THR A C 1
ATOM 2316 O O . THR A 1 303 ? 11.076 -2.634 10.656 1.00 48.59 303 THR A O 1
ATOM 2319 N N . PHE A 1 304 ? 9.697 -0.889 10.919 1.00 40.78 304 PHE A N 1
ATOM 2320 C CA . PHE A 1 304 ? 10.600 0.128 10.374 1.00 40.78 304 PHE A CA 1
ATOM 2321 C C . PHE A 1 304 ? 11.980 0.073 11.040 1.00 40.78 304 PHE A C 1
ATOM 2323 O O . PHE A 1 304 ? 13.002 0.034 10.364 1.00 40.78 304 PHE A O 1
ATOM 2330 N N . ARG A 1 305 ? 12.008 -0.080 12.371 1.00 44.72 305 ARG A N 1
ATOM 2331 C CA . ARG A 1 305 ? 13.250 -0.263 13.131 1.00 44.72 305 ARG A CA 1
ATOM 2332 C C . ARG A 1 305 ? 13.928 -1.604 12.837 1.00 44.72 305 ARG A C 1
ATOM 2334 O O . ARG A 1 305 ? 15.107 -1.618 12.525 1.00 44.72 305 ARG A O 1
ATOM 2341 N N . LYS A 1 306 ? 13.172 -2.709 12.805 1.00 49.91 306 LYS A N 1
ATOM 2342 C CA . LYS A 1 306 ? 13.702 -4.032 12.416 1.00 49.91 306 LYS A CA 1
ATOM 2343 C C . LYS A 1 306 ? 14.263 -4.069 10.991 1.00 49.91 306 LYS A C 1
ATOM 2345 O O . LYS A 1 306 ? 15.133 -4.884 10.716 1.00 49.91 306 LYS A O 1
ATOM 2350 N N . CYS A 1 307 ? 13.739 -3.248 10.087 1.00 44.16 307 CYS A N 1
ATOM 2351 C CA . CYS A 1 307 ? 14.234 -3.119 8.725 1.00 44.16 307 CYS A CA 1
ATOM 2352 C C . CYS A 1 307 ? 15.521 -2.294 8.646 1.00 44.16 307 CYS A C 1
ATOM 2354 O O . CYS A 1 307 ? 16.407 -2.678 7.896 1.00 44.16 307 CYS A O 1
ATOM 2356 N N . LEU A 1 308 ? 15.652 -1.225 9.439 1.00 42.03 308 LEU A N 1
ATOM 2357 C CA . LEU A 1 308 ? 16.927 -0.511 9.605 1.00 42.03 308 LEU A CA 1
ATOM 2358 C C . LEU A 1 308 ? 17.992 -1.393 10.281 1.00 42.03 308 LEU A C 1
ATOM 2360 O O . LEU A 1 308 ? 19.175 -1.259 9.992 1.00 42.03 308 LEU A O 1
ATOM 2364 N N . ASP A 1 309 ? 17.561 -2.315 11.146 1.00 37.19 309 ASP A N 1
ATOM 2365 C CA . ASP A 1 309 ? 18.428 -3.272 11.841 1.00 37.19 309 ASP A CA 1
ATOM 2366 C C . ASP A 1 309 ? 18.726 -4.540 11.007 1.00 37.19 309 ASP A C 1
ATOM 2368 O O . ASP A 1 309 ? 19.532 -5.379 11.423 1.00 37.19 309 ASP A O 1
ATOM 2372 N N . LYS A 1 310 ? 18.085 -4.726 9.839 1.00 39.38 310 LYS A N 1
ATOM 2373 C CA . LYS A 1 310 ? 18.420 -5.832 8.931 1.00 39.38 310 LYS A CA 1
ATOM 2374 C C . LYS A 1 310 ? 19.735 -5.488 8.221 1.00 39.38 310 LYS A C 1
ATOM 2376 O O . LYS A 1 310 ? 19.804 -4.444 7.577 1.00 39.38 310 LYS A O 1
ATOM 2381 N N . PRO A 1 311 ? 20.762 -6.358 8.268 1.00 32.09 311 PRO A N 1
ATOM 2382 C CA . PRO A 1 311 ? 21.927 -6.182 7.408 1.00 32.09 311 PRO A CA 1
ATOM 2383 C C . PRO A 1 311 ? 21.456 -6.168 5.946 1.00 32.09 311 PRO A C 1
ATOM 2385 O O . PRO A 1 311 ? 20.498 -6.889 5.640 1.00 32.09 311 PRO A O 1
ATOM 2388 N N . PRO A 1 312 ? 22.088 -5.379 5.056 1.00 32.53 312 PRO A N 1
ATOM 2389 C CA . PRO A 1 312 ? 21.674 -5.276 3.663 1.00 32.53 312 PRO A CA 1
ATOM 2390 C C . PRO A 1 312 ? 21.570 -6.681 3.077 1.00 32.53 312 PRO A C 1
ATOM 2392 O O . PRO A 1 312 ? 22.564 -7.394 2.926 1.00 32.53 312 PRO A O 1
ATOM 2395 N N . THR A 1 313 ? 20.345 -7.119 2.788 1.00 40.00 313 THR A N 1
ATOM 2396 C CA . THR A 1 313 ? 20.100 -8.406 2.142 1.00 40.00 313 THR A CA 1
ATOM 2397 C C . THR A 1 313 ? 20.359 -8.266 0.653 1.00 40.00 313 THR A C 1
ATOM 2399 O O . THR A 1 313 ? 19.478 -8.491 -0.166 1.00 40.00 313 THR A O 1
ATOM 2402 N N . ALA A 1 314 ? 21.597 -7.941 0.292 1.00 32.66 314 ALA A N 1
ATOM 2403 C CA . ALA A 1 314 ? 22.090 -8.172 -1.047 1.00 32.66 314 ALA A CA 1
ATOM 2404 C C . ALA A 1 314 ? 22.461 -9.658 -1.158 1.00 32.66 314 ALA A C 1
ATOM 2406 O O . ALA A 1 314 ? 23.615 -10.053 -0.997 1.00 32.66 314 ALA A O 1
ATOM 2407 N N . LYS A 1 315 ? 21.476 -10.509 -1.464 1.00 26.88 315 LYS A N 1
ATOM 2408 C CA . LYS A 1 315 ? 21.773 -11.546 -2.454 1.00 26.88 315 LYS A CA 1
ATOM 2409 C C . LYS A 1 315 ? 21.486 -10.892 -3.807 1.00 26.88 315 LYS A C 1
ATOM 2411 O O . LYS A 1 315 ? 20.321 -10.602 -4.071 1.00 26.88 315 LYS A O 1
ATOM 2416 N N . PRO A 1 316 ? 22.510 -10.623 -4.641 1.00 23.98 316 PRO A N 1
ATOM 2417 C CA . PRO A 1 316 ? 22.280 -10.172 -6.010 1.00 23.98 316 PRO A CA 1
ATOM 2418 C C . PRO A 1 316 ? 21.383 -11.191 -6.730 1.00 23.98 316 PRO A C 1
ATOM 2420 O O . PRO A 1 316 ? 21.292 -12.336 -6.262 1.00 23.98 316 PRO A O 1
ATOM 2423 N N . PRO A 1 317 ? 20.715 -10.812 -7.842 1.00 24.64 317 PRO A N 1
ATOM 2424 C CA . PRO A 1 317 ? 19.840 -11.719 -8.575 1.00 24.64 317 PRO A CA 1
ATOM 2425 C C . PRO A 1 317 ? 20.543 -13.057 -8.734 1.00 24.64 317 PRO A C 1
ATOM 2427 O O . PRO A 1 317 ? 21.714 -13.099 -9.119 1.00 24.64 317 PRO A O 1
ATOM 2430 N N . SER A 1 318 ? 19.840 -14.127 -8.364 1.00 27.45 318 SER A N 1
ATOM 2431 C CA . SER A 1 318 ? 20.318 -15.495 -8.499 1.00 27.45 318 SER A CA 1
ATOM 2432 C C . SER A 1 318 ? 20.712 -15.735 -9.954 1.00 27.45 318 SER A C 1
ATOM 2434 O O . SER A 1 318 ? 19.917 -16.107 -10.815 1.00 27.45 318 SER A O 1
ATOM 2436 N N . ARG A 1 319 ? 21.994 -15.513 -10.234 1.00 30.45 319 ARG A N 1
ATOM 2437 C CA . ARG A 1 319 ? 22.691 -16.188 -11.305 1.00 30.45 319 ARG A CA 1
ATOM 2438 C C . ARG A 1 319 ? 22.567 -17.654 -10.920 1.00 30.45 319 ARG A C 1
ATOM 2440 O O . ARG A 1 319 ? 23.060 -18.051 -9.865 1.00 30.45 319 ARG A O 1
ATOM 2447 N N . LYS A 1 320 ? 21.811 -18.424 -11.700 1.00 34.03 320 LYS A N 1
ATOM 2448 C CA . LYS A 1 320 ? 21.945 -19.878 -11.695 1.00 34.03 320 LYS A CA 1
ATOM 2449 C C . LYS A 1 320 ? 23.408 -20.171 -12.011 1.00 34.03 320 LYS A C 1
ATOM 2451 O O . LYS A 1 320 ? 23.777 -20.154 -13.172 1.00 34.03 320 LYS A O 1
ATOM 2456 N N . ASP A 1 321 ? 24.206 -20.313 -10.969 1.00 32.56 321 ASP A N 1
ATOM 2457 C CA . ASP A 1 321 ? 25.525 -20.921 -10.957 1.00 32.56 321 ASP A CA 1
ATOM 2458 C C . ASP A 1 321 ? 25.629 -21.546 -9.562 1.00 32.56 321 ASP A C 1
ATOM 2460 O O . ASP A 1 321 ? 26.107 -20.932 -8.604 1.00 32.56 321 ASP A O 1
ATOM 2464 N N . GLU A 1 322 ? 25.084 -22.755 -9.425 1.00 39.25 322 GLU A N 1
ATOM 2465 C CA . GLU A 1 322 ? 25.537 -23.692 -8.401 1.00 39.25 322 GLU A CA 1
ATOM 2466 C C . GLU A 1 322 ? 27.047 -23.849 -8.585 1.00 39.25 322 GLU A C 1
ATOM 2468 O O . GLU A 1 322 ? 27.521 -24.448 -9.544 1.00 39.25 322 GLU A O 1
ATOM 2473 N N . ARG A 1 323 ? 27.827 -23.203 -7.716 1.00 42.16 323 ARG A N 1
ATOM 2474 C CA . ARG A 1 323 ? 29.289 -23.282 -7.749 1.00 42.16 323 ARG A CA 1
ATOM 2475 C C . ARG A 1 323 ? 29.746 -24.468 -6.920 1.00 42.16 323 ARG A C 1
ATOM 2477 O O . ARG A 1 323 ? 30.032 -24.358 -5.726 1.00 42.16 323 ARG A O 1
ATOM 2484 N N . SER A 1 324 ? 29.788 -25.594 -7.604 1.00 46.81 324 SER A N 1
ATOM 2485 C CA . SER A 1 324 ? 30.414 -26.855 -7.243 1.00 46.81 324 SER A CA 1
ATOM 2486 C C . SER A 1 324 ? 31.860 -26.655 -6.786 1.00 46.81 324 SER A C 1
ATOM 2488 O O . SER A 1 324 ? 32.640 -25.977 -7.453 1.00 46.81 324 SER A O 1
ATOM 2490 N N . ALA A 1 325 ? 32.261 -27.255 -5.664 1.00 54.12 325 ALA A N 1
ATOM 2491 C CA . ALA A 1 325 ? 33.685 -27.401 -5.368 1.00 54.12 325 ALA A CA 1
ATOM 2492 C C . ALA A 1 325 ? 34.292 -28.408 -6.359 1.00 54.12 325 ALA A C 1
ATOM 2494 O O . ALA A 1 325 ? 33.739 -29.494 -6.541 1.00 54.12 325 ALA A O 1
ATOM 2495 N N . LEU A 1 326 ? 35.420 -28.061 -6.984 1.00 64.69 326 LEU A N 1
ATOM 2496 C CA . LEU A 1 326 ? 36.144 -28.983 -7.857 1.00 64.69 326 LEU A CA 1
ATOM 2497 C C . LEU A 1 326 ? 36.823 -30.067 -7.013 1.00 64.69 326 LEU A C 1
ATOM 2499 O O . LEU A 1 326 ? 37.565 -29.760 -6.078 1.00 64.69 326 LEU A O 1
ATOM 2503 N N . VAL A 1 327 ? 36.587 -31.336 -7.347 1.00 69.69 327 VAL A N 1
ATOM 2504 C CA . VAL A 1 327 ? 37.213 -32.491 -6.684 1.00 69.69 327 VAL A CA 1
ATOM 2505 C C . VAL A 1 327 ? 37.941 -33.354 -7.707 1.00 69.69 327 VAL A C 1
ATOM 2507 O O . VAL A 1 327 ? 37.597 -33.394 -8.888 1.00 69.69 327 VAL A O 1
ATOM 2510 N N . ILE A 1 328 ? 38.996 -34.029 -7.250 1.00 76.00 328 ILE A N 1
ATOM 2511 C CA . ILE A 1 328 ? 39.796 -34.935 -8.071 1.00 76.00 328 ILE A CA 1
ATOM 2512 C C . ILE A 1 328 ? 39.326 -36.367 -7.833 1.00 76.00 328 ILE A C 1
ATOM 2514 O O . ILE A 1 328 ? 39.585 -36.960 -6.783 1.00 76.00 328 ILE A O 1
ATOM 2518 N N . GLU A 1 329 ? 38.687 -36.950 -8.839 1.00 77.69 329 GLU A N 1
ATOM 2519 C CA . GLU A 1 329 ? 38.332 -38.366 -8.855 1.00 77.69 329 GLU A CA 1
ATOM 2520 C C . GLU A 1 329 ? 39.503 -39.208 -9.371 1.00 77.69 329 GLU A C 1
ATOM 2522 O O . GLU A 1 329 ? 40.174 -38.856 -10.344 1.00 77.69 329 GLU A O 1
ATOM 2527 N N . THR A 1 330 ? 39.757 -40.348 -8.723 1.00 80.94 330 THR A N 1
ATOM 2528 C CA . THR A 1 330 ? 40.779 -41.313 -9.158 1.00 80.94 330 THR A CA 1
ATOM 2529 C C . THR A 1 330 ? 40.113 -42.515 -9.815 1.00 80.94 330 THR A C 1
ATOM 2531 O O . THR A 1 330 ? 39.438 -43.295 -9.150 1.00 80.94 330 THR A O 1
ATOM 2534 N N . ILE A 1 331 ? 40.366 -42.707 -11.105 1.00 78.25 331 ILE A N 1
ATOM 2535 C CA . ILE A 1 331 ? 39.888 -43.839 -11.898 1.00 78.25 331 ILE A CA 1
ATOM 2536 C C . ILE A 1 331 ? 41.004 -44.883 -11.959 1.00 78.25 331 ILE A C 1
ATOM 2538 O O . ILE A 1 331 ? 42.112 -44.584 -12.411 1.00 78.25 331 ILE A O 1
ATOM 2542 N N . LYS A 1 332 ? 40.729 -46.110 -11.511 1.00 77.31 332 LYS A N 1
ATOM 2543 C CA . LYS A 1 332 ? 41.616 -47.262 -11.729 1.00 77.31 332 LYS A CA 1
ATOM 2544 C C . LYS A 1 332 ? 41.210 -47.951 -13.030 1.00 77.31 332 LYS A C 1
ATOM 2546 O O . LYS A 1 332 ? 40.037 -48.249 -13.210 1.00 77.31 332 LYS A O 1
ATOM 2551 N N . LEU A 1 333 ? 42.170 -48.172 -13.919 1.00 75.38 333 LEU A N 1
ATOM 2552 C CA . LEU A 1 333 ? 41.980 -48.915 -15.162 1.00 75.38 333 LEU A CA 1
ATOM 2553 C C . LEU A 1 333 ? 42.324 -50.395 -14.950 1.00 75.38 333 LEU A C 1
ATOM 2555 O O . LEU A 1 333 ? 43.129 -50.725 -14.078 1.00 75.38 333 LEU A O 1
ATOM 2559 N N . ASP A 1 334 ? 41.768 -51.272 -15.787 1.00 69.50 334 ASP A N 1
ATOM 2560 C CA . ASP A 1 334 ? 41.915 -52.736 -15.682 1.00 69.50 334 ASP A CA 1
ATOM 2561 C C . ASP A 1 334 ? 43.372 -53.220 -15.786 1.00 69.50 334 ASP A C 1
ATOM 2563 O O . ASP A 1 334 ? 43.726 -54.289 -15.301 1.00 69.50 334 ASP A O 1
ATOM 2567 N N . ASN A 1 335 ? 44.252 -52.394 -16.358 1.00 72.44 335 ASN A N 1
ATOM 2568 C CA . ASN A 1 335 ? 45.697 -52.625 -16.428 1.00 72.44 335 ASN A CA 1
ATOM 2569 C C . ASN A 1 335 ? 46.470 -52.180 -15.162 1.00 72.44 335 ASN A C 1
ATOM 2571 O O . ASN A 1 335 ? 47.696 -52.095 -15.189 1.00 72.44 335 ASN A O 1
ATOM 2575 N N . GLY A 1 336 ? 45.773 -51.821 -14.077 1.00 69.25 336 GLY A N 1
ATOM 2576 C CA . GLY A 1 336 ? 46.352 -51.374 -12.805 1.00 69.25 336 GLY A CA 1
ATOM 2577 C C . GLY A 1 336 ? 46.799 -49.906 -12.765 1.00 69.25 336 GLY A C 1
ATOM 2578 O O . GLY A 1 336 ? 47.165 -49.407 -11.698 1.00 69.25 336 GLY A O 1
ATOM 2579 N N . SER A 1 337 ? 46.749 -49.183 -13.890 1.00 74.06 337 SER A N 1
ATOM 2580 C CA . SER A 1 337 ? 47.124 -47.764 -13.947 1.00 74.06 337 SER A CA 1
ATOM 2581 C C . SER A 1 337 ? 46.010 -46.844 -13.426 1.00 74.06 337 SER A C 1
ATOM 2583 O O . SER A 1 337 ? 44.823 -47.165 -13.503 1.00 74.06 337 SER A O 1
ATOM 2585 N N . LYS A 1 338 ? 46.388 -45.689 -12.864 1.00 79.69 338 LYS A N 1
ATOM 2586 C CA . LYS A 1 338 ? 45.452 -44.686 -12.329 1.00 79.69 338 LYS A CA 1
ATOM 2587 C C . LYS A 1 338 ? 45.368 -43.481 -13.263 1.00 79.69 338 LYS A C 1
ATOM 2589 O O . LYS A 1 338 ? 46.381 -43.046 -13.804 1.00 79.69 338 LYS A O 1
ATOM 2594 N N . ARG A 1 339 ? 44.170 -42.921 -13.418 1.00 80.69 339 ARG A N 1
ATOM 2595 C CA . ARG A 1 339 ? 43.930 -41.612 -14.038 1.00 80.69 339 ARG A CA 1
ATOM 2596 C C . ARG A 1 339 ? 43.175 -40.715 -13.071 1.00 80.69 339 ARG A C 1
ATOM 2598 O O . ARG A 1 339 ? 42.353 -41.193 -12.297 1.00 80.69 339 ARG A O 1
ATOM 2605 N N . TYR A 1 340 ? 43.453 -39.424 -13.129 1.00 77.69 340 TYR A N 1
ATOM 2606 C CA . TYR A 1 340 ? 42.905 -38.416 -12.230 1.00 77.69 340 TYR A CA 1
ATOM 2607 C C . TYR A 1 340 ? 42.052 -37.453 -13.043 1.00 77.69 340 TYR A C 1
ATOM 2609 O O . TYR A 1 340 ? 42.524 -36.912 -14.037 1.00 77.69 340 TYR A O 1
ATOM 2617 N N . ARG A 1 341 ? 40.791 -37.264 -12.671 1.00 77.69 341 ARG A N 1
ATOM 2618 C CA . ARG A 1 341 ? 39.847 -36.417 -13.405 1.00 77.69 341 ARG A CA 1
ATOM 2619 C C . ARG A 1 341 ? 39.372 -35.308 -12.480 1.00 77.69 341 ARG A C 1
ATOM 2621 O O . ARG A 1 341 ? 38.954 -35.592 -11.363 1.00 77.69 341 ARG A O 1
ATOM 2628 N N . VAL A 1 342 ? 39.453 -34.063 -12.940 1.00 74.69 342 VAL A N 1
ATOM 2629 C CA . VAL A 1 342 ? 38.948 -32.905 -12.191 1.00 74.69 342 VAL A CA 1
ATOM 2630 C C . VAL A 1 342 ? 37.474 -32.717 -12.571 1.00 74.69 342 VAL A C 1
ATOM 2632 O O . VAL A 1 342 ? 37.153 -32.591 -13.761 1.00 74.69 342 VAL A O 1
ATOM 2635 N N . VAL A 1 343 ? 36.575 -32.786 -11.587 1.00 73.06 343 VAL A N 1
ATOM 2636 C CA . VAL A 1 343 ? 35.112 -32.773 -11.777 1.00 73.06 343 VAL A CA 1
ATOM 2637 C C . VAL A 1 343 ? 34.443 -31.708 -10.915 1.00 73.06 343 VAL A C 1
ATOM 2639 O O . VAL A 1 343 ? 34.911 -31.416 -9.815 1.00 73.06 343 VAL A O 1
ATOM 2642 N N . ASP A 1 344 ? 33.336 -31.164 -11.418 1.00 69.62 344 ASP A N 1
ATOM 2643 C CA . ASP A 1 344 ? 32.411 -30.337 -10.642 1.00 69.62 344 ASP A CA 1
ATOM 2644 C C . ASP A 1 344 ? 31.511 -31.258 -9.797 1.00 69.62 344 ASP A C 1
ATOM 2646 O O . ASP A 1 344 ? 30.900 -32.178 -10.340 1.00 69.62 344 ASP A O 1
ATOM 2650 N N . LEU A 1 345 ? 31.413 -31.031 -8.483 1.00 57.25 345 LEU A N 1
ATOM 2651 C CA . LEU A 1 345 ? 30.365 -31.635 -7.646 1.00 57.25 345 LEU A CA 1
ATOM 2652 C C . LEU A 1 345 ? 29.033 -30.872 -7.765 1.00 57.25 345 LEU A C 1
ATOM 2654 O O . LEU A 1 345 ? 28.837 -29.876 -7.071 1.00 57.25 345 LEU A O 1
ATOM 2658 N N . GLU A 1 346 ? 28.113 -31.358 -8.598 1.00 55.31 346 GLU A N 1
ATOM 2659 C CA . GLU A 1 346 ? 26.704 -30.924 -8.610 1.00 55.31 346 GLU A CA 1
ATOM 2660 C C . GLU A 1 346 ? 25.807 -31.971 -7.913 1.00 55.31 346 GLU A C 1
ATOM 2662 O O . GLU A 1 346 ? 26.145 -33.161 -7.870 1.00 55.31 346 GLU A O 1
ATOM 2667 N N . GLU A 1 347 ? 24.667 -31.550 -7.342 1.00 41.25 347 GLU A N 1
ATOM 2668 C CA . GLU A 1 347 ? 23.676 -32.462 -6.746 1.00 41.25 347 GLU A CA 1
ATOM 2669 C C . GLU A 1 347 ? 23.104 -33.400 -7.828 1.00 41.25 347 GLU A C 1
ATOM 2671 O O . GLU A 1 347 ? 22.159 -33.064 -8.535 1.00 41.25 347 GLU A O 1
ATOM 2676 N N . GLY A 1 348 ? 23.689 -34.595 -7.972 1.00 46.81 348 GLY A N 1
ATOM 2677 C CA . GLY A 1 348 ? 23.149 -35.663 -8.824 1.00 46.81 348 GLY A CA 1
ATOM 2678 C C . GLY A 1 348 ? 24.110 -36.326 -9.818 1.00 46.81 348 GLY A C 1
ATOM 2679 O O . GLY A 1 348 ? 23.683 -37.255 -10.503 1.00 46.81 348 GLY A O 1
ATOM 2680 N N . GLY A 1 349 ? 25.392 -35.938 -9.896 1.00 52.53 349 GLY A N 1
ATOM 2681 C CA . GLY A 1 349 ? 26.394 -36.681 -10.682 1.00 52.53 349 GLY A CA 1
ATOM 2682 C C . GLY A 1 349 ? 27.664 -35.900 -11.047 1.00 52.53 349 GLY A C 1
ATOM 2683 O O . GLY A 1 349 ? 27.678 -34.675 -11.019 1.00 52.53 349 GLY A O 1
ATOM 2684 N N . SER A 1 350 ? 28.731 -36.623 -11.425 1.00 55.34 350 SER A N 1
ATOM 2685 C CA . SER A 1 350 ? 30.046 -36.056 -11.780 1.00 55.34 350 SER A CA 1
ATOM 2686 C C . SER A 1 350 ? 30.250 -35.959 -13.302 1.00 55.34 350 SER A C 1
ATOM 2688 O O . SER A 1 350 ? 30.395 -36.975 -13.990 1.00 55.34 350 SER A O 1
ATOM 2690 N N . ALA A 1 351 ? 30.357 -34.743 -13.848 1.00 54.81 351 ALA A N 1
ATOM 2691 C CA . ALA A 1 351 ? 30.816 -34.501 -15.221 1.00 54.81 351 ALA A CA 1
ATOM 2692 C C . ALA A 1 351 ? 32.189 -33.810 -15.202 1.00 54.81 351 ALA A C 1
ATOM 2694 O O . ALA A 1 351 ? 32.357 -32.775 -14.566 1.00 54.81 351 ALA A O 1
ATOM 2695 N N . SER A 1 352 ? 33.198 -34.343 -15.906 1.00 56.16 352 SER A N 1
ATOM 2696 C CA . SER A 1 352 ? 34.457 -33.594 -16.061 1.00 56.16 352 SER A CA 1
ATOM 2697 C C . SER A 1 352 ? 34.407 -32.705 -17.263 1.00 56.16 352 SER A C 1
ATOM 2699 O O . SER A 1 352 ? 34.270 -33.173 -18.396 1.00 56.16 352 SER A O 1
ATOM 2701 N N . LYS A 1 353 ? 34.625 -31.436 -16.966 1.00 61.06 353 LYS A N 1
ATOM 2702 C CA . LYS A 1 353 ? 34.836 -30.375 -17.933 1.00 61.06 353 LYS A CA 1
ATOM 2703 C C . LYS A 1 353 ? 36.305 -29.922 -17.972 1.00 61.06 353 LYS A C 1
ATOM 2705 O O . LYS A 1 353 ? 36.682 -29.197 -18.880 1.00 61.06 353 LYS A O 1
ATOM 2710 N N . HIS A 1 354 ? 37.143 -30.403 -17.043 1.00 63.00 354 HIS A N 1
ATOM 2711 C CA . HIS A 1 354 ? 38.470 -29.840 -16.748 1.00 63.00 354 HIS A CA 1
ATOM 2712 C C . HIS A 1 354 ? 39.657 -30.780 -17.057 1.00 63.00 354 HIS A C 1
ATOM 2714 O O . HIS A 1 354 ? 40.799 -30.470 -16.727 1.00 63.00 354 HIS A O 1
ATOM 2720 N N . GLY A 1 355 ? 39.405 -31.918 -17.717 1.00 69.38 355 GLY A N 1
ATOM 2721 C CA . GLY A 1 355 ? 40.444 -32.813 -18.247 1.00 69.38 355 GLY A CA 1
ATOM 2722 C C . GLY A 1 355 ? 40.747 -34.058 -17.397 1.00 69.38 355 GLY A C 1
ATOM 2723 O O . GLY A 1 355 ? 40.288 -34.208 -16.262 1.00 69.38 355 GLY A O 1
ATOM 2724 N N . VAL A 1 356 ? 41.508 -34.991 -17.986 1.00 77.31 356 VAL A N 1
ATOM 2725 C CA . VAL A 1 356 ? 41.949 -36.254 -17.365 1.00 77.31 356 VAL A CA 1
ATOM 2726 C C . VAL A 1 356 ? 43.474 -36.337 -17.418 1.00 77.31 356 VAL A C 1
ATOM 2728 O O . VAL A 1 356 ? 44.068 -36.272 -18.491 1.00 77.31 356 VAL A O 1
ATOM 2731 N N . PHE A 1 357 ? 44.094 -36.554 -16.266 1.00 79.75 357 PHE A N 1
ATOM 2732 C CA . PHE A 1 357 ? 45.536 -36.518 -16.054 1.00 79.75 357 PHE A CA 1
ATOM 2733 C C . PHE A 1 357 ? 46.068 -37.905 -15.688 1.00 79.75 357 PHE A C 1
ATOM 2735 O O . PHE A 1 357 ? 45.379 -38.718 -15.064 1.00 79.75 357 PHE A O 1
ATOM 2742 N N . LYS A 1 358 ? 47.313 -38.195 -16.073 1.00 77.38 358 LYS A N 1
ATOM 2743 C CA . LYS A 1 358 ? 48.000 -39.440 -15.684 1.00 77.38 358 LYS A CA 1
ATOM 2744 C C . LYS A 1 358 ? 48.713 -39.304 -14.337 1.00 77.38 358 LYS A C 1
ATOM 2746 O O . LYS A 1 358 ? 48.905 -40.304 -13.653 1.00 77.38 358 LYS A O 1
ATOM 2751 N N . ILE A 1 359 ? 49.075 -38.080 -13.950 1.00 77.62 359 ILE A N 1
ATOM 2752 C CA . ILE A 1 359 ? 49.815 -37.770 -12.726 1.00 77.62 359 ILE A CA 1
ATOM 2753 C C . ILE A 1 359 ? 48.921 -36.932 -11.810 1.00 77.62 359 ILE A C 1
ATOM 2755 O O . ILE A 1 359 ? 48.315 -35.956 -12.244 1.00 77.62 359 ILE A O 1
ATOM 2759 N N . ARG A 1 360 ? 48.836 -37.308 -10.528 1.00 75.06 360 ARG A N 1
ATOM 2760 C CA . ARG A 1 360 ? 47.966 -36.623 -9.558 1.00 75.06 360 ARG A CA 1
ATOM 2761 C C . ARG A 1 360 ? 48.366 -35.165 -9.338 1.00 75.06 360 ARG A C 1
ATOM 2763 O O . ARG A 1 360 ? 47.496 -34.308 -9.311 1.00 75.06 360 ARG A O 1
ATOM 2770 N N . ALA A 1 361 ? 49.670 -34.897 -9.267 1.00 74.06 361 ALA A N 1
ATOM 2771 C CA . ALA A 1 361 ? 50.200 -33.553 -9.056 1.00 74.06 361 ALA A CA 1
ATOM 2772 C C . ALA A 1 361 ? 49.769 -32.561 -10.154 1.00 74.06 361 ALA A C 1
ATOM 2774 O O . ALA A 1 361 ? 49.501 -31.404 -9.857 1.00 74.06 361 ALA A O 1
ATOM 2775 N N . GLU A 1 362 ? 49.638 -33.008 -11.408 1.00 77.62 362 GLU A N 1
ATOM 2776 C CA . GLU A 1 362 ? 49.142 -32.164 -12.506 1.00 77.62 362 GLU A CA 1
ATOM 2777 C C . GLU A 1 362 ? 47.661 -31.806 -12.310 1.00 77.62 362 GLU A C 1
ATOM 2779 O O . GLU A 1 362 ? 47.270 -30.653 -12.487 1.00 77.62 362 GLU A O 1
ATOM 2784 N N . ALA A 1 363 ? 46.845 -32.773 -11.872 1.00 76.94 363 ALA A N 1
ATOM 2785 C CA . ALA A 1 363 ? 45.442 -32.534 -11.537 1.00 76.94 363 ALA A CA 1
ATOM 2786 C C . ALA A 1 363 ? 45.286 -31.611 -10.314 1.00 76.94 363 ALA A C 1
ATOM 2788 O O . ALA A 1 363 ? 44.391 -30.768 -10.302 1.00 76.94 363 ALA A O 1
ATOM 2789 N N . ASP A 1 364 ? 46.165 -31.734 -9.312 1.00 76.25 364 ASP A N 1
ATOM 2790 C CA . ASP A 1 364 ? 46.181 -30.879 -8.116 1.00 76.25 364 ASP A CA 1
ATOM 2791 C C . ASP A 1 364 ? 46.511 -29.419 -8.465 1.00 76.25 364 ASP A C 1
ATOM 2793 O O . ASP A 1 364 ? 45.865 -28.505 -7.948 1.00 76.25 364 ASP A O 1
ATOM 2797 N N . VAL A 1 365 ? 47.462 -29.184 -9.378 1.00 78.19 365 VAL A N 1
ATOM 2798 C CA . VAL A 1 365 ? 47.815 -27.836 -9.860 1.00 78.19 365 VAL A CA 1
ATOM 2799 C C . VAL A 1 365 ? 46.629 -27.189 -10.575 1.00 78.19 365 VAL A C 1
ATOM 2801 O O . VAL A 1 365 ? 46.264 -26.060 -10.250 1.00 78.19 365 VAL A O 1
ATOM 2804 N N . VAL A 1 366 ? 45.982 -27.915 -11.492 1.00 74.31 366 VAL A N 1
ATOM 2805 C CA . VAL A 1 366 ? 44.810 -27.414 -12.231 1.00 74.31 366 VAL A CA 1
ATOM 2806 C C . VAL A 1 366 ? 43.630 -27.154 -11.289 1.00 74.31 366 VAL A C 1
ATOM 2808 O O . VAL A 1 366 ? 43.008 -26.098 -11.366 1.00 74.31 366 VAL A O 1
ATOM 2811 N N . CYS A 1 367 ? 43.355 -28.062 -10.349 1.00 72.88 367 CYS A N 1
ATOM 2812 C CA . CYS A 1 367 ? 42.297 -27.890 -9.352 1.00 72.88 367 CYS A CA 1
ATOM 2813 C C . CYS A 1 367 ? 42.557 -26.680 -8.435 1.00 72.88 367 CYS A C 1
ATOM 2815 O O . CYS A 1 367 ? 41.644 -25.913 -8.132 1.00 72.88 367 CYS A O 1
ATOM 2817 N N . SER A 1 368 ? 43.810 -26.470 -8.022 1.00 74.62 368 SER A N 1
ATOM 2818 C CA . SER A 1 368 ? 44.188 -25.349 -7.153 1.00 74.62 368 SER A CA 1
ATOM 2819 C C . SER A 1 368 ? 44.096 -24.002 -7.869 1.00 74.62 368 SER A C 1
ATOM 2821 O O . SER A 1 368 ? 43.578 -23.052 -7.291 1.00 74.62 368 SER A O 1
ATOM 2823 N N . LEU A 1 369 ? 44.534 -23.921 -9.131 1.00 73.50 369 LEU A N 1
ATOM 2824 C CA . LEU A 1 369 ? 44.406 -22.721 -9.968 1.00 73.50 369 LEU A CA 1
ATOM 2825 C C . LEU A 1 369 ? 42.939 -22.325 -10.176 1.00 73.50 369 LEU A C 1
ATOM 2827 O O . LEU A 1 369 ? 42.573 -21.179 -9.928 1.00 73.50 369 LEU A O 1
ATOM 2831 N N . LEU A 1 370 ? 42.091 -23.287 -10.549 1.00 69.81 370 LEU A N 1
ATOM 2832 C CA . LEU A 1 370 ? 40.667 -23.037 -10.790 1.00 69.81 370 LEU A CA 1
ATOM 2833 C C . LEU A 1 370 ? 39.917 -22.626 -9.512 1.00 69.81 370 LEU A C 1
ATOM 2835 O O . LEU A 1 370 ? 39.010 -21.798 -9.568 1.00 69.81 370 LEU A O 1
ATOM 2839 N N . ASN A 1 371 ? 40.320 -23.148 -8.349 1.00 66.94 371 ASN A N 1
ATOM 2840 C CA . ASN A 1 371 ? 39.778 -22.719 -7.057 1.00 66.94 371 ASN A CA 1
ATOM 2841 C C . ASN A 1 371 ? 40.324 -21.346 -6.600 1.00 66.94 371 ASN A C 1
ATOM 2843 O O . ASN A 1 371 ? 39.626 -20.620 -5.893 1.00 66.94 371 ASN A O 1
ATOM 2847 N N . ALA A 1 372 ? 41.550 -20.970 -6.986 1.00 62.34 372 ALA A N 1
ATOM 2848 C CA . ALA A 1 372 ? 42.181 -19.704 -6.598 1.00 62.34 372 ALA A CA 1
ATOM 2849 C C . ALA A 1 372 ? 41.623 -18.483 -7.351 1.00 62.34 372 ALA A C 1
ATOM 2851 O O . ALA A 1 372 ? 41.580 -17.392 -6.784 1.00 62.34 372 ALA A O 1
ATOM 2852 N N . GLU A 1 373 ? 41.130 -18.651 -8.582 1.00 56.41 373 GLU A N 1
ATOM 2853 C CA . GLU A 1 373 ? 40.462 -17.574 -9.334 1.00 56.41 373 GLU A CA 1
ATOM 2854 C C . GLU A 1 373 ? 39.104 -17.151 -8.726 1.00 56.41 373 GLU A C 1
ATOM 2856 O O . GLU A 1 373 ? 38.537 -16.142 -9.141 1.00 56.41 373 GLU A O 1
ATOM 2861 N N . HIS A 1 374 ? 38.587 -17.869 -7.714 1.00 54.12 374 HIS A N 1
ATOM 2862 C CA . HIS A 1 374 ? 37.321 -17.560 -7.033 1.00 54.12 374 HIS A CA 1
ATOM 2863 C C . HIS A 1 374 ? 37.357 -17.860 -5.511 1.00 54.12 374 HIS A C 1
ATOM 2865 O O . HIS A 1 374 ? 36.802 -18.867 -5.061 1.00 54.12 374 HIS A O 1
ATOM 2871 N N . PRO A 1 375 ? 37.954 -16.990 -4.671 1.00 42.00 375 PRO A N 1
ATOM 2872 C CA . PRO A 1 375 ? 38.098 -17.247 -3.236 1.00 42.00 375 PRO A CA 1
ATOM 2873 C C . PRO A 1 375 ? 36.764 -17.186 -2.464 1.00 42.00 375 PRO A C 1
ATOM 2875 O O . PRO A 1 375 ? 35.947 -16.282 -2.652 1.00 42.00 375 PRO A O 1
ATOM 2878 N N . ARG A 1 376 ? 36.559 -18.135 -1.536 1.00 42.19 376 ARG A N 1
ATOM 2879 C CA . ARG A 1 376 ? 35.463 -18.117 -0.545 1.00 42.19 376 ARG A CA 1
ATOM 2880 C C . ARG A 1 376 ? 35.750 -17.071 0.543 1.00 42.19 376 ARG A C 1
ATOM 2882 O O . ARG A 1 376 ? 36.835 -17.080 1.115 1.00 42.19 376 ARG A O 1
ATOM 2889 N N . GLN A 1 377 ? 34.766 -16.242 0.906 1.00 36.47 377 GLN A N 1
ATOM 2890 C CA . GLN A 1 377 ? 34.799 -15.502 2.176 1.00 36.47 377 GLN A CA 1
ATOM 2891 C C . GLN A 1 377 ? 34.608 -16.499 3.332 1.00 36.47 377 GLN A C 1
ATOM 2893 O O . GLN A 1 377 ? 33.553 -17.124 3.446 1.00 36.47 377 GLN A O 1
ATOM 2898 N N . SER A 1 378 ? 35.629 -16.694 4.169 1.00 35.31 378 SER A N 1
ATOM 2899 C CA . SER A 1 378 ? 35.553 -17.538 5.365 1.00 35.31 378 SER A CA 1
ATOM 2900 C C . SER A 1 378 ? 34.961 -16.758 6.544 1.00 35.31 378 SER A C 1
ATOM 2902 O O . SER A 1 378 ? 35.528 -15.781 7.025 1.00 35.31 378 SER A O 1
ATOM 2904 N N . GLY A 1 379 ? 33.799 -17.209 7.023 1.00 30.72 379 GLY A N 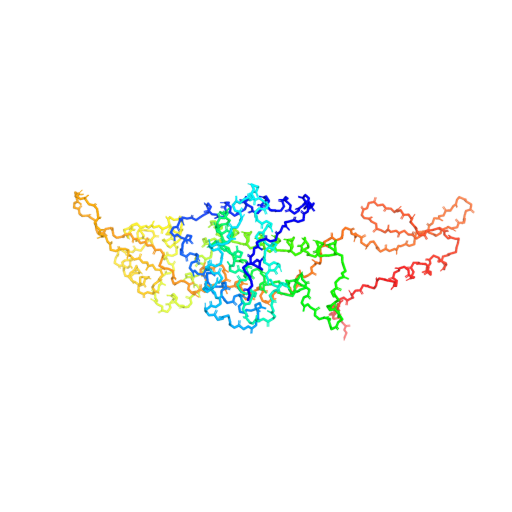1
ATOM 2905 C CA . GLY A 1 379 ? 33.211 -16.766 8.285 1.00 30.72 379 GLY A CA 1
ATOM 2906 C C . GLY A 1 379 ? 33.957 -17.350 9.487 1.00 30.72 379 GLY A C 1
ATOM 2907 O O . GLY A 1 379 ? 34.285 -18.535 9.518 1.00 30.72 379 GLY A O 1
ATOM 2908 N N . VAL A 1 380 ? 34.212 -16.494 10.476 1.00 32.75 380 VAL A N 1
ATOM 2909 C CA . VAL A 1 380 ? 34.847 -16.799 11.765 1.00 32.75 380 VAL A CA 1
ATOM 2910 C C . VAL A 1 380 ? 34.017 -17.827 12.545 1.00 32.75 380 VAL A C 1
ATOM 2912 O O . VAL A 1 380 ? 32.877 -17.567 12.929 1.00 32.75 380 VAL A O 1
ATOM 2915 N N . GLY A 1 381 ? 34.608 -18.997 12.794 1.00 30.66 381 GLY A N 1
ATOM 2916 C CA . GLY A 1 381 ? 34.051 -20.053 13.635 1.00 30.66 381 GLY A CA 1
ATOM 2917 C C . GLY A 1 381 ? 34.511 -19.925 15.086 1.00 30.66 381 GLY A C 1
ATOM 2918 O O . GLY A 1 381 ? 35.697 -20.024 15.388 1.00 30.66 381 GLY A O 1
ATOM 2919 N N . ARG A 1 382 ? 33.536 -19.735 15.977 1.00 33.12 382 ARG A N 1
ATOM 2920 C CA . ARG A 1 382 ? 33.600 -19.969 17.427 1.00 33.12 382 ARG A CA 1
ATOM 2921 C C . ARG A 1 382 ? 34.231 -21.340 17.721 1.00 33.12 382 ARG A C 1
ATOM 2923 O O . ARG A 1 382 ? 33.737 -22.344 17.217 1.00 33.12 382 ARG A O 1
ATOM 2930 N N . ALA A 1 383 ? 35.221 -21.389 18.608 1.00 30.19 383 ALA A N 1
ATOM 2931 C CA . ALA A 1 383 ? 35.635 -22.615 19.284 1.00 30.19 383 ALA A CA 1
ATOM 2932 C C . ALA A 1 383 ? 35.591 -22.390 20.800 1.00 30.19 383 ALA A C 1
ATOM 2934 O O . ALA A 1 383 ? 36.207 -21.467 21.330 1.00 30.19 383 ALA A O 1
ATOM 2935 N N . SER A 1 384 ? 34.814 -23.229 21.474 1.00 32.38 384 SER A N 1
ATOM 2936 C CA . SER A 1 384 ? 34.726 -23.358 22.923 1.00 32.38 384 SER A CA 1
ATOM 2937 C C . SER A 1 384 ? 35.438 -24.636 23.376 1.00 32.38 384 SER A C 1
ATOM 2939 O O . SER A 1 384 ? 35.188 -25.689 22.800 1.00 32.38 384 SER A O 1
ATOM 2941 N N . ALA A 1 385 ? 36.222 -24.484 24.453 1.00 33.53 385 ALA A N 1
ATOM 2942 C CA . ALA A 1 385 ? 36.678 -25.457 25.460 1.00 33.53 385 ALA A CA 1
ATOM 2943 C C . ALA A 1 385 ? 37.623 -26.611 25.056 1.00 33.53 385 ALA A C 1
ATOM 2945 O O . ALA A 1 385 ? 37.211 -27.542 24.378 1.00 33.53 385 ALA A O 1
ATOM 2946 N N . SER A 1 386 ? 38.842 -26.619 25.621 1.00 31.56 386 SER A N 1
ATOM 2947 C CA . SER A 1 386 ? 39.231 -27.502 26.746 1.00 31.56 386 SER A CA 1
ATOM 2948 C C . SER A 1 386 ? 40.746 -27.445 27.011 1.00 31.56 386 SER A C 1
ATOM 2950 O O . SER A 1 386 ? 41.516 -27.803 26.121 1.00 31.56 386 SER A O 1
ATOM 2952 N N . SER A 1 387 ? 41.123 -27.005 28.219 1.00 34.31 387 SER A N 1
ATOM 2953 C CA . SER A 1 387 ? 42.218 -27.466 29.104 1.00 34.31 387 SER A CA 1
ATOM 2954 C C . SER A 1 387 ? 42.621 -26.361 30.069 1.00 34.31 387 SER A C 1
ATOM 2956 O O . SER A 1 387 ? 42.906 -25.241 29.592 1.00 34.31 387 SER A O 1
#

Mean predicted aligned error: 15.97 Å

Solvent-accessible surface area (backbone atoms only — not comparable to full-atom values): 22313 Å² total; per-residue (Å²): 137,65,80,73,77,68,48,67,63,84,75,71,96,78,74,56,68,70,55,51,52,50,39,51,52,44,55,54,50,32,51,53,48,59,72,70,44,23,72,53,34,43,55,28,48,24,61,52,48,55,57,50,35,55,54,20,38,27,65,61,72,72,48,84,63,60,67,68,58,50,52,54,31,52,55,44,51,68,74,51,62,64,55,77,76,48,84,52,66,47,56,34,55,51,41,36,48,49,30,33,56,46,46,59,70,73,48,76,99,52,92,41,49,67,54,26,30,53,50,33,36,44,50,46,33,47,78,73,64,44,52,50,53,71,37,48,63,41,43,39,42,40,56,39,39,68,60,51,37,48,50,73,67,68,63,88,68,97,73,68,94,66,83,89,76,56,74,72,56,56,51,52,45,50,54,51,34,43,49,52,52,50,51,38,46,47,54,29,46,51,48,41,44,54,48,62,30,70,69,46,35,48,53,33,36,46,48,19,45,71,66,36,61,70,45,51,74,69,66,50,61,50,59,41,32,60,22,53,52,49,33,48,58,57,15,51,34,44,47,68,59,42,33,59,48,32,76,48,60,72,70,59,29,50,54,48,52,53,49,36,40,75,69,30,49,30,34,71,50,80,77,77,88,82,83,87,88,82,85,90,72,95,62,30,42,33,32,63,56,58,49,69,88,51,44,46,58,46,70,59,62,57,42,53,54,54,39,71,68,45,73,79,80,77,71,68,82,82,68,92,64,88,80,43,63,75,44,77,46,77,46,78,44,98,87,76,48,58,36,28,32,38,23,42,53,51,101,87,58,80,55,69,87,71,54,77,30,77,47,64,68,61,44,50,51,53,50,49,52,66,49,63,81,60,76,80,88,81,76,90,76,90,83,82,88,91,134

Radius of gyration: 29.03 Å; Cα contacts (8 Å, |Δi|>4): 458; chains: 1; bounding box: 89×76×60 Å